Protein AF-A0A9D8VNX3-F1 (afdb_monomer_lite)

Sequence (441 aa):
MNTRILCFVCLVISIFLFNQSCKTAGDNGNKGSDLWLTTADQIALFEEIDGRVTQAKADSELPTIEVTSNKTYQTIDGFGYSLTGGSALHISNMSASARQELLQELFGRGEGDIGVSYLRVSIGSSDLDPHTFSYNDLQAGETDEDMSEFSLDPDREHLIPVLKEILAINSELKIMGSPWSAPIWMKSNNNTVGGRLLPRYYDAYALYFVKYIQGMAEEGITIDAITVQNEPLHDGNNPSMYMSANEQADFIKEASLGKQKKDLLINQRKSLQQQQEKHKKTLKIAERQKSQAEFEQLKAQLKTKTIELATKSKENDEKNRILQKLKNKLEQIGEHPESIKVRSAEILQIIDSHIEPEDNTFEIQIDELHQEFFDTLRDEFPDLTRYDLRLCAYIKIGFNSKEISNMLNIKPSSVYISRSRLRKKLNIDTDEDLHSYLNSI

Secondary structure (DSSP, 8-state):
------------------------S------PPPEEE--TTSSSSSEEE----PPPPS---SPP----TT-----------B--HHHHHHHHTS-HHHHHHHHHHHH--STT-----EEEEEES--TTSSS---TT---TT---TT-SS---HHHHTTHHHHHHHHHHH-TT-EEEEEES---GGGBTTSSSSS-BB-GGGHHHHHHHHHHHHHHHHHTT----EE-SSSSTT---SSS--B--HHHHHHHHHHHHH-HHHHHHHHHHHHHHHHHHHHHHHHHHHHHHHHHHHHHHHHHHHHHHHHHHHHHHHHHHHHHHHHHHHHHHHHHHHHH-GGGHHHHHHHHHHHHHHHHS--THHHHHHHHHHSHHHHHHHHHH-TT--HHHHHHHHHHHTT--HHHHHHHTTS-HHHHHHHHHHHHHHTT--TTS-HHHHHHH-

Structure (mmCIF, N/CA/C/O backbone):
data_AF-A0A9D8VNX3-F1
#
_entry.id   AF-A0A9D8VNX3-F1
#
loop_
_atom_site.group_PDB
_atom_site.id
_atom_site.type_symbol
_atom_site.label_atom_id
_atom_site.label_alt_id
_atom_site.label_comp_id
_atom_site.label_asym_id
_atom_site.label_entity_id
_atom_site.label_seq_id
_atom_site.pdbx_PDB_ins_code
_atom_site.Cartn_x
_atom_site.Cartn_y
_atom_site.Cartn_z
_atom_site.occupancy
_atom_site.B_iso_or_equiv
_atom_site.auth_seq_id
_atom_site.auth_comp_id
_atom_site.auth_asym_id
_atom_site.auth_atom_id
_atom_site.pdbx_PDB_model_num
ATOM 1 N N . MET A 1 1 ? 82.384 -22.201 -10.294 1.00 33.44 1 MET A N 1
ATOM 2 C CA . MET A 1 1 ? 81.942 -21.672 -11.603 1.00 33.44 1 MET A CA 1
ATOM 3 C C . MET A 1 1 ? 80.423 -21.557 -11.548 1.00 33.44 1 MET A C 1
ATOM 5 O O . MET A 1 1 ? 79.790 -22.520 -11.142 1.00 33.44 1 MET A O 1
ATOM 9 N N . ASN A 1 2 ? 79.909 -20.347 -11.781 1.00 30.06 2 ASN A N 1
ATOM 10 C CA . ASN A 1 2 ? 78.641 -19.764 -11.287 1.00 30.06 2 ASN A CA 1
ATOM 11 C C . ASN A 1 2 ? 77.355 -20.580 -11.592 1.00 30.06 2 ASN A C 1
ATOM 13 O O . ASN A 1 2 ? 77.259 -21.107 -12.690 1.00 30.06 2 ASN A O 1
ATOM 17 N N . THR A 1 3 ? 76.412 -20.893 -10.680 1.00 33.31 3 THR A N 1
ATOM 18 C CA . THR A 1 3 ? 75.421 -20.142 -9.839 1.00 33.31 3 THR A CA 1
ATOM 19 C C . THR A 1 3 ? 73.986 -20.072 -10.443 1.00 33.31 3 THR A C 1
ATOM 21 O O . THR A 1 3 ? 73.704 -19.181 -11.224 1.00 33.31 3 THR A O 1
ATOM 24 N N . ARG A 1 4 ? 73.097 -20.983 -9.977 1.00 38.06 4 ARG A N 1
ATOM 25 C CA . ARG A 1 4 ? 71.675 -20.835 -9.518 1.00 38.06 4 ARG A CA 1
ATOM 26 C C . ARG A 1 4 ? 70.474 -20.404 -10.429 1.00 38.06 4 ARG A C 1
ATOM 28 O O . ARG A 1 4 ? 70.458 -19.301 -10.944 1.00 38.06 4 ARG A O 1
ATOM 35 N N . ILE A 1 5 ? 69.388 -21.213 -10.308 1.00 38.44 5 ILE A N 1
ATOM 36 C CA . ILE A 1 5 ? 67.944 -20.891 -10.014 1.00 38.44 5 ILE A CA 1
ATOM 37 C C . ILE A 1 5 ? 66.902 -20.674 -11.164 1.00 38.44 5 ILE A C 1
ATOM 39 O O . ILE A 1 5 ? 66.921 -19.660 -11.839 1.00 38.44 5 ILE A O 1
ATOM 43 N N . LEU A 1 6 ? 65.941 -21.630 -11.242 1.00 30.33 6 LEU A N 1
ATOM 44 C CA . LEU A 1 6 ? 64.445 -21.551 -11.189 1.00 30.33 6 LEU A CA 1
ATOM 45 C C . LEU A 1 6 ? 63.568 -20.854 -12.280 1.00 30.33 6 LEU A C 1
ATOM 47 O O . LEU A 1 6 ? 63.804 -19.708 -12.633 1.00 30.33 6 LEU A O 1
ATOM 51 N N . CYS A 1 7 ? 62.460 -21.550 -12.636 1.00 27.08 7 CYS A N 1
ATOM 52 C CA . CYS A 1 7 ? 61.080 -21.094 -12.989 1.00 27.08 7 CYS A CA 1
ATOM 53 C C . CYS A 1 7 ? 60.451 -21.510 -14.354 1.00 27.08 7 CYS A C 1
ATOM 55 O O . CYS A 1 7 ? 60.658 -20.898 -15.391 1.00 27.08 7 CYS A O 1
ATOM 57 N N . PHE A 1 8 ? 59.639 -22.572 -14.262 1.00 27.06 8 PHE A N 1
ATOM 58 C CA . PHE A 1 8 ? 58.268 -22.864 -14.752 1.00 27.06 8 PHE A CA 1
ATOM 59 C C . PHE A 1 8 ? 57.414 -21.794 -15.517 1.00 27.06 8 PHE A C 1
ATOM 61 O O . PHE A 1 8 ? 57.367 -20.646 -15.089 1.00 27.06 8 PHE A O 1
ATOM 68 N N . VAL A 1 9 ? 56.607 -22.270 -16.504 1.00 30.19 9 VAL A N 1
ATOM 69 C CA . VAL A 1 9 ? 55.195 -21.908 -16.897 1.00 30.19 9 VAL A CA 1
ATOM 70 C C . VAL A 1 9 ? 54.903 -21.491 -18.374 1.00 30.19 9 VAL A C 1
ATOM 72 O O . VAL A 1 9 ? 55.439 -20.507 -18.867 1.00 30.19 9 VAL A O 1
ATOM 75 N N . CYS A 1 10 ? 53.900 -22.189 -18.966 1.00 27.31 10 CYS A N 1
ATOM 76 C CA . CYS A 1 10 ? 52.952 -21.836 -20.065 1.00 27.31 10 CYS A CA 1
ATOM 77 C C . CYS A 1 10 ? 53.433 -21.794 -21.534 1.00 27.31 10 CYS A C 1
ATOM 79 O O . CYS A 1 10 ? 54.527 -21.341 -21.815 1.00 27.31 10 CYS A O 1
ATOM 81 N N . LEU A 1 11 ? 52.663 -22.168 -22.568 1.00 26.84 11 LEU A N 1
ATOM 82 C CA . LEU A 1 11 ? 51.297 -22.698 -22.724 1.00 26.84 11 LEU A CA 1
ATOM 83 C C . LEU A 1 11 ? 51.212 -23.381 -24.114 1.00 26.84 11 LEU A C 1
ATOM 85 O O . LEU A 1 11 ? 51.900 -22.997 -25.057 1.00 26.84 11 LEU A O 1
ATOM 89 N N . VAL A 1 12 ? 50.350 -24.389 -24.204 1.00 29.19 12 VAL A N 1
ATOM 90 C CA . VAL A 1 12 ? 50.056 -25.302 -25.320 1.00 29.19 12 VAL A CA 1
ATOM 91 C C . VAL A 1 12 ? 49.567 -24.597 -26.600 1.00 29.19 12 VAL A C 1
ATOM 93 O O . VAL A 1 12 ? 48.605 -23.836 -26.568 1.00 29.19 12 VAL A O 1
ATOM 96 N N . ILE A 1 13 ? 50.166 -24.954 -27.743 1.00 30.61 13 ILE A N 1
ATOM 97 C CA . ILE A 1 13 ? 49.634 -24.758 -29.102 1.00 30.61 13 ILE A CA 1
ATOM 98 C C . ILE A 1 13 ? 49.231 -26.139 -29.635 1.00 30.61 13 ILE A C 1
ATOM 100 O O . ILE A 1 13 ? 50.107 -26.980 -29.828 1.00 30.61 13 ILE A O 1
ATOM 104 N N . SER A 1 14 ? 47.939 -26.378 -29.893 1.00 29.42 14 SER A N 1
ATOM 105 C CA . SER A 1 14 ? 47.447 -27.359 -30.883 1.00 29.42 14 SER A CA 1
ATOM 106 C C . SER A 1 14 ? 45.941 -27.192 -31.147 1.00 29.42 14 SER A C 1
ATOM 108 O O . SER A 1 14 ? 45.117 -27.506 -30.300 1.00 29.42 14 SER A O 1
ATOM 110 N N . ILE A 1 15 ? 45.638 -26.660 -32.338 1.00 32.81 15 ILE A N 1
ATOM 111 C CA . ILE A 1 15 ? 44.677 -27.149 -33.351 1.00 32.81 15 ILE A CA 1
ATOM 112 C C . ILE A 1 15 ? 43.352 -27.750 -32.843 1.00 32.81 15 ILE A C 1
ATOM 114 O O . ILE A 1 15 ? 43.368 -28.851 -32.322 1.00 32.81 15 ILE A O 1
ATOM 118 N N . PHE A 1 16 ? 42.219 -27.116 -33.178 1.00 28.69 16 PHE A N 1
ATOM 119 C CA . PHE A 1 16 ? 40.983 -27.758 -33.687 1.00 28.69 16 PHE A CA 1
ATOM 120 C C . PHE A 1 16 ? 40.079 -26.648 -34.268 1.00 28.69 16 PHE A C 1
ATOM 122 O O . PHE A 1 16 ? 39.518 -25.839 -33.541 1.00 28.69 16 PHE A O 1
ATOM 129 N N . LEU A 1 17 ? 40.190 -26.351 -35.566 1.00 31.11 17 LEU A N 1
ATOM 130 C CA . LEU A 1 17 ? 39.267 -26.786 -36.625 1.00 31.11 17 LEU A CA 1
ATOM 131 C C . LEU A 1 17 ? 37.775 -26.621 -36.291 1.00 31.11 17 LEU A C 1
ATOM 133 O O . LEU A 1 17 ? 37.199 -27.345 -35.484 1.00 31.11 17 LEU A O 1
ATOM 137 N N . PHE A 1 18 ? 37.184 -25.675 -37.024 1.00 34.62 18 PHE A N 1
ATOM 138 C CA . PHE A 1 18 ? 35.764 -25.495 -37.297 1.00 34.62 18 PHE A CA 1
ATOM 139 C C . PHE A 1 18 ? 34.988 -26.821 -37.324 1.00 34.62 18 PHE A C 1
ATOM 141 O O . PHE A 1 18 ? 35.140 -27.628 -38.237 1.00 34.62 18 PHE A O 1
ATOM 148 N N . ASN A 1 19 ? 34.072 -26.973 -36.374 1.00 28.23 19 ASN A N 1
ATOM 149 C CA . ASN A 1 19 ? 32.834 -27.709 -36.570 1.00 28.23 19 ASN A CA 1
ATOM 150 C C . ASN A 1 19 ? 31.696 -26.790 -36.126 1.00 28.23 19 ASN A C 1
ATOM 152 O O . ASN A 1 19 ? 31.274 -26.802 -34.971 1.00 28.23 19 ASN A O 1
ATOM 156 N N . GLN A 1 20 ? 31.195 -25.978 -37.062 1.00 35.53 20 GLN A N 1
ATOM 157 C CA . GLN A 1 20 ? 29.797 -25.571 -36.994 1.00 35.53 20 GLN A CA 1
ATOM 158 C C . GLN A 1 20 ? 28.964 -26.824 -37.256 1.00 35.53 20 GLN A C 1
ATOM 160 O O . GLN A 1 20 ? 28.628 -27.146 -38.393 1.00 35.53 20 GLN A O 1
ATOM 165 N N . SER A 1 21 ? 28.681 -27.560 -36.185 1.00 29.16 21 SER A N 1
ATOM 166 C CA . SER A 1 21 ? 27.608 -28.535 -36.211 1.00 29.16 21 SER A CA 1
ATOM 167 C C . SER A 1 21 ? 26.307 -27.762 -36.058 1.00 29.16 21 SER A C 1
ATOM 169 O O . SER A 1 21 ? 26.099 -27.041 -35.079 1.00 29.16 21 SER A O 1
ATOM 171 N N . CYS A 1 22 ? 25.472 -27.879 -37.080 1.00 32.88 22 CYS A N 1
ATOM 172 C CA . CYS A 1 22 ? 24.098 -27.427 -37.109 1.00 32.88 22 CYS A CA 1
ATOM 173 C C . CYS A 1 22 ? 23.383 -27.979 -35.862 1.00 32.88 22 CYS A C 1
ATOM 175 O O . CYS A 1 22 ? 23.032 -29.157 -35.816 1.00 32.88 22 CYS A O 1
ATOM 177 N N . LYS A 1 23 ? 23.202 -27.153 -34.822 1.00 29.62 23 LYS A N 1
ATOM 178 C CA . LYS A 1 23 ? 22.254 -27.468 -33.752 1.00 29.62 23 LYS A CA 1
ATOM 179 C C . LYS A 1 23 ? 20.865 -27.253 -34.329 1.00 29.62 23 LYS A C 1
ATOM 181 O O . LYS A 1 23 ? 20.350 -26.142 -34.394 1.00 29.62 23 LYS A O 1
ATOM 186 N N . THR A 1 24 ? 20.313 -28.358 -34.805 1.00 31.22 24 THR A N 1
ATOM 187 C CA . THR A 1 24 ? 18.888 -28.577 -34.998 1.00 31.22 24 THR A CA 1
ATOM 188 C C . THR A 1 24 ? 18.093 -27.943 -33.859 1.00 31.22 24 THR A C 1
ATOM 190 O O . THR A 1 24 ? 18.359 -28.212 -32.687 1.00 31.22 24 THR A O 1
ATOM 193 N N . ALA A 1 25 ? 17.112 -27.119 -34.224 1.00 37.97 25 ALA A N 1
ATOM 194 C CA . ALA A 1 25 ? 16.035 -26.688 -33.348 1.00 37.97 25 ALA A CA 1
ATOM 195 C C . ALA A 1 25 ? 15.342 -27.936 -32.777 1.00 37.97 25 ALA A C 1
ATOM 197 O O . ALA A 1 25 ? 14.659 -28.664 -33.494 1.00 37.97 25 ALA A O 1
ATOM 198 N N . GLY A 1 26 ? 15.618 -28.226 -31.511 1.00 35.12 26 GLY A N 1
ATOM 199 C CA . GLY A 1 26 ? 15.213 -29.467 -30.859 1.00 35.12 26 GLY A CA 1
ATOM 200 C C . GLY A 1 26 ? 15.911 -29.672 -29.520 1.00 35.12 26 GLY A C 1
ATOM 201 O O . GLY A 1 26 ? 16.284 -30.788 -29.193 1.00 35.12 26 GLY A O 1
ATOM 202 N N . ASP A 1 27 ? 16.131 -28.593 -28.777 1.00 34.47 27 ASP A N 1
ATOM 203 C CA . ASP A 1 27 ? 16.396 -28.643 -27.345 1.00 34.47 27 ASP A CA 1
ATOM 204 C C . ASP A 1 27 ? 15.775 -27.363 -26.791 1.00 34.47 27 ASP A C 1
ATOM 206 O O . ASP A 1 27 ? 16.386 -26.292 -26.809 1.00 34.47 27 ASP A O 1
ATOM 210 N N . ASN A 1 28 ? 14.496 -27.436 -26.409 1.00 36.50 28 ASN A N 1
ATOM 211 C CA . ASN A 1 28 ? 13.965 -26.489 -25.439 1.00 36.50 28 ASN A CA 1
ATOM 212 C C . ASN A 1 28 ? 14.745 -26.787 -24.166 1.00 36.50 28 ASN A C 1
ATOM 214 O O . ASN A 1 28 ? 14.303 -27.600 -23.357 1.00 36.50 28 ASN A O 1
ATOM 218 N N . GLY A 1 29 ? 15.944 -26.200 -24.077 1.00 40.41 29 GLY A N 1
ATOM 219 C CA . GLY A 1 29 ? 16.818 -26.307 -22.932 1.00 40.41 29 GLY A CA 1
ATOM 220 C C . GLY A 1 29 ? 15.949 -26.045 -21.726 1.00 40.41 29 GLY A C 1
ATOM 221 O O . GLY A 1 29 ? 15.364 -24.968 -21.604 1.00 40.41 29 GLY A O 1
ATOM 222 N N . ASN A 1 30 ? 15.773 -27.092 -20.931 1.00 43.84 30 ASN A N 1
ATOM 223 C CA . ASN A 1 30 ? 15.035 -27.066 -19.693 1.00 43.84 30 ASN A CA 1
ATOM 224 C C . ASN A 1 30 ? 15.770 -26.040 -18.825 1.00 43.84 30 ASN A C 1
ATOM 226 O O . ASN A 1 30 ? 16.762 -26.390 -18.184 1.00 43.84 30 ASN A O 1
ATOM 230 N N . LYS A 1 31 ? 15.395 -24.754 -18.919 1.00 50.25 31 LYS A N 1
ATOM 231 C CA . LYS A 1 31 ? 15.869 -23.738 -17.985 1.00 50.25 31 LYS A CA 1
ATOM 232 C C . LYS A 1 31 ? 15.501 -24.316 -16.625 1.00 50.25 31 LYS A C 1
ATOM 234 O O . LYS A 1 31 ? 14.332 -24.631 -16.399 1.00 50.25 31 LYS A O 1
ATOM 239 N N . GLY A 1 32 ? 16.517 -24.631 -15.823 1.00 60.69 32 GLY A N 1
ATOM 240 C CA . GLY A 1 32 ? 16.312 -25.160 -14.481 1.00 60.69 32 GLY A CA 1
ATOM 241 C C . GLY A 1 32 ? 15.418 -24.214 -13.682 1.00 60.69 32 GLY A C 1
ATOM 242 O O . GLY A 1 32 ? 15.159 -23.091 -14.100 1.00 60.69 32 GLY A O 1
ATOM 243 N N . SER A 1 33 ? 14.908 -24.672 -12.546 1.00 67.44 33 SER A N 1
ATOM 244 C CA . SER A 1 33 ? 14.284 -23.763 -11.590 1.00 67.44 33 SER A CA 1
ATOM 245 C C . SER A 1 33 ? 15.307 -22.732 -11.120 1.00 67.44 33 SER A C 1
ATOM 247 O O . SER A 1 33 ? 16.381 -23.129 -10.659 1.00 67.44 33 SER A O 1
ATOM 249 N N . ASP A 1 34 ? 14.946 -21.455 -11.171 1.00 78.69 34 ASP A N 1
ATOM 250 C CA . ASP A 1 34 ? 15.740 -20.380 -10.580 1.00 78.69 34 ASP A CA 1
ATOM 251 C C . ASP A 1 34 ? 15.784 -20.570 -9.051 1.00 78.69 34 ASP A C 1
ATOM 253 O O . ASP A 1 34 ? 14.773 -20.914 -8.423 1.00 78.69 34 ASP A O 1
ATOM 257 N N . LEU A 1 35 ? 16.959 -20.399 -8.443 1.00 86.19 35 LEU A N 1
ATOM 258 C CA . LEU A 1 35 ? 17.177 -20.575 -7.006 1.00 86.19 35 LEU A CA 1
ATOM 259 C C . LEU A 1 35 ? 17.754 -19.289 -6.419 1.00 86.19 35 LEU A C 1
ATOM 261 O O . LEU A 1 35 ? 18.765 -18.803 -6.904 1.00 86.19 35 LEU A O 1
ATOM 265 N N . TRP A 1 36 ? 17.161 -18.799 -5.333 1.00 87.81 36 TRP A N 1
ATOM 266 C CA . TRP A 1 36 ? 17.618 -17.604 -4.621 1.00 87.81 36 TRP A CA 1
ATOM 267 C C . TRP A 1 36 ? 18.050 -17.971 -3.200 1.00 87.81 36 TRP A C 1
ATOM 269 O O . TRP A 1 36 ? 17.315 -18.667 -2.492 1.00 87.81 36 TRP A O 1
ATOM 279 N N . LEU A 1 37 ? 19.236 -17.521 -2.776 1.00 90.75 37 LEU A N 1
ATOM 280 C CA . LEU A 1 37 ? 19.802 -17.821 -1.459 1.00 90.75 37 LEU A CA 1
ATOM 281 C C . LEU A 1 37 ? 20.070 -16.554 -0.645 1.00 90.75 37 LEU A C 1
ATOM 283 O O . LEU A 1 37 ? 20.734 -15.624 -1.096 1.00 90.75 37 LEU A O 1
ATOM 287 N N . THR A 1 38 ? 19.642 -16.593 0.615 1.00 93.94 38 THR A N 1
ATOM 288 C CA . THR A 1 38 ? 20.078 -15.664 1.659 1.00 93.94 38 THR A CA 1
ATOM 289 C C . THR A 1 38 ? 20.579 -16.470 2.850 1.00 93.94 38 THR A C 1
ATOM 291 O O . THR A 1 38 ? 19.872 -17.357 3.336 1.00 93.94 38 THR A O 1
ATOM 294 N N . THR A 1 39 ? 21.782 -16.175 3.340 1.00 95.50 39 THR A N 1
ATOM 295 C CA . THR A 1 39 ? 22.358 -16.827 4.523 1.00 95.50 39 THR A CA 1
ATOM 296 C C . THR A 1 39 ? 22.395 -15.877 5.717 1.00 95.50 39 THR A C 1
ATOM 298 O O . THR A 1 39 ? 22.559 -14.667 5.581 1.00 95.50 39 THR A O 1
ATOM 301 N N . ALA A 1 40 ? 22.240 -16.423 6.927 1.00 97.06 40 ALA A N 1
ATOM 302 C CA . ALA A 1 40 ? 22.206 -15.623 8.156 1.00 97.06 40 ALA A CA 1
ATOM 303 C C . ALA A 1 40 ? 23.542 -14.916 8.465 1.00 97.06 40 ALA A C 1
ATOM 305 O O . ALA A 1 40 ? 23.554 -13.893 9.146 1.00 97.06 40 ALA A O 1
ATOM 306 N N . ASP A 1 41 ? 24.656 -15.450 7.962 1.00 97.06 41 ASP A N 1
ATOM 307 C CA . ASP A 1 41 ? 25.989 -14.841 8.032 1.00 97.06 41 ASP A CA 1
ATOM 308 C C . ASP A 1 41 ? 26.240 -13.789 6.937 1.00 97.06 41 ASP A C 1
ATOM 310 O O . ASP A 1 41 ? 27.332 -13.229 6.878 1.00 97.06 41 ASP A O 1
ATOM 314 N N . GLN A 1 42 ? 25.229 -13.498 6.107 1.00 96.12 42 GLN A N 1
ATOM 315 C CA . GLN A 1 42 ? 25.250 -12.501 5.031 1.00 96.12 42 GLN A CA 1
ATOM 316 C C . GLN A 1 42 ? 26.276 -12.781 3.924 1.00 96.12 42 GLN A C 1
ATOM 318 O O . GLN A 1 42 ? 26.592 -11.886 3.144 1.00 96.12 42 GLN A O 1
ATOM 323 N N . ILE A 1 43 ? 26.799 -14.010 3.833 1.00 94.94 43 ILE A N 1
ATOM 324 C CA . ILE A 1 43 ? 27.689 -14.411 2.734 1.00 94.94 43 ILE A CA 1
ATOM 325 C C . ILE A 1 43 ? 26.930 -14.409 1.401 1.00 94.94 43 ILE A C 1
ATOM 327 O O . ILE A 1 43 ? 27.486 -13.965 0.403 1.00 94.94 43 ILE A O 1
ATOM 331 N N . ALA A 1 44 ? 25.672 -14.857 1.405 1.00 92.25 44 ALA A N 1
ATOM 332 C CA . ALA A 1 44 ? 24.744 -14.713 0.286 1.00 92.25 44 ALA A CA 1
ATOM 333 C C . ALA A 1 44 ? 23.569 -13.816 0.703 1.00 92.25 44 ALA A C 1
ATOM 335 O O . ALA A 1 44 ? 22.974 -14.020 1.768 1.00 92.25 44 ALA A O 1
ATOM 336 N N . LEU A 1 45 ? 23.229 -12.832 -0.132 1.00 92.06 45 LEU A N 1
ATOM 337 C CA . LEU A 1 45 ? 22.167 -11.851 0.109 1.00 92.06 45 LEU A CA 1
ATOM 338 C C . LEU A 1 45 ? 21.242 -11.788 -1.102 1.00 92.06 45 LEU A C 1
ATOM 340 O O . LEU A 1 45 ? 21.507 -11.035 -2.033 1.00 92.06 45 LEU A O 1
ATOM 344 N N . PHE A 1 46 ? 20.177 -12.595 -1.074 1.00 89.44 46 PHE A N 1
ATOM 345 C CA . PHE A 1 46 ? 19.252 -12.765 -2.195 1.00 89.44 46 PHE A CA 1
ATOM 346 C C . PHE A 1 46 ? 20.010 -12.975 -3.515 1.00 89.44 46 PHE A C 1
ATOM 348 O O . PHE A 1 46 ? 19.767 -12.313 -4.517 1.00 89.44 46 PHE A O 1
ATOM 355 N N . GLU A 1 47 ? 20.992 -13.873 -3.478 1.00 88.75 47 GLU A N 1
ATOM 356 C CA . GLU A 1 47 ? 21.840 -14.189 -4.621 1.00 88.75 47 GLU A CA 1
ATOM 357 C C . GLU A 1 47 ? 21.181 -15.289 -5.451 1.00 88.75 47 GLU A C 1
ATOM 359 O O . GLU A 1 47 ? 20.769 -16.321 -4.907 1.00 88.75 47 GLU A O 1
ATOM 364 N N . GLU A 1 48 ? 21.094 -15.082 -6.764 1.00 86.50 48 GLU A N 1
ATOM 365 C CA . GLU A 1 48 ? 20.680 -16.129 -7.689 1.00 86.50 48 GLU A CA 1
ATOM 366 C C . GLU A 1 48 ? 21.797 -17.173 -7.818 1.00 86.50 48 GLU A C 1
ATOM 368 O O . GLU A 1 48 ? 22.934 -16.877 -8.187 1.00 86.50 48 GLU A O 1
ATOM 373 N N . ILE A 1 49 ? 21.466 -18.424 -7.526 1.00 85.38 49 ILE A N 1
ATOM 374 C CA . ILE A 1 49 ? 22.357 -19.563 -7.695 1.00 85.38 49 ILE A CA 1
ATOM 375 C C . ILE A 1 49 ? 21.952 -20.286 -8.971 1.00 85.38 49 ILE A C 1
ATOM 377 O O . ILE A 1 49 ? 20.795 -20.680 -9.111 1.00 85.38 49 ILE A O 1
ATOM 381 N N . ASP A 1 50 ? 22.923 -20.538 -9.857 1.00 73.69 50 ASP A N 1
ATOM 382 C CA . ASP A 1 50 ? 22.735 -21.368 -11.055 1.00 73.69 50 ASP A CA 1
ATOM 383 C C . ASP A 1 50 ? 22.355 -22.804 -10.645 1.00 73.69 50 ASP A C 1
ATOM 385 O O . ASP A 1 50 ? 23.184 -23.693 -10.409 1.00 73.69 50 ASP A O 1
ATOM 389 N N . GLY A 1 51 ? 21.051 -23.002 -10.485 1.00 62.09 51 GLY A N 1
ATOM 390 C CA . GLY A 1 51 ? 20.414 -24.222 -10.041 1.00 62.09 51 GLY A CA 1
ATOM 391 C C . GLY A 1 51 ? 20.104 -25.100 -11.236 1.00 62.09 51 GLY A C 1
ATOM 392 O O . GLY A 1 51 ? 18.961 -25.196 -11.682 1.00 62.09 51 GLY A O 1
ATOM 393 N N . ARG A 1 52 ? 21.109 -25.813 -11.753 1.00 57.41 52 ARG A N 1
ATOM 394 C CA . ARG A 1 52 ? 20.829 -26.943 -12.646 1.00 57.41 52 ARG A CA 1
ATOM 395 C C . ARG A 1 52 ? 19.986 -27.944 -11.867 1.00 57.41 52 ARG A C 1
ATOM 397 O O . ARG A 1 52 ? 20.516 -28.701 -11.055 1.00 57.41 52 ARG A O 1
ATOM 404 N N . VAL A 1 53 ? 18.683 -27.973 -12.140 1.00 59.69 53 VAL A N 1
ATOM 405 C CA . VAL A 1 53 ? 17.819 -29.106 -11.804 1.00 59.69 53 VAL A CA 1
ATOM 406 C C . VAL A 1 53 ? 18.466 -30.327 -12.440 1.00 59.69 53 VAL A C 1
ATOM 408 O O . VAL A 1 53 ? 18.378 -30.556 -13.646 1.00 59.69 53 VAL A O 1
ATOM 411 N N . THR A 1 54 ? 19.205 -31.076 -11.634 1.00 61.88 54 THR A N 1
ATOM 412 C CA . THR A 1 54 ? 19.790 -32.344 -12.041 1.00 61.88 54 THR A CA 1
ATOM 413 C C . THR A 1 54 ? 18.857 -33.447 -11.580 1.00 61.88 54 THR A C 1
ATOM 415 O O . THR A 1 54 ? 18.180 -33.322 -10.559 1.00 61.88 54 THR A O 1
ATOM 418 N N . GLN A 1 55 ? 18.784 -34.536 -12.345 1.00 62.66 55 GLN A N 1
ATOM 419 C CA . GLN A 1 55 ? 18.141 -35.742 -11.838 1.00 62.66 55 GLN A CA 1
ATOM 420 C C . GLN A 1 55 ? 18.843 -36.144 -10.541 1.00 62.66 55 GLN A C 1
ATOM 422 O O . GLN A 1 55 ? 20.071 -36.274 -10.515 1.00 62.66 55 GLN A O 1
ATOM 427 N N . ALA A 1 56 ? 18.062 -36.311 -9.473 1.00 61.47 56 ALA A N 1
ATOM 428 C CA . ALA A 1 56 ? 18.569 -36.781 -8.196 1.00 61.47 56 ALA A CA 1
ATOM 429 C C . ALA A 1 56 ? 19.376 -38.070 -8.415 1.00 61.47 56 ALA A C 1
ATOM 431 O O . ALA A 1 56 ? 18.916 -38.999 -9.086 1.00 61.47 56 ALA A O 1
ATOM 432 N N . LYS A 1 57 ? 20.596 -38.132 -7.872 1.00 61.03 57 LYS A N 1
ATOM 433 C CA . LYS A 1 57 ? 21.336 -39.397 -7.827 1.00 61.03 57 LYS A CA 1
ATOM 434 C C . LYS A 1 57 ? 20.566 -40.354 -6.920 1.00 61.03 57 LYS A C 1
ATOM 436 O O . LYS A 1 57 ? 20.166 -39.964 -5.830 1.00 61.03 57 LYS A O 1
ATOM 441 N N . ALA A 1 58 ? 20.391 -41.594 -7.376 1.00 58.47 58 ALA A N 1
ATOM 442 C CA . ALA A 1 58 ? 19.583 -42.617 -6.706 1.00 58.47 58 ALA A CA 1
ATOM 443 C C . ALA A 1 58 ? 20.061 -42.997 -5.283 1.00 58.47 58 ALA A C 1
ATOM 445 O O . ALA A 1 58 ? 19.310 -43.644 -4.567 1.00 58.47 58 ALA A O 1
ATOM 446 N N . ASP A 1 59 ? 21.254 -42.552 -4.869 1.00 60.31 59 ASP A N 1
ATOM 447 C CA . ASP A 1 59 ? 21.848 -42.763 -3.542 1.00 60.31 59 ASP A CA 1
ATOM 448 C C . ASP A 1 59 ? 22.299 -41.425 -2.936 1.00 60.31 59 ASP A C 1
ATOM 450 O O . ASP A 1 59 ? 23.481 -41.074 -2.970 1.00 60.31 59 ASP A O 1
ATOM 454 N N . SER A 1 60 ? 21.366 -40.641 -2.394 1.00 65.19 60 SER A N 1
ATOM 455 C CA . SER A 1 60 ? 21.731 -39.557 -1.478 1.00 65.19 60 SER A CA 1
ATOM 456 C C . SER A 1 60 ? 21.359 -39.953 -0.054 1.00 65.19 60 SER A C 1
ATOM 458 O O . SER A 1 60 ? 20.210 -40.299 0.200 1.00 65.19 60 SER A O 1
ATOM 460 N N . GLU A 1 61 ? 22.305 -39.850 0.881 1.00 80.06 61 GLU A N 1
ATOM 461 C CA . GLU A 1 61 ? 22.031 -39.952 2.324 1.00 80.06 61 GLU A CA 1
ATOM 462 C C . GLU A 1 61 ? 21.252 -38.732 2.861 1.00 80.06 61 GLU A C 1
ATOM 464 O O . GLU A 1 61 ? 20.995 -38.629 4.060 1.00 80.06 61 GLU A O 1
ATOM 469 N N . LEU A 1 62 ? 20.889 -37.780 1.993 1.00 81.19 62 LEU A N 1
ATOM 470 C CA . LEU A 1 62 ? 20.175 -36.571 2.380 1.00 81.19 62 LEU A CA 1
ATOM 471 C C . LEU A 1 62 ? 18.658 -36.816 2.472 1.00 81.19 62 LEU A C 1
ATOM 473 O O . LEU A 1 62 ? 18.101 -37.597 1.693 1.00 81.19 62 LEU A O 1
ATOM 477 N N . PRO A 1 63 ? 17.957 -36.112 3.381 1.00 83.69 63 PRO A N 1
ATOM 478 C CA . PRO A 1 63 ? 16.501 -36.123 3.419 1.00 83.69 63 PRO A CA 1
ATOM 479 C C . PRO A 1 63 ? 15.895 -35.707 2.073 1.00 83.69 63 PRO A C 1
ATOM 481 O O . PRO A 1 63 ? 16.285 -34.698 1.489 1.00 83.69 63 PRO A O 1
ATOM 484 N N . THR A 1 64 ? 14.910 -36.470 1.600 1.00 84.62 64 THR A N 1
ATOM 485 C CA . THR A 1 64 ? 14.165 -36.162 0.372 1.00 84.62 64 THR A CA 1
ATOM 486 C C . THR A 1 64 ? 12.849 -35.466 0.713 1.00 84.62 64 THR A C 1
ATOM 488 O O . THR A 1 64 ? 12.094 -35.948 1.557 1.00 84.62 64 THR A O 1
ATOM 491 N N . ILE A 1 65 ? 12.565 -34.347 0.040 1.00 87.25 65 ILE A N 1
ATOM 492 C CA . ILE A 1 65 ? 11.280 -33.638 0.111 1.00 87.25 65 ILE A CA 1
ATOM 493 C C . ILE A 1 65 ? 10.501 -33.940 -1.171 1.00 87.25 65 ILE A C 1
ATOM 495 O O . ILE A 1 65 ? 10.948 -33.601 -2.265 1.00 87.25 65 ILE A O 1
ATOM 499 N N . GLU A 1 66 ? 9.336 -34.571 -1.039 1.00 87.50 66 GLU A N 1
ATOM 500 C CA . GLU A 1 66 ? 8.460 -34.897 -2.166 1.00 87.50 66 GLU A CA 1
ATOM 501 C C . GLU A 1 66 ? 7.352 -33.844 -2.320 1.00 87.50 66 GLU A C 1
ATOM 503 O O . GLU A 1 66 ? 6.640 -33.528 -1.364 1.00 87.50 66 GLU A O 1
ATOM 508 N N . VAL A 1 67 ? 7.191 -33.305 -3.533 1.00 87.56 67 VAL A N 1
ATOM 509 C CA . VAL A 1 67 ? 6.154 -32.316 -3.864 1.00 87.56 67 VAL A CA 1
ATOM 510 C C . VAL A 1 67 ? 5.103 -32.962 -4.764 1.00 87.56 67 VAL A C 1
ATOM 512 O O . VAL A 1 67 ? 5.385 -33.316 -5.907 1.00 87.56 67 VAL A O 1
ATOM 515 N N . THR A 1 68 ? 3.870 -33.091 -4.269 1.00 92.25 68 THR A N 1
ATOM 516 C CA . THR A 1 68 ? 2.760 -33.699 -5.019 1.00 92.25 68 THR A CA 1
ATOM 517 C C . THR A 1 68 ? 1.813 -32.632 -5.578 1.00 92.25 68 THR A C 1
ATOM 519 O O . THR A 1 68 ? 0.992 -32.073 -4.854 1.00 92.25 68 THR A O 1
ATOM 522 N N . SER A 1 69 ? 1.879 -32.368 -6.886 1.00 90.06 69 SER A N 1
ATOM 523 C CA . SER A 1 69 ? 1.138 -31.270 -7.537 1.00 90.06 69 SER A CA 1
ATOM 524 C C . SER A 1 69 ? -0.387 -31.447 -7.605 1.00 90.06 69 SER A C 1
ATOM 526 O O . SER A 1 69 ? -1.102 -30.480 -7.853 1.00 90.06 69 SER A O 1
ATOM 528 N N . ASN A 1 70 ? -0.914 -32.653 -7.368 1.00 94.31 70 ASN A N 1
ATOM 529 C CA . ASN A 1 70 ? -2.359 -32.921 -7.356 1.00 94.31 70 ASN A CA 1
ATOM 530 C C . ASN A 1 70 ? -3.026 -32.686 -5.984 1.00 94.31 70 ASN A C 1
ATOM 532 O O . ASN A 1 70 ? -4.248 -32.789 -5.882 1.00 94.31 70 ASN A O 1
ATOM 536 N N . LYS A 1 71 ? -2.249 -32.382 -4.935 1.00 95.88 71 LYS A N 1
ATOM 537 C CA . LYS A 1 71 ? -2.757 -32.086 -3.593 1.00 95.88 71 LYS A CA 1
ATOM 538 C C . LYS A 1 71 ? -2.692 -30.582 -3.342 1.00 95.88 71 LYS A C 1
ATOM 540 O O . LYS A 1 71 ? -1.629 -30.036 -3.065 1.00 95.88 71 LYS A O 1
ATOM 545 N N . THR A 1 72 ? -3.838 -29.916 -3.432 1.00 95.25 72 THR A N 1
ATOM 546 C CA . THR A 1 72 ? -3.952 -28.455 -3.312 1.00 95.25 72 THR A CA 1
ATOM 547 C C . THR A 1 72 ? -4.441 -28.017 -1.929 1.00 95.25 72 THR A C 1
ATOM 549 O O . THR A 1 72 ? -5.167 -28.757 -1.264 1.00 95.25 72 THR A O 1
ATOM 552 N N . TYR A 1 73 ? -4.096 -26.789 -1.531 1.00 95.38 73 TYR A N 1
ATOM 553 C CA . TYR A 1 73 ? -4.568 -26.134 -0.302 1.00 95.38 73 TYR A CA 1
ATOM 554 C C . TYR A 1 73 ? -5.143 -24.743 -0.629 1.00 95.38 73 TYR A C 1
ATOM 556 O O . TYR A 1 73 ? -5.850 -24.597 -1.624 1.00 95.38 73 TYR A O 1
ATOM 564 N N . GLN A 1 74 ? -4.874 -23.729 0.197 1.00 97.00 74 GLN A N 1
ATOM 565 C CA . GLN A 1 74 ? -5.276 -22.350 -0.059 1.00 97.00 74 GLN A CA 1
ATOM 566 C C . GLN A 1 74 ? -4.575 -21.754 -1.287 1.00 97.00 74 GLN A C 1
ATOM 568 O O . GLN A 1 74 ? -3.451 -22.124 -1.629 1.00 97.00 74 GLN A O 1
ATOM 573 N N . THR A 1 75 ? -5.226 -20.774 -1.907 1.00 96.25 75 THR A N 1
ATOM 574 C CA . THR A 1 75 ? -4.579 -19.848 -2.840 1.00 96.25 75 THR A CA 1
ATOM 575 C C . THR A 1 75 ? -3.803 -18.781 -2.069 1.00 96.25 75 THR A C 1
ATOM 577 O O . THR A 1 75 ? -4.124 -18.487 -0.917 1.00 96.25 75 THR A O 1
ATOM 580 N N . ILE A 1 76 ? -2.789 -18.193 -2.703 1.00 97.19 76 ILE A N 1
ATOM 581 C CA . ILE A 1 76 ? -1.971 -17.128 -2.117 1.00 97.19 76 ILE A CA 1
ATOM 582 C C . ILE A 1 76 ? -2.342 -15.804 -2.775 1.00 97.19 76 ILE A C 1
ATOM 584 O O . ILE A 1 76 ? -2.234 -15.673 -3.991 1.00 97.19 76 ILE A O 1
ATOM 588 N N . ASP A 1 77 ? -2.775 -14.835 -1.969 1.00 96.19 77 ASP A N 1
ATOM 589 C CA . ASP A 1 77 ? -3.127 -13.502 -2.462 1.00 96.19 77 ASP A CA 1
ATOM 590 C C . ASP A 1 77 ? -1.907 -12.616 -2.714 1.00 96.19 77 ASP A C 1
ATOM 592 O O . ASP A 1 77 ? -1.923 -11.828 -3.656 1.00 96.19 77 ASP A O 1
ATOM 596 N N . GLY A 1 78 ? -0.871 -12.741 -1.884 1.00 97.19 78 GLY A N 1
ATOM 597 C CA . GLY A 1 78 ? 0.378 -12.002 -2.022 1.00 97.19 78 GLY A CA 1
ATOM 598 C C . GLY A 1 78 ? 1.182 -11.958 -0.726 1.00 97.19 78 GLY A C 1
ATOM 599 O O . GLY A 1 78 ? 0.770 -12.496 0.303 1.00 97.19 78 GLY A O 1
ATOM 600 N N . PHE A 1 79 ? 2.330 -11.294 -0.797 1.00 98.12 79 PHE A N 1
ATOM 601 C CA . PHE A 1 79 ? 3.250 -11.080 0.317 1.00 98.12 79 PHE A CA 1
ATOM 602 C C . PHE A 1 79 ? 3.737 -9.631 0.330 1.00 98.12 79 PHE A C 1
ATOM 604 O O . PHE A 1 79 ? 3.842 -8.995 -0.724 1.00 98.12 79 PHE A O 1
ATOM 611 N N . GLY A 1 80 ? 4.074 -9.134 1.519 1.00 97.81 80 GLY A N 1
ATOM 612 C CA . GLY A 1 80 ? 4.682 -7.822 1.700 1.00 97.81 80 GLY A CA 1
ATOM 613 C C . GLY A 1 80 ? 4.661 -7.369 3.154 1.00 97.81 80 GLY A C 1
ATOM 614 O O . GLY A 1 80 ? 4.853 -8.173 4.066 1.00 97.81 80 GLY A O 1
ATOM 615 N N . TYR A 1 81 ? 4.467 -6.070 3.358 1.00 98.06 81 TYR A N 1
ATOM 616 C CA . TYR A 1 81 ? 4.665 -5.382 4.635 1.00 98.06 81 TYR A CA 1
ATOM 617 C C . TYR A 1 81 ? 3.747 -4.157 4.755 1.00 98.06 81 TYR A C 1
ATOM 619 O O . TYR A 1 81 ? 2.905 -3.900 3.891 1.00 98.06 81 TYR A O 1
ATOM 627 N N . SER A 1 82 ? 3.874 -3.410 5.855 1.00 98.31 82 SER A N 1
ATOM 628 C CA . SER A 1 82 ? 3.137 -2.157 6.026 1.00 98.31 82 SER A CA 1
ATOM 629 C C . SER A 1 8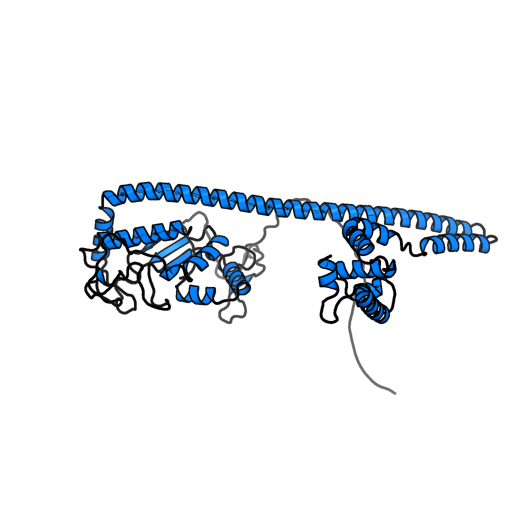2 ? 3.888 -0.991 5.384 1.00 98.31 82 SER A C 1
ATOM 631 O O . SER A 1 82 ? 5.072 -0.811 5.658 1.00 98.31 82 SER A O 1
ATOM 633 N N . LEU A 1 83 ? 3.197 -0.183 4.580 1.00 98.62 83 LEU A N 1
ATOM 634 C CA . LEU A 1 83 ? 3.657 1.151 4.196 1.00 98.62 83 LEU A CA 1
ATOM 635 C C . LEU A 1 83 ? 2.989 2.155 5.140 1.00 98.62 83 LEU A C 1
ATOM 637 O O . LEU A 1 83 ? 1.808 2.462 4.990 1.00 98.62 83 LEU A O 1
ATOM 641 N N . THR A 1 84 ? 3.726 2.611 6.150 1.00 98.44 84 THR A N 1
ATOM 642 C CA . THR A 1 84 ? 3.232 3.588 7.135 1.00 98.44 84 THR A CA 1
ATOM 643 C C . THR A 1 84 ? 3.447 5.016 6.637 1.00 98.44 84 THR A C 1
ATOM 645 O O . THR A 1 84 ? 4.251 5.234 5.725 1.00 98.44 84 THR A O 1
ATOM 648 N N . GLY A 1 85 ? 2.790 6.011 7.247 1.00 97.75 85 GLY A N 1
ATOM 649 C CA . GLY A 1 85 ? 3.050 7.412 6.902 1.00 97.75 85 GLY A CA 1
ATOM 650 C C . GLY A 1 85 ? 4.496 7.831 7.180 1.00 97.75 85 GLY A C 1
ATOM 651 O O . GLY A 1 85 ? 5.077 8.576 6.397 1.00 97.75 85 GLY A O 1
ATOM 652 N N . GLY A 1 86 ? 5.139 7.276 8.214 1.00 97.94 86 GLY A N 1
ATOM 653 C CA . GLY A 1 86 ? 6.572 7.456 8.461 1.00 97.94 86 GLY A CA 1
ATOM 654 C C . GLY A 1 86 ? 7.452 6.863 7.356 1.00 97.94 86 GLY A C 1
ATOM 655 O O . GLY A 1 86 ? 8.378 7.527 6.890 1.00 97.94 86 GLY A O 1
ATOM 656 N N . SER A 1 87 ? 7.153 5.649 6.873 1.00 98.19 87 SER A N 1
ATOM 657 C CA . SER A 1 87 ? 7.852 5.077 5.712 1.00 98.19 87 SER A CA 1
ATOM 658 C C . SER A 1 87 ? 7.657 5.937 4.465 1.00 98.19 87 SER A C 1
ATOM 660 O O . SER A 1 87 ? 8.631 6.230 3.774 1.00 98.19 87 SER A O 1
ATOM 662 N N . ALA A 1 88 ? 6.426 6.385 4.204 1.00 98.44 88 ALA A N 1
ATOM 663 C CA . ALA A 1 88 ? 6.126 7.258 3.077 1.00 98.44 88 ALA A CA 1
ATOM 664 C C . ALA A 1 88 ? 6.895 8.585 3.166 1.00 98.44 88 ALA A C 1
ATOM 666 O O . ALA A 1 88 ? 7.526 8.972 2.189 1.00 98.44 88 ALA A O 1
ATOM 667 N N . LEU A 1 89 ? 6.944 9.226 4.340 1.00 98.25 89 LEU A N 1
ATOM 668 C CA . LEU A 1 89 ? 7.739 10.435 4.585 1.00 98.25 89 LEU A CA 1
ATOM 669 C C . LEU A 1 89 ? 9.227 10.214 4.273 1.00 98.25 89 LEU A C 1
ATOM 671 O O . LEU A 1 89 ? 9.850 11.026 3.585 1.00 98.25 89 LEU A O 1
ATOM 675 N N . HIS A 1 90 ? 9.817 9.122 4.766 1.00 98.25 90 HIS A N 1
ATOM 676 C CA . HIS A 1 90 ? 11.223 8.815 4.496 1.00 98.25 90 HIS A CA 1
ATOM 677 C C . HIS A 1 90 ? 11.486 8.602 3.003 1.00 98.25 90 HIS A C 1
ATOM 679 O O . HIS A 1 90 ? 12.448 9.160 2.477 1.00 98.25 90 HIS A O 1
ATOM 685 N N . ILE A 1 91 ? 10.611 7.862 2.318 1.00 98.50 91 ILE A N 1
ATOM 686 C CA . ILE A 1 91 ? 10.696 7.620 0.873 1.00 98.50 91 ILE A CA 1
ATOM 687 C C . ILE A 1 91 ? 10.549 8.936 0.094 1.00 98.50 91 ILE A C 1
ATOM 689 O O . ILE A 1 91 ? 11.344 9.220 -0.804 1.00 98.50 91 ILE A O 1
ATOM 693 N N . SER A 1 92 ? 9.582 9.784 0.451 1.00 97.75 92 SER A N 1
ATOM 694 C CA . SER A 1 92 ? 9.362 11.086 -0.190 1.00 97.75 92 SER A CA 1
ATOM 695 C C . SER A 1 92 ? 10.565 12.026 -0.064 1.00 97.75 92 SER A C 1
ATOM 697 O O . SER A 1 92 ? 10.813 12.805 -0.982 1.00 97.75 92 SER A O 1
ATOM 699 N N . ASN A 1 93 ? 11.340 11.920 1.021 1.00 98.00 93 ASN A N 1
ATOM 700 C CA . ASN A 1 93 ? 12.536 12.735 1.264 1.00 98.00 93 ASN A CA 1
ATOM 701 C C . ASN A 1 93 ? 13.806 12.245 0.543 1.00 98.00 93 ASN A C 1
ATOM 703 O O . ASN A 1 93 ? 14.840 12.914 0.597 1.00 98.00 93 ASN A O 1
ATOM 707 N N . MET A 1 94 ? 13.762 11.096 -0.134 1.00 98.44 94 MET A N 1
ATOM 708 C CA . MET A 1 94 ? 14.860 10.646 -0.993 1.00 98.44 94 MET A CA 1
ATOM 709 C C . MET A 1 94 ? 14.954 11.503 -2.265 1.00 98.44 94 MET A C 1
ATOM 711 O O . MET A 1 94 ? 13.984 12.136 -2.694 1.00 98.44 94 MET A O 1
ATOM 715 N N . SER A 1 95 ? 16.116 11.481 -2.929 1.00 98.25 95 SER A N 1
ATOM 716 C CA . SER A 1 95 ? 16.204 12.005 -4.295 1.00 98.25 95 SER A CA 1
ATOM 717 C C . SER A 1 95 ? 15.272 11.219 -5.223 1.00 98.25 95 SER A C 1
ATOM 719 O O . SER A 1 95 ? 15.008 10.037 -4.998 1.00 98.25 95 SER A O 1
ATOM 721 N N . ALA A 1 96 ? 14.794 11.857 -6.294 1.00 97.31 96 ALA A N 1
ATOM 722 C CA . ALA A 1 96 ? 13.893 11.204 -7.245 1.00 97.31 96 ALA A CA 1
ATOM 723 C C . ALA A 1 96 ? 14.494 9.913 -7.837 1.00 97.31 96 ALA A C 1
ATOM 725 O O . ALA A 1 96 ? 13.782 8.923 -7.967 1.00 97.31 96 ALA A O 1
ATOM 726 N N . SER A 1 97 ? 15.803 9.902 -8.126 1.00 97.81 97 SER A N 1
ATOM 727 C CA . SER A 1 97 ? 16.493 8.717 -8.648 1.00 97.81 97 SER A CA 1
ATOM 728 C C . SER A 1 97 ? 16.551 7.583 -7.624 1.00 97.81 97 SER A C 1
ATOM 730 O O . SER A 1 97 ? 16.149 6.470 -7.934 1.00 97.81 97 SER A O 1
ATOM 732 N N . ALA A 1 98 ? 16.965 7.873 -6.386 1.00 98.50 98 ALA A N 1
ATOM 733 C CA . ALA A 1 98 ? 17.084 6.855 -5.345 1.00 98.50 98 ALA A CA 1
ATOM 734 C C . ALA A 1 98 ? 15.711 6.300 -4.936 1.00 98.50 98 ALA A C 1
ATOM 736 O O . ALA A 1 98 ? 15.581 5.110 -4.665 1.00 98.50 98 ALA A O 1
ATOM 737 N N . ARG A 1 99 ? 14.670 7.147 -4.917 1.00 98.56 99 ARG A N 1
ATOM 738 C CA . ARG A 1 99 ? 13.289 6.702 -4.700 1.00 98.56 99 ARG A CA 1
ATOM 739 C C . ARG A 1 99 ? 12.828 5.768 -5.815 1.00 98.56 99 ARG A C 1
ATOM 741 O O . ARG A 1 99 ? 12.272 4.718 -5.521 1.00 98.56 99 ARG A O 1
ATOM 748 N N . GLN A 1 100 ? 13.062 6.135 -7.074 1.00 98.06 100 GLN A N 1
ATOM 749 C CA . GLN A 1 100 ? 12.673 5.306 -8.212 1.00 98.06 100 GLN A CA 1
ATOM 750 C C . GLN A 1 100 ? 13.388 3.949 -8.197 1.00 98.06 100 GLN A C 1
ATOM 752 O O . GLN A 1 100 ? 12.734 2.935 -8.412 1.00 98.06 100 GLN A O 1
ATOM 757 N N . GLU A 1 101 ? 14.694 3.925 -7.918 1.00 98.12 101 GLU A N 1
ATOM 758 C CA . GLU A 1 101 ? 15.482 2.691 -7.787 1.00 98.12 101 GLU A CA 1
ATOM 759 C C . GLU A 1 101 ? 14.936 1.798 -6.667 1.00 98.12 101 GLU A C 1
ATOM 761 O O . GLU A 1 101 ? 14.629 0.636 -6.917 1.00 98.12 101 GLU A O 1
ATOM 766 N N . LEU A 1 102 ? 14.706 2.360 -5.474 1.00 98.50 102 LEU A N 1
ATOM 767 C CA . LEU A 1 102 ? 14.140 1.626 -4.340 1.00 98.50 102 LEU A CA 1
ATOM 768 C C . LEU A 1 102 ? 12.757 1.043 -4.662 1.00 98.50 102 LEU A C 1
ATOM 770 O O . LEU A 1 102 ? 12.485 -0.121 -4.382 1.00 98.50 102 LEU A O 1
ATOM 774 N N . LEU A 1 103 ? 11.852 1.849 -5.223 1.00 98.56 103 LEU A N 1
ATOM 775 C CA . LEU A 1 103 ? 10.501 1.381 -5.531 1.00 98.56 103 LEU A CA 1
ATOM 776 C C . LEU A 1 103 ? 10.507 0.341 -6.661 1.00 98.56 103 LEU A C 1
ATOM 778 O O . LEU A 1 103 ? 9.710 -0.596 -6.613 1.00 98.56 103 LEU A O 1
ATOM 782 N N . GLN A 1 104 ? 11.399 0.476 -7.647 1.00 98.38 104 GLN A N 1
ATOM 783 C CA . GLN A 1 104 ? 11.567 -0.519 -8.705 1.00 98.38 104 GLN A CA 1
ATOM 784 C C . GLN A 1 104 ? 12.066 -1.846 -8.130 1.00 98.38 104 GLN A C 1
ATOM 786 O O . GLN A 1 104 ? 11.432 -2.864 -8.380 1.00 98.38 104 GLN A O 1
ATOM 791 N N . GLU A 1 105 ? 13.112 -1.829 -7.303 1.00 97.19 105 GLU A N 1
ATOM 792 C CA . GLU A 1 105 ? 13.651 -3.035 -6.663 1.00 97.19 105 GLU A CA 1
ATOM 793 C C . GLU A 1 105 ? 12.578 -3.750 -5.827 1.00 97.19 105 GLU A C 1
ATOM 795 O O . GLU A 1 105 ? 12.398 -4.962 -5.917 1.00 97.19 105 GLU A O 1
ATOM 800 N N . LEU A 1 106 ? 11.810 -3.007 -5.025 1.00 97.94 106 LEU A N 1
ATOM 801 C CA . LEU A 1 106 ? 10.823 -3.596 -4.118 1.00 97.94 106 LEU A CA 1
ATOM 802 C C . LEU A 1 106 ? 9.579 -4.138 -4.843 1.00 97.94 106 LEU A C 1
ATOM 804 O O . LEU A 1 106 ? 9.068 -5.203 -4.485 1.00 97.94 106 LEU A O 1
ATOM 808 N N . PHE A 1 107 ? 9.051 -3.401 -5.824 1.00 98.38 107 PHE A N 1
ATOM 809 C CA . PHE A 1 107 ? 7.731 -3.673 -6.415 1.00 98.38 107 PHE A CA 1
ATOM 810 C C . PHE A 1 107 ? 7.779 -4.151 -7.864 1.00 98.38 107 PHE A C 1
ATOM 812 O O . PHE A 1 107 ? 6.776 -4.660 -8.371 1.00 98.38 107 PHE A O 1
ATOM 819 N N . GLY A 1 108 ? 8.918 -4.000 -8.533 1.00 97.44 108 GLY A N 1
ATOM 820 C CA . GLY A 1 108 ? 9.147 -4.497 -9.876 1.00 97.44 108 GLY A CA 1
ATOM 821 C C . GLY A 1 108 ? 9.136 -6.022 -9.945 1.00 97.44 108 GLY A C 1
ATOM 822 O O . GLY A 1 108 ? 9.115 -6.726 -8.939 1.00 97.44 108 GLY A O 1
ATOM 823 N N . ARG A 1 109 ? 9.102 -6.546 -11.169 1.00 92.94 109 ARG A N 1
ATOM 824 C CA . ARG A 1 109 ? 9.153 -7.991 -11.456 1.00 92.94 109 ARG A CA 1
ATOM 825 C C . ARG A 1 109 ? 10.234 -8.315 -12.497 1.00 92.94 109 ARG A C 1
ATOM 827 O O . ARG A 1 109 ? 10.122 -9.312 -13.209 1.00 92.94 109 ARG A O 1
ATOM 834 N N . GLY A 1 110 ? 11.198 -7.410 -12.665 1.00 89.69 110 GLY A N 1
ATOM 835 C CA . GLY A 1 110 ? 12.364 -7.587 -13.518 1.00 89.69 110 GLY A CA 1
ATOM 836 C C . GLY A 1 110 ? 13.454 -8.416 -12.844 1.00 89.69 110 GLY A C 1
ATOM 837 O O . GLY A 1 110 ? 13.286 -8.938 -11.744 1.00 89.69 110 GLY A O 1
ATOM 838 N N . GLU A 1 111 ? 14.583 -8.547 -13.532 1.00 85.12 111 GLU A N 1
ATOM 839 C CA . GLU A 1 111 ? 15.775 -9.208 -12.999 1.00 85.12 111 GLU A CA 1
ATOM 840 C C . GLU A 1 111 ? 16.315 -8.425 -11.792 1.00 85.12 111 GLU A C 1
ATOM 842 O O . GLU A 1 111 ? 16.595 -7.234 -11.907 1.00 85.12 111 GLU A O 1
ATOM 847 N N . GLY A 1 112 ? 16.432 -9.093 -10.642 1.00 83.25 112 GLY A N 1
ATOM 848 C CA . GLY A 1 112 ? 16.869 -8.485 -9.380 1.00 83.25 112 GLY A CA 1
ATOM 849 C C . GLY A 1 112 ? 15.768 -7.802 -8.557 1.00 83.25 112 GLY A C 1
ATOM 850 O O . GLY A 1 112 ? 16.030 -7.445 -7.412 1.00 83.25 112 GLY A O 1
ATOM 851 N N . ASP A 1 113 ? 14.545 -7.665 -9.082 1.00 93.06 113 ASP A N 1
ATOM 852 C CA . ASP A 1 113 ? 13.423 -7.099 -8.324 1.00 93.06 113 ASP A CA 1
ATOM 853 C C . ASP A 1 113 ? 12.759 -8.157 -7.412 1.00 93.06 113 ASP A C 1
ATOM 855 O O . ASP A 1 113 ? 12.709 -9.349 -7.722 1.00 93.06 113 ASP A O 1
ATOM 859 N N . ILE A 1 114 ? 12.179 -7.717 -6.294 1.00 94.12 114 ILE A N 1
ATOM 860 C CA . ILE A 1 114 ? 11.600 -8.576 -5.246 1.00 94.12 114 ILE A CA 1
ATOM 861 C C . ILE A 1 114 ? 10.145 -8.972 -5.546 1.00 94.12 114 ILE A C 1
ATOM 863 O O . ILE A 1 114 ? 9.692 -10.045 -5.138 1.00 94.12 114 ILE A O 1
ATOM 867 N N . GLY A 1 115 ? 9.379 -8.121 -6.236 1.00 96.00 115 GLY A N 1
ATOM 868 C CA . GLY A 1 115 ? 7.995 -8.425 -6.614 1.00 96.00 115 GLY A CA 1
ATOM 869 C C . GLY A 1 115 ? 6.991 -8.423 -5.460 1.00 96.00 115 GLY A C 1
ATOM 870 O O . GLY A 1 115 ? 6.087 -9.267 -5.431 1.00 96.00 115 GLY A O 1
ATOM 871 N N . VAL A 1 116 ? 7.101 -7.473 -4.522 1.00 98.25 116 VAL A N 1
ATOM 872 C CA . VAL A 1 116 ? 6.103 -7.289 -3.453 1.00 98.25 116 VAL A CA 1
ATOM 873 C C . VAL A 1 116 ? 4.699 -7.148 -4.054 1.00 98.25 116 VAL A C 1
ATOM 875 O O . VAL A 1 116 ? 4.465 -6.379 -4.988 1.00 98.25 116 VAL A O 1
ATOM 878 N N . SER A 1 117 ? 3.752 -7.927 -3.523 1.00 98.12 117 SER A N 1
ATOM 879 C CA . SER A 1 117 ? 2.423 -8.140 -4.119 1.00 98.12 117 SER A CA 1
ATOM 880 C C . SER A 1 117 ? 1.255 -7.763 -3.206 1.00 98.12 117 SER A C 1
ATOM 882 O O . SER A 1 117 ? 0.125 -7.671 -3.689 1.00 98.12 117 SER A O 1
ATOM 884 N N . TYR A 1 118 ? 1.509 -7.483 -1.925 1.00 98.69 118 TYR A N 1
ATOM 885 C CA . TYR A 1 118 ? 0.481 -7.040 -0.986 1.00 98.69 118 TYR A CA 1
ATOM 886 C C . TYR A 1 118 ? 1.048 -6.028 0.023 1.00 98.69 118 TYR A C 1
ATOM 888 O O . TYR A 1 118 ? 1.990 -6.344 0.745 1.00 98.69 118 TYR A O 1
ATOM 896 N N . LEU A 1 119 ? 0.459 -4.833 0.118 1.00 98.81 119 LEU A N 1
ATOM 897 C CA . LEU A 1 119 ? 0.748 -3.861 1.177 1.00 98.81 119 LEU A CA 1
ATOM 898 C C . LEU A 1 119 ? -0.376 -3.748 2.209 1.00 98.81 119 LEU A C 1
ATOM 900 O O . LEU A 1 119 ? -1.562 -3.833 1.887 1.00 98.81 119 LEU A O 1
ATOM 904 N N . ARG A 1 120 ? 0.007 -3.465 3.454 1.00 98.88 120 ARG A N 1
ATOM 905 C CA . ARG A 1 120 ? -0.898 -2.979 4.502 1.00 98.88 120 ARG A CA 1
ATOM 906 C C . ARG A 1 120 ? -0.698 -1.478 4.715 1.00 98.88 120 ARG A C 1
ATOM 908 O O . ARG A 1 120 ? 0.435 -1.014 4.782 1.00 98.88 120 ARG A O 1
ATOM 915 N N . VAL A 1 121 ? -1.789 -0.735 4.862 1.00 98.69 121 VAL A N 1
ATOM 916 C CA . VAL A 1 121 ? -1.789 0.705 5.159 1.00 98.69 121 VAL A CA 1
ATOM 917 C C . VAL A 1 121 ? -2.741 1.031 6.307 1.00 98.69 121 VAL A C 1
ATOM 919 O O . VAL A 1 121 ? -3.660 0.269 6.632 1.00 98.69 121 VAL A O 1
ATOM 922 N N . SER A 1 122 ? -2.511 2.181 6.926 1.00 98.44 122 SER A N 1
ATOM 923 C CA . SER A 1 122 ? -3.408 2.776 7.910 1.00 98.44 122 SER A CA 1
ATOM 924 C C . SER A 1 122 ? -4.653 3.374 7.280 1.00 98.44 122 SER A C 1
ATOM 926 O O . SER A 1 122 ? -4.614 3.879 6.162 1.00 98.44 122 SER A O 1
ATOM 928 N N . ILE A 1 123 ? -5.758 3.345 8.025 1.00 98.69 123 ILE A N 1
ATOM 929 C CA . ILE A 1 123 ? -6.903 4.228 7.788 1.00 98.69 123 ILE A CA 1
ATOM 930 C C . ILE A 1 123 ? -6.879 5.282 8.901 1.00 98.69 123 ILE A C 1
ATOM 932 O O . ILE A 1 123 ? -7.250 4.982 10.038 1.00 98.69 123 ILE A O 1
ATOM 936 N N . GLY A 1 124 ? -6.428 6.494 8.583 1.00 98.12 124 GLY A N 1
ATOM 937 C CA . GLY A 1 124 ? -5.970 7.482 9.568 1.00 98.12 124 GLY A CA 1
ATOM 938 C C . GLY A 1 124 ? -4.519 7.212 9.974 1.00 98.12 124 GLY A C 1
ATOM 939 O O . GLY A 1 124 ? -3.855 6.403 9.339 1.00 98.12 124 GLY A O 1
ATOM 940 N N . SER A 1 125 ? -4.013 7.833 11.037 1.00 98.06 125 SER A N 1
ATOM 941 C CA . SER A 1 125 ? -2.627 7.601 11.465 1.00 98.06 125 SER A CA 1
ATOM 942 C C . SER A 1 125 ? -2.433 6.251 12.168 1.00 98.06 125 SER A C 1
ATOM 944 O O . SER A 1 125 ? -3.327 5.758 12.861 1.00 98.06 125 SER A O 1
ATOM 946 N N . SER A 1 126 ? -1.219 5.720 12.087 1.00 98.31 126 SER A N 1
ATOM 947 C CA . SER A 1 126 ? -0.658 4.702 12.978 1.00 98.31 126 SER A CA 1
ATOM 948 C C . SER A 1 126 ? 0.236 5.322 14.056 1.00 98.31 126 SER A C 1
ATOM 950 O O . SER A 1 126 ? 0.414 6.535 14.123 1.00 98.31 126 SER A O 1
ATOM 952 N N . ASP A 1 127 ? 0.836 4.478 14.889 1.00 97.50 127 ASP A N 1
ATOM 953 C CA . ASP A 1 127 ? 1.931 4.843 15.792 1.00 97.50 127 ASP A CA 1
ATOM 954 C C . ASP A 1 127 ? 3.255 5.139 15.069 1.00 97.50 127 ASP A C 1
ATOM 956 O O . ASP A 1 127 ? 4.169 5.722 15.649 1.00 97.50 127 ASP A O 1
ATOM 960 N N . LEU A 1 128 ? 3.349 4.766 13.791 1.00 97.88 128 LEU A N 1
ATOM 961 C CA . LEU A 1 128 ? 4.492 5.009 12.912 1.00 97.88 128 LEU A CA 1
ATOM 962 C C . LEU A 1 128 ? 4.219 6.138 11.909 1.00 97.88 128 LEU A C 1
ATOM 964 O O . LEU A 1 128 ? 4.835 6.183 10.842 1.00 97.88 128 LEU A O 1
ATOM 968 N N . ASP A 1 129 ? 3.300 7.038 12.246 1.00 97.69 129 ASP A N 1
ATOM 969 C CA . ASP A 1 129 ? 3.056 8.292 11.542 1.00 97.69 129 ASP A CA 1
ATOM 970 C C . ASP A 1 129 ? 3.724 9.470 12.278 1.00 97.69 129 ASP A C 1
ATOM 972 O O . ASP A 1 129 ? 3.909 9.411 13.496 1.00 97.69 129 ASP A O 1
ATOM 976 N N . PRO A 1 130 ? 4.086 10.568 11.583 1.00 93.44 130 PRO A N 1
ATOM 977 C CA . PRO A 1 130 ? 4.762 11.710 12.211 1.00 93.44 130 PRO A CA 1
ATOM 978 C C . PRO A 1 130 ? 3.938 12.401 13.306 1.00 93.44 130 PRO A C 1
ATOM 980 O O . PRO A 1 130 ? 4.494 13.026 14.209 1.00 93.44 130 PRO A O 1
ATOM 983 N N . HIS A 1 131 ? 2.612 12.322 13.203 1.00 95.50 131 HIS A N 1
ATOM 984 C CA . HIS A 1 131 ? 1.664 12.811 14.193 1.00 95.50 131 HIS A CA 1
ATOM 985 C C . HIS A 1 131 ? 0.371 11.992 14.128 1.00 95.50 131 HIS A C 1
ATOM 987 O O . HIS A 1 131 ? 0.084 11.332 13.131 1.00 95.50 131 HIS A O 1
ATOM 993 N N . THR A 1 132 ? -0.415 12.041 15.202 1.00 97.44 132 THR A N 1
ATOM 994 C CA . THR A 1 132 ? -1.702 11.345 15.279 1.00 97.44 132 THR A CA 1
ATOM 995 C C . THR A 1 132 ? -2.803 12.162 14.611 1.00 97.44 132 THR A C 1
ATOM 997 O O . THR A 1 132 ? -2.945 13.344 14.922 1.00 97.44 132 THR A O 1
ATOM 1000 N N . PHE A 1 133 ? -3.602 11.526 13.754 1.00 98.06 133 PHE A N 1
ATOM 1001 C CA . PHE A 1 133 ? -4.766 12.125 13.103 1.00 98.06 133 PHE A CA 1
ATOM 1002 C C . PHE A 1 133 ? -5.820 11.070 12.731 1.00 98.06 133 PHE A C 1
ATOM 1004 O O . PHE A 1 133 ? -5.534 9.877 12.583 1.00 98.06 133 PHE A O 1
ATOM 1011 N N . SER A 1 134 ? -7.045 11.529 12.509 1.00 98.38 134 SER A N 1
ATOM 1012 C CA . SER A 1 134 ? -8.063 10.834 11.724 1.00 98.38 134 SER A CA 1
ATOM 1013 C C . SER A 1 134 ? -8.465 11.682 10.515 1.00 98.38 134 SER A C 1
ATOM 1015 O O . SER A 1 134 ? -8.171 12.872 10.447 1.00 98.38 134 SER A O 1
ATOM 1017 N N . TYR A 1 135 ? -9.176 11.098 9.553 1.00 98.62 135 TYR A N 1
ATOM 1018 C CA . TYR A 1 135 ? -9.691 11.850 8.402 1.00 98.62 135 TYR A CA 1
ATOM 1019 C C . TYR A 1 135 ? -10.902 12.729 8.742 1.00 98.62 135 TYR A C 1
ATOM 1021 O O . TYR A 1 135 ? -11.510 13.293 7.841 1.00 98.62 135 TYR A O 1
ATOM 1029 N N . ASN A 1 136 ? -11.315 12.798 10.010 1.00 98.31 136 ASN A N 1
ATOM 1030 C CA . ASN A 1 136 ? -12.463 13.587 10.450 1.00 98.31 136 ASN A CA 1
ATOM 1031 C C . ASN A 1 136 ? -12.260 14.092 11.889 1.00 98.31 136 ASN A C 1
ATOM 1033 O O . ASN A 1 136 ? -13.112 13.923 12.767 1.00 98.31 136 ASN A O 1
ATOM 1037 N N . ASP A 1 137 ? -11.082 14.663 12.141 1.00 97.25 137 ASP A N 1
ATOM 1038 C CA . ASP A 1 137 ? -10.792 15.353 13.394 1.00 97.25 137 ASP A CA 1
ATOM 1039 C C . ASP A 1 137 ? -11.500 16.713 13.424 1.00 97.25 137 ASP A C 1
ATOM 1041 O O . ASP A 1 137 ? -11.420 17.494 12.479 1.00 97.25 137 ASP A O 1
ATOM 1045 N N . LEU A 1 138 ? -12.195 16.989 14.529 1.00 95.75 138 LEU A N 1
ATOM 1046 C CA . LEU A 1 138 ? -13.015 18.186 14.736 1.00 95.75 138 LEU A CA 1
ATOM 1047 C C . LEU A 1 138 ? -12.584 18.926 16.004 1.00 95.75 138 LEU A C 1
ATOM 1049 O O . LEU A 1 138 ? -11.808 18.401 16.813 1.00 95.75 138 LEU A O 1
ATOM 1053 N N . GLN A 1 139 ? -13.121 20.128 16.227 1.00 92.94 139 GLN A N 1
ATOM 1054 C CA . GLN A 1 139 ? -12.897 20.815 17.495 1.00 92.94 139 GLN A CA 1
ATOM 1055 C C . GLN A 1 139 ? -13.582 20.066 18.645 1.00 92.94 139 GLN A C 1
ATOM 1057 O O . GLN A 1 139 ? -14.567 19.342 18.480 1.00 92.94 139 GLN A O 1
ATOM 1062 N N . ALA A 1 140 ? -13.051 20.237 19.856 1.00 90.56 140 ALA A N 1
ATOM 1063 C CA . ALA A 1 140 ? -13.582 19.561 21.030 1.00 90.56 140 ALA A CA 1
ATOM 1064 C C . ALA A 1 140 ? -15.061 19.926 21.265 1.00 90.56 140 ALA A C 1
ATOM 1066 O O . ALA A 1 140 ? -15.394 21.084 21.507 1.00 90.56 140 ALA A O 1
ATOM 1067 N N . GLY A 1 141 ? -15.932 18.914 21.249 1.00 90.06 141 GLY A N 1
ATOM 1068 C CA . GLY A 1 141 ? -17.377 19.061 21.444 1.00 90.06 141 GLY A CA 1
ATOM 1069 C C . GLY A 1 141 ? -18.203 19.043 20.155 1.00 90.06 141 GLY A C 1
ATOM 1070 O O . GLY A 1 141 ? -19.427 18.971 20.246 1.00 90.06 141 GLY A O 1
ATOM 1071 N N . GLU A 1 142 ? -17.564 19.060 18.986 1.00 96.12 142 GLU A N 1
ATOM 1072 C CA . GLU A 1 142 ? -18.230 18.925 17.689 1.00 96.12 142 GLU A CA 1
ATOM 1073 C C . GLU A 1 142 ? -18.420 17.454 17.287 1.00 96.12 142 GLU A C 1
ATOM 1075 O O . GLU A 1 142 ? -17.745 16.550 17.787 1.00 96.12 142 GLU A O 1
ATOM 1080 N N . THR A 1 143 ? -19.366 17.218 16.376 1.00 96.62 143 THR A N 1
ATOM 1081 C CA . THR A 1 143 ? -19.677 15.907 15.790 1.00 96.62 143 THR A CA 1
ATOM 1082 C C . THR A 1 143 ? -20.027 16.079 14.319 1.00 96.62 143 THR A C 1
ATOM 1084 O O . THR A 1 143 ? -20.695 17.052 13.974 1.00 96.62 143 THR A O 1
ATOM 1087 N N . ASP A 1 144 ? -19.673 15.105 13.488 1.00 96.94 144 ASP A N 1
ATOM 1088 C CA . ASP A 1 144 ? -19.972 15.099 12.053 1.00 96.94 144 ASP A CA 1
ATOM 1089 C C . ASP A 1 144 ? -20.475 13.712 11.633 1.00 96.94 144 ASP A C 1
ATOM 1091 O O . ASP A 1 144 ? -19.755 12.903 11.053 1.00 96.94 144 ASP A O 1
ATOM 1095 N N . GLU A 1 145 ? -21.716 13.381 11.995 1.00 94.12 145 GLU A N 1
ATOM 1096 C CA . GLU A 1 145 ? -22.286 12.054 11.713 1.00 94.12 145 GLU A CA 1
ATOM 1097 C C . GLU A 1 145 ? -22.479 11.787 10.207 1.00 94.12 145 GLU A C 1
ATOM 1099 O O . GLU A 1 145 ? -22.458 10.629 9.781 1.00 94.12 145 GLU A O 1
ATOM 1104 N N . ASP A 1 146 ? -22.590 12.848 9.401 1.00 91.25 146 ASP A N 1
ATOM 1105 C CA . ASP A 1 146 ? -22.784 12.791 7.948 1.00 91.25 146 ASP A CA 1
ATOM 1106 C C . ASP A 1 146 ? -21.460 12.748 7.152 1.00 91.25 146 ASP A C 1
ATOM 1108 O O . ASP A 1 146 ? -21.481 12.588 5.924 1.00 91.25 146 ASP A O 1
ATOM 1112 N N . MET A 1 147 ? -20.304 12.838 7.825 1.00 94.31 147 MET A N 1
ATOM 1113 C CA . MET A 1 147 ? -18.969 12.885 7.211 1.00 94.31 147 MET A CA 1
ATOM 1114 C C . MET A 1 147 ? -18.830 14.026 6.182 1.00 94.31 147 MET A C 1
ATOM 1116 O O . MET A 1 147 ? -18.335 13.802 5.064 1.00 94.31 147 MET A O 1
ATOM 1120 N N . SER A 1 148 ? -19.320 15.228 6.510 1.00 94.75 148 SER A N 1
ATOM 1121 C CA . SER A 1 148 ? -19.176 16.420 5.665 1.00 94.75 148 SER A CA 1
ATOM 1122 C C . SER A 1 148 ? -17.762 16.997 5.688 1.00 94.75 148 SER A C 1
ATOM 1124 O O . SER A 1 148 ? -17.298 17.468 4.654 1.00 94.75 148 SER A O 1
ATOM 1126 N N . GLU A 1 149 ? -17.063 16.889 6.817 1.00 96.75 149 GLU A N 1
ATOM 1127 C CA . GLU A 1 149 ? -15.691 17.373 7.028 1.00 96.75 149 GLU A CA 1
ATOM 1128 C C . GLU A 1 149 ? -14.646 16.258 6.828 1.00 96.75 149 GLU A C 1
ATOM 1130 O O . GLU A 1 149 ? -13.491 16.384 7.230 1.00 96.75 149 GLU A O 1
ATOM 1135 N N . PHE A 1 150 ? -15.038 15.113 6.257 1.00 98.25 150 PHE A N 1
ATOM 1136 C CA . PHE A 1 150 ? -14.100 14.028 5.968 1.00 98.25 150 PHE A CA 1
ATOM 1137 C C . PHE A 1 150 ? -13.079 14.462 4.908 1.00 98.25 150 PHE A C 1
ATOM 1139 O O . PHE A 1 150 ? -13.467 14.859 3.807 1.00 98.25 150 PHE A O 1
ATOM 1146 N N . SER A 1 151 ? -11.786 14.282 5.186 1.00 97.94 151 SER A N 1
ATOM 1147 C CA . SER A 1 151 ? -10.717 14.570 4.230 1.00 97.94 151 SER A CA 1
ATOM 1148 C C . SER A 1 151 ? -9.534 13.603 4.321 1.00 97.94 151 SER A C 1
ATOM 1150 O O . SER A 1 151 ? -9.029 13.309 5.400 1.00 97.94 151 SER A O 1
ATOM 1152 N N . LEU A 1 152 ? -9.043 13.164 3.155 1.00 98.31 152 LEU A N 1
ATOM 1153 C CA . LEU A 1 152 ? -7.792 12.403 3.017 1.00 98.31 152 LEU A CA 1
ATOM 1154 C C . LEU A 1 152 ? -6.538 13.291 3.018 1.00 98.31 152 LEU A C 1
ATOM 1156 O O . LEU A 1 152 ? -5.441 12.779 2.810 1.00 98.31 152 LEU A O 1
ATOM 1160 N N . ASP A 1 153 ? -6.680 14.606 3.207 1.00 97.38 153 ASP A N 1
ATOM 1161 C CA . ASP A 1 153 ? -5.574 15.563 3.094 1.00 97.38 153 ASP A CA 1
ATOM 1162 C C . ASP A 1 153 ? -4.309 15.193 3.883 1.00 97.38 153 ASP A C 1
ATOM 1164 O O . ASP A 1 153 ? -3.234 15.343 3.298 1.00 97.38 153 ASP A O 1
ATOM 1168 N N . PRO A 1 154 ? -4.379 14.639 5.115 1.00 96.69 154 PRO A N 1
ATOM 1169 C CA . PRO A 1 154 ? -3.174 14.217 5.832 1.00 96.69 154 PRO A CA 1
ATOM 1170 C C . PRO A 1 154 ? -2.282 13.241 5.045 1.00 96.69 154 PRO A C 1
ATOM 1172 O O . PRO A 1 154 ? -1.060 13.314 5.125 1.00 96.69 154 PRO A O 1
ATOM 1175 N N . ASP A 1 155 ? -2.875 12.369 4.224 1.00 97.88 155 ASP A N 1
ATOM 1176 C CA . ASP A 1 155 ? -2.138 11.377 3.431 1.00 97.88 155 ASP A CA 1
ATOM 1177 C C . ASP A 1 155 ? -1.806 11.841 2.010 1.00 97.88 155 ASP A C 1
ATOM 1179 O O . ASP A 1 155 ? -1.042 11.175 1.302 1.00 97.88 155 ASP A O 1
ATOM 1183 N N . ARG A 1 156 ? -2.335 12.992 1.572 1.00 97.12 156 ARG A N 1
ATOM 1184 C CA . ARG A 1 156 ? -2.017 13.569 0.255 1.00 97.12 156 ARG A CA 1
ATOM 1185 C C . ARG A 1 156 ? -0.591 14.098 0.172 1.00 97.12 156 ARG A C 1
ATOM 1187 O O . ARG A 1 156 ? -0.084 14.258 -0.936 1.00 97.12 156 ARG A O 1
ATOM 1194 N N . GLU A 1 157 ? 0.046 14.358 1.310 1.00 94.69 157 GLU A N 1
ATOM 1195 C CA . GLU A 1 157 ? 1.410 14.882 1.355 1.00 94.69 157 GLU A CA 1
ATOM 1196 C C . GLU A 1 157 ? 2.453 13.817 0.981 1.00 94.69 157 GLU A C 1
ATOM 1198 O O . GLU A 1 157 ? 3.357 14.086 0.187 1.00 94.69 157 GLU A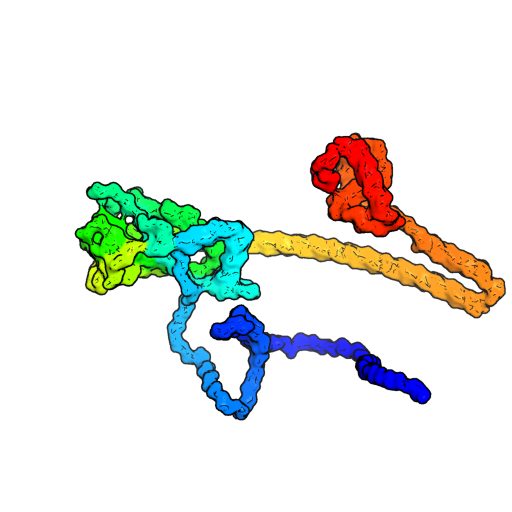 O 1
ATOM 1203 N N . HIS A 1 158 ? 2.310 12.591 1.503 1.00 97.06 158 HIS A N 1
ATOM 1204 C CA . HIS A 1 158 ? 3.329 11.542 1.358 1.00 97.06 158 HIS A CA 1
ATOM 1205 C C . HIS A 1 158 ? 2.765 10.183 0.937 1.00 97.06 158 HIS A C 1
ATOM 1207 O O . HIS A 1 158 ? 3.187 9.635 -0.084 1.00 97.06 158 HIS A O 1
ATOM 1213 N N . LEU A 1 159 ? 1.809 9.627 1.690 1.00 98.50 159 LEU A N 1
ATOM 1214 C CA . LEU A 1 159 ? 1.355 8.246 1.501 1.00 98.50 159 LEU A CA 1
ATOM 1215 C C . LEU A 1 159 ? 0.712 8.018 0.127 1.00 98.50 159 LEU A C 1
ATOM 1217 O O . LEU A 1 159 ? 1.111 7.106 -0.598 1.00 98.50 159 LEU A O 1
ATOM 1221 N N . ILE A 1 160 ? -0.258 8.852 -0.254 1.00 98.75 160 ILE A N 1
ATOM 1222 C CA . ILE A 1 160 ? -0.969 8.731 -1.534 1.00 98.75 160 ILE A CA 1
ATOM 1223 C C . ILE A 1 160 ? -0.012 8.906 -2.729 1.00 98.75 160 ILE A C 1
ATOM 1225 O O . ILE A 1 160 ? -0.051 8.061 -3.628 1.00 98.75 160 ILE A O 1
ATOM 1229 N N . PRO A 1 161 ? 0.871 9.928 -2.774 1.00 98.62 161 PRO A N 1
ATOM 1230 C CA . PRO A 1 161 ? 1.888 10.034 -3.820 1.00 98.62 161 PRO A CA 1
ATOM 1231 C C . PRO A 1 161 ? 2.777 8.790 -3.952 1.00 98.62 161 PRO A C 1
ATOM 1233 O O . PRO A 1 161 ? 2.946 8.286 -5.062 1.00 98.62 161 PRO A O 1
ATOM 1236 N N . VAL A 1 162 ? 3.286 8.249 -2.838 1.00 98.81 162 VAL A N 1
ATOM 1237 C CA . VAL A 1 162 ? 4.143 7.050 -2.857 1.00 98.81 162 VAL A CA 1
ATOM 1238 C C . VAL A 1 162 ? 3.371 5.826 -3.357 1.00 98.81 162 VAL A C 1
ATOM 1240 O O . VAL A 1 162 ? 3.871 5.095 -4.209 1.00 98.81 162 VAL A O 1
ATOM 1243 N N . LEU A 1 163 ? 2.126 5.622 -2.915 1.00 98.81 163 LEU A N 1
ATOM 1244 C CA . LEU A 1 163 ? 1.276 4.537 -3.419 1.00 98.81 163 LEU A CA 1
ATOM 1245 C C . LEU A 1 163 ? 1.026 4.642 -4.929 1.00 98.81 163 LEU A C 1
ATOM 1247 O O . LEU A 1 163 ? 1.005 3.622 -5.616 1.00 98.81 163 LEU A O 1
ATOM 1251 N N . LYS A 1 164 ? 0.868 5.855 -5.467 1.00 98.69 164 LYS A N 1
ATOM 1252 C CA . LYS A 1 164 ? 0.710 6.073 -6.914 1.00 98.69 164 LYS A CA 1
ATOM 1253 C C . LYS A 1 164 ? 1.978 5.718 -7.691 1.00 98.69 164 LYS A C 1
ATOM 1255 O O . LYS A 1 164 ? 1.866 5.096 -8.745 1.00 98.69 164 LYS A O 1
ATOM 1260 N N . GLU A 1 165 ? 3.161 6.068 -7.179 1.00 98.62 165 GLU A N 1
ATOM 1261 C CA . GLU A 1 165 ? 4.442 5.651 -7.774 1.00 98.62 165 GLU A CA 1
ATOM 1262 C C . GLU A 1 165 ? 4.579 4.117 -7.760 1.00 98.62 165 GLU A C 1
ATOM 1264 O O . GLU A 1 165 ? 4.909 3.514 -8.781 1.00 98.62 165 GLU A O 1
ATOM 1269 N N . ILE A 1 166 ? 4.221 3.470 -6.646 1.00 98.69 166 ILE A N 1
ATOM 1270 C CA . ILE A 1 166 ? 4.232 2.006 -6.515 1.00 98.69 166 ILE A CA 1
ATOM 1271 C C . ILE A 1 166 ? 3.274 1.340 -7.513 1.00 98.69 166 ILE A C 1
ATOM 1273 O O . ILE A 1 166 ? 3.655 0.394 -8.200 1.00 98.69 166 ILE A O 1
ATOM 1277 N N . LEU A 1 167 ? 2.037 1.829 -7.636 1.00 98.19 167 LEU A N 1
ATOM 1278 C CA . LEU A 1 167 ? 1.038 1.265 -8.553 1.00 9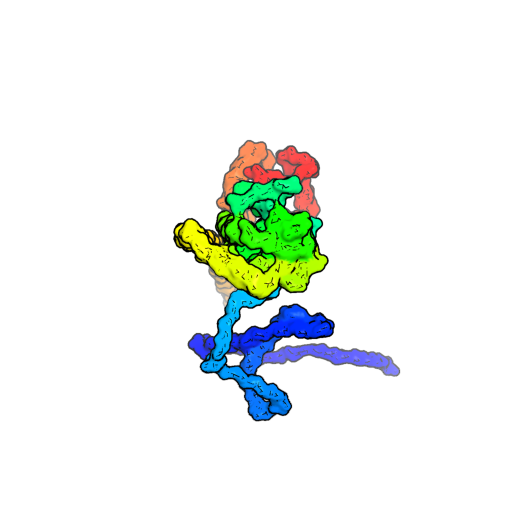8.19 167 LEU A CA 1
ATOM 1279 C C . LEU A 1 167 ? 1.391 1.479 -10.030 1.00 98.19 167 LEU A C 1
ATOM 1281 O O . LEU A 1 167 ? 0.954 0.703 -10.880 1.00 98.19 167 LEU A O 1
ATOM 1285 N N . ALA A 1 168 ? 2.193 2.499 -10.347 1.00 97.94 168 ALA A N 1
ATOM 1286 C CA . ALA A 1 168 ? 2.738 2.673 -11.689 1.00 97.94 168 ALA A CA 1
ATOM 1287 C C . ALA A 1 168 ? 3.761 1.577 -12.049 1.00 97.94 168 ALA A C 1
ATOM 1289 O O . ALA A 1 168 ? 3.876 1.225 -13.222 1.00 97.94 168 ALA A O 1
ATOM 1290 N N . ILE A 1 169 ? 4.464 1.024 -11.054 1.00 98.06 169 ILE A N 1
ATOM 1291 C CA . ILE A 1 169 ? 5.408 -0.095 -11.208 1.00 98.06 169 ILE A CA 1
ATOM 1292 C C . ILE A 1 169 ? 4.657 -1.434 -11.193 1.00 98.06 169 ILE A C 1
ATOM 1294 O O . ILE A 1 169 ? 4.852 -2.271 -12.073 1.00 98.06 169 ILE A O 1
ATOM 1298 N N . ASN A 1 170 ? 3.756 -1.623 -10.224 1.00 97.25 170 ASN A N 1
ATOM 1299 C CA . ASN A 1 170 ? 2.967 -2.840 -10.053 1.00 97.25 170 ASN A CA 1
ATOM 1300 C C . ASN A 1 170 ? 1.471 -2.528 -9.915 1.00 97.25 170 ASN A C 1
ATOM 1302 O O . ASN A 1 170 ? 0.930 -2.402 -8.816 1.00 97.25 170 ASN A O 1
ATOM 1306 N N . SER A 1 171 ? 0.781 -2.472 -11.055 1.00 95.94 171 SER A N 1
ATOM 1307 C CA . SER A 1 171 ? -0.665 -2.205 -11.110 1.00 95.94 171 SER A CA 1
ATOM 1308 C C . SER A 1 171 ? -1.553 -3.330 -10.549 1.00 95.94 171 SER A C 1
ATOM 1310 O O . SER A 1 171 ? -2.753 -3.125 -10.372 1.00 95.94 171 SER A O 1
ATOM 1312 N N . GLU A 1 172 ? -0.990 -4.512 -10.269 1.00 94.50 172 GLU A N 1
ATOM 1313 C CA . GLU A 1 172 ? -1.703 -5.656 -9.680 1.00 94.50 172 GLU A CA 1
ATOM 1314 C C . GLU A 1 172 ? -1.529 -5.755 -8.156 1.00 94.50 172 GLU A C 1
ATOM 1316 O O . GLU A 1 172 ? -2.045 -6.692 -7.544 1.00 94.50 172 GLU A O 1
ATOM 1321 N N . LEU A 1 173 ? -0.792 -4.825 -7.539 1.00 97.56 173 LEU A N 1
ATOM 1322 C CA . LEU A 1 173 ? -0.560 -4.809 -6.100 1.00 97.56 173 LEU A CA 1
ATOM 1323 C C . LEU A 1 173 ? -1.887 -4.753 -5.326 1.00 97.56 173 LEU A C 1
ATOM 1325 O O . LEU A 1 173 ? -2.721 -3.876 -5.557 1.00 97.56 173 LEU A O 1
ATOM 1329 N N . LYS A 1 174 ? -2.051 -5.652 -4.352 1.00 98.38 174 LYS A N 1
ATOM 1330 C CA . LYS A 1 174 ? -3.167 -5.599 -3.402 1.00 98.38 174 LYS A CA 1
ATOM 1331 C C . LYS A 1 174 ? -2.832 -4.689 -2.226 1.00 98.38 174 LYS A C 1
ATOM 1333 O O . LYS A 1 174 ? -1.699 -4.662 -1.749 1.00 98.38 174 LYS A O 1
ATOM 1338 N N . ILE A 1 175 ? -3.827 -3.953 -1.737 1.00 98.75 175 ILE A N 1
ATOM 1339 C CA . ILE A 1 175 ? -3.670 -3.025 -0.613 1.00 98.75 175 ILE A CA 1
ATOM 1340 C C . ILE A 1 175 ? -4.775 -3.292 0.403 1.00 98.75 175 ILE A C 1
ATOM 1342 O O . ILE A 1 175 ? -5.953 -3.267 0.048 1.00 98.75 175 ILE A O 1
ATOM 1346 N N . MET A 1 176 ? -4.407 -3.518 1.666 1.00 98.44 176 MET A N 1
ATOM 1347 C CA . MET A 1 176 ? -5.363 -3.648 2.765 1.00 98.44 176 MET A CA 1
ATOM 1348 C C . MET A 1 176 ? -5.265 -2.478 3.744 1.00 98.44 176 MET A C 1
ATOM 1350 O O . MET A 1 176 ? -4.168 -2.048 4.093 1.00 98.44 176 MET A O 1
ATOM 1354 N N . GLY A 1 177 ? -6.411 -1.993 4.217 1.00 98.44 177 GLY A N 1
ATOM 1355 C CA . GLY A 1 177 ? -6.503 -0.928 5.215 1.00 98.44 177 GLY A CA 1
ATOM 1356 C C . GLY A 1 177 ? -6.852 -1.451 6.611 1.00 98.44 177 GLY A C 1
ATOM 1357 O O . GLY A 1 177 ? -7.645 -2.379 6.759 1.00 98.44 177 GLY A O 1
ATOM 1358 N N . SER A 1 178 ? -6.302 -0.840 7.656 1.00 98.56 178 SER A N 1
ATOM 1359 C CA . SER A 1 178 ? -6.713 -1.085 9.045 1.00 98.56 178 SER A CA 1
ATOM 1360 C C . SER A 1 178 ? -6.653 0.224 9.833 1.00 98.56 178 SER A C 1
ATOM 1362 O O . SER A 1 178 ? -5.579 0.825 9.890 1.00 98.56 178 SER A O 1
ATOM 1364 N N . PRO A 1 179 ? -7.739 0.687 10.475 1.00 98.56 179 PRO A N 1
ATOM 1365 C CA . PRO A 1 179 ? -7.654 1.844 11.355 1.00 98.56 179 PRO A CA 1
ATOM 1366 C C . PRO A 1 179 ? -7.013 1.453 12.683 1.00 98.56 179 PRO A C 1
ATOM 1368 O O . PRO A 1 179 ? -7.259 0.365 13.203 1.00 98.56 179 PRO A O 1
ATOM 1371 N N . TRP A 1 180 ? -6.227 2.355 13.260 1.00 98.56 180 TRP A N 1
ATOM 1372 C CA . TRP A 1 180 ? -5.772 2.228 14.646 1.00 98.56 180 TRP A CA 1
ATOM 1373 C C . TRP A 1 180 ? -6.785 2.809 15.640 1.00 98.56 180 TRP A C 1
ATOM 1375 O O . TRP A 1 180 ? -6.837 2.370 16.784 1.00 98.56 180 TRP A O 1
ATOM 1385 N N . SER A 1 181 ? -7.626 3.759 15.228 1.00 98.44 181 SER A N 1
ATOM 1386 C CA . SER A 1 181 ? -8.698 4.312 16.062 1.00 98.44 181 SER A CA 1
ATOM 1387 C C . SER A 1 181 ? -9.785 4.961 15.202 1.00 98.44 181 SER A C 1
ATOM 1389 O O . SER A 1 181 ? -9.547 5.337 14.056 1.00 98.44 181 SER A O 1
ATOM 1391 N N . ALA A 1 182 ? -10.977 5.137 15.774 1.00 98.31 182 ALA A N 1
ATOM 1392 C CA . ALA A 1 182 ? -11.968 6.087 15.273 1.00 98.31 182 ALA A CA 1
ATOM 1393 C C . ALA A 1 182 ? -11.583 7.544 15.628 1.00 98.31 182 ALA A C 1
ATOM 1395 O O . ALA A 1 182 ? -10.773 7.734 16.549 1.00 98.31 182 ALA A O 1
ATOM 1396 N N . PRO A 1 183 ? -12.178 8.559 14.964 1.00 98.44 183 PRO A N 1
ATOM 1397 C CA . PRO A 1 183 ? -12.108 9.954 15.400 1.00 98.44 183 PRO A CA 1
ATOM 1398 C C . PRO A 1 183 ? -12.493 10.114 16.874 1.00 98.44 183 PRO A C 1
ATOM 1400 O O . PRO A 1 183 ? -13.389 9.424 17.372 1.00 98.44 183 PRO A O 1
ATOM 1403 N N . ILE A 1 184 ? -11.838 11.033 17.590 1.00 97.94 184 ILE A N 1
ATOM 1404 C CA . ILE A 1 184 ? -11.971 11.117 19.055 1.00 97.94 184 ILE A CA 1
ATOM 1405 C C . ILE A 1 184 ? -13.408 11.385 19.513 1.00 97.94 184 ILE A C 1
ATOM 1407 O O . ILE A 1 184 ? -13.836 10.822 20.517 1.00 97.94 184 ILE A O 1
ATOM 1411 N N . TRP A 1 185 ? -14.182 12.164 18.755 1.00 98.25 185 TRP A N 1
ATOM 1412 C CA . TRP A 1 185 ? -15.570 12.498 19.081 1.00 98.25 185 TRP A CA 1
ATOM 1413 C C . TRP A 1 185 ? -16.518 11.289 18.994 1.00 98.25 185 TRP A C 1
ATOM 1415 O O . TRP A 1 185 ? -17.620 11.327 19.550 1.00 98.25 185 TRP A O 1
ATOM 1425 N N . MET A 1 186 ? -16.080 10.194 18.355 1.00 98.44 186 MET A N 1
ATOM 1426 C CA . MET A 1 186 ? -16.810 8.926 18.305 1.00 98.44 186 MET A CA 1
ATOM 1427 C C . MET A 1 186 ? -16.538 8.006 19.507 1.00 98.44 186 MET A C 1
ATOM 1429 O O . MET A 1 186 ? -17.205 6.977 19.674 1.00 98.44 186 MET A O 1
ATOM 1433 N N . LYS A 1 187 ? -15.546 8.342 20.339 1.00 98.19 187 LYS A N 1
ATOM 1434 C CA . LYS A 1 187 ? -15.009 7.451 21.371 1.00 98.19 187 LYS A CA 1
ATOM 1435 C C . LYS A 1 187 ? -15.554 7.774 22.753 1.00 98.19 187 LYS A C 1
ATOM 1437 O O . LYS A 1 187 ? -15.805 8.919 23.105 1.00 98.19 187 LYS A O 1
ATOM 1442 N N . SER A 1 188 ? -15.648 6.752 23.597 1.00 98.19 188 SER A N 1
ATOM 1443 C CA . SER A 1 188 ? -16.133 6.872 24.978 1.00 98.19 188 SER A CA 1
ATOM 1444 C C . SER A 1 188 ? -15.281 7.770 25.885 1.00 98.19 188 SER A C 1
ATOM 1446 O O . SER A 1 188 ? -15.737 8.144 26.961 1.00 98.19 188 SER A O 1
ATOM 1448 N N . ASN A 1 189 ? -14.037 8.060 25.497 1.00 97.44 189 ASN A N 1
ATOM 1449 C CA . ASN A 1 189 ? -13.075 8.826 26.289 1.00 97.44 189 ASN A CA 1
ATOM 1450 C C . ASN A 1 189 ? -12.593 10.115 25.606 1.00 97.44 189 ASN A C 1
ATOM 1452 O O . ASN A 1 189 ? -11.768 10.810 26.195 1.00 97.44 189 ASN A O 1
ATOM 1456 N N . ASN A 1 190 ? -13.068 10.424 24.392 1.00 96.69 190 ASN A N 1
ATOM 1457 C CA . ASN A 1 190 ? -12.619 11.570 23.594 1.00 96.69 190 ASN A CA 1
ATOM 1458 C C . ASN A 1 190 ? -11.084 11.701 23.491 1.00 96.69 190 ASN A C 1
ATOM 1460 O O . ASN A 1 190 ? -10.549 12.807 23.532 1.00 96.69 190 ASN A O 1
ATOM 1464 N N . ASN A 1 191 ? -10.365 10.578 23.401 1.00 97.12 191 ASN A N 1
ATOM 1465 C CA . ASN A 1 191 ? -8.901 10.545 23.383 1.00 97.12 191 ASN A CA 1
ATOM 1466 C C . ASN A 1 191 ? -8.393 9.672 22.228 1.00 97.12 191 ASN A C 1
ATOM 1468 O O . ASN A 1 191 ? -9.074 8.737 21.808 1.00 97.12 191 ASN A O 1
ATOM 1472 N N . THR A 1 192 ? -7.197 9.952 21.714 1.00 97.06 192 THR A N 1
ATOM 1473 C CA . THR A 1 192 ? -6.560 9.157 20.655 1.00 97.06 192 THR A CA 1
ATOM 1474 C C . THR A 1 192 ? -6.080 7.791 21.150 1.00 97.06 192 THR A C 1
ATOM 1476 O O . THR A 1 192 ? -6.067 6.840 20.372 1.00 97.06 192 THR A O 1
ATOM 1479 N N . VAL A 1 193 ? -5.780 7.662 22.445 1.00 98.25 193 VAL A N 1
ATOM 1480 C CA . VAL A 1 193 ? -5.387 6.410 23.107 1.00 98.25 193 VAL A CA 1
ATOM 1481 C C . VAL A 1 193 ? -6.586 5.794 23.824 1.00 98.25 193 VAL A C 1
ATOM 1483 O O . VAL A 1 193 ? -7.332 6.481 24.529 1.00 98.25 193 VAL A O 1
ATOM 1486 N N . GLY A 1 194 ? -6.766 4.485 23.677 1.00 97.81 194 GLY A N 1
ATOM 1487 C CA . GLY A 1 194 ? -7.757 3.729 24.429 1.00 97.81 194 GLY A CA 1
ATOM 1488 C C . GLY A 1 194 ? -9.205 4.040 24.064 1.00 97.81 194 GLY A C 1
ATOM 1489 O O . GLY A 1 194 ? -9.515 4.539 22.984 1.00 97.81 194 GLY A O 1
ATOM 1490 N N . GLY A 1 195 ? -10.121 3.767 24.992 1.00 98.12 195 GLY A N 1
ATOM 1491 C CA . GLY A 1 195 ? -11.548 4.038 24.805 1.00 98.12 195 GLY A CA 1
ATOM 1492 C C . GLY A 1 195 ? -12.221 3.064 23.839 1.00 98.12 195 GLY A C 1
ATOM 1493 O O . GLY A 1 195 ? -11.612 2.114 23.355 1.00 98.12 195 GLY A O 1
ATOM 1494 N N . ARG A 1 196 ? -13.515 3.276 23.597 1.00 98.44 196 ARG A N 1
ATOM 1495 C CA . ARG A 1 196 ? -14.364 2.380 22.797 1.00 98.44 196 ARG A CA 1
ATOM 1496 C C . ARG A 1 196 ? -15.189 3.177 21.803 1.00 98.44 196 ARG A C 1
ATOM 1498 O O . ARG A 1 196 ? -15.596 4.294 22.126 1.00 98.44 196 ARG A O 1
ATOM 1505 N N . LEU A 1 197 ? -15.500 2.584 20.655 1.00 98.38 197 LEU A N 1
ATOM 1506 C CA . LEU A 1 197 ? -16.473 3.150 19.724 1.00 98.38 197 LEU A CA 1
ATOM 1507 C C . LEU A 1 197 ? -17.860 3.170 20.378 1.00 98.38 197 LEU A C 1
ATOM 1509 O O . LEU A 1 197 ? -18.367 2.128 20.798 1.00 98.38 197 LEU A O 1
ATOM 1513 N N . LEU A 1 198 ? -18.485 4.343 20.463 1.00 97.75 198 LEU A N 1
ATOM 1514 C CA . LEU A 1 198 ? -19.836 4.450 21.010 1.00 97.75 198 LEU A CA 1
ATOM 1515 C C . LEU A 1 198 ? -20.860 3.889 20.003 1.00 97.75 198 LEU A C 1
ATOM 1517 O O . LEU A 1 198 ? -20.858 4.331 18.853 1.00 97.75 198 LEU A O 1
ATOM 1521 N N . PRO A 1 199 ? -21.792 3.004 20.417 1.00 95.62 199 PRO A N 1
ATOM 1522 C CA . PRO A 1 199 ? -22.783 2.400 19.516 1.00 95.62 199 PRO A CA 1
ATOM 1523 C C . PRO A 1 199 ? -23.608 3.394 18.695 1.00 95.62 199 PRO A C 1
ATOM 1525 O O . PRO A 1 199 ? -23.938 3.123 17.545 1.00 95.62 199 PRO A O 1
ATOM 1528 N N . ARG A 1 200 ? -23.887 4.583 19.250 1.00 94.56 200 ARG A N 1
ATOM 1529 C CA . ARG A 1 200 ? -24.610 5.652 18.540 1.00 94.56 200 ARG A CA 1
ATOM 1530 C C . ARG A 1 200 ? -23.913 6.128 17.260 1.00 94.56 200 ARG A C 1
ATOM 1532 O O . ARG A 1 200 ? -24.578 6.679 16.401 1.00 94.56 200 ARG A O 1
ATOM 1539 N N . TYR A 1 201 ? -22.604 5.907 17.128 1.00 95.75 201 TYR A N 1
ATOM 1540 C CA . TYR A 1 201 ? -21.812 6.345 15.978 1.00 95.75 201 TYR A CA 1
ATOM 1541 C C . TYR A 1 201 ? -21.429 5.206 15.029 1.00 95.75 201 TYR A C 1
ATOM 1543 O O . TYR A 1 201 ? -20.577 5.397 14.166 1.00 95.75 201 TYR A O 1
ATOM 1551 N N . TYR A 1 202 ? -22.034 4.019 15.146 1.00 94.69 202 TYR A N 1
ATOM 1552 C CA . TYR A 1 202 ? -21.750 2.915 14.221 1.00 94.69 202 TYR A CA 1
ATOM 1553 C C . TYR A 1 202 ? -22.050 3.291 12.766 1.00 94.69 202 TYR A C 1
ATOM 1555 O O . TYR A 1 202 ? -21.254 2.987 11.877 1.00 94.69 202 TYR A O 1
ATOM 1563 N N . ASP A 1 203 ? -23.143 4.012 12.510 1.00 91.31 203 ASP A N 1
ATOM 1564 C CA . ASP A 1 203 ? -23.484 4.430 11.150 1.00 91.31 203 ASP A CA 1
ATOM 1565 C C . ASP A 1 203 ? -22.481 5.426 10.568 1.00 91.31 203 ASP A C 1
ATOM 1567 O O . ASP A 1 203 ? -22.025 5.222 9.432 1.00 91.31 203 ASP A O 1
ATOM 1571 N N . ALA A 1 204 ? -22.097 6.428 11.365 1.00 94.12 204 ALA A N 1
ATOM 1572 C CA . ALA A 1 204 ? -21.093 7.430 11.023 1.00 94.12 204 ALA A CA 1
ATOM 1573 C C . ALA A 1 204 ? -19.716 6.786 10.795 1.00 94.12 204 ALA A C 1
ATOM 1575 O O . ALA A 1 204 ? -19.081 7.021 9.770 1.00 94.12 204 ALA A O 1
ATOM 1576 N N . TYR A 1 205 ? -19.273 5.888 11.680 1.00 97.38 205 TYR A N 1
ATOM 1577 C CA . TYR A 1 205 ? -17.984 5.213 11.521 1.00 97.38 205 TYR A CA 1
ATOM 1578 C C . TYR A 1 205 ? -17.969 4.266 10.317 1.00 97.38 205 TYR A C 1
ATOM 1580 O O . TYR A 1 205 ? -16.995 4.199 9.576 1.00 97.38 205 TYR A O 1
ATOM 1588 N N . ALA A 1 206 ? -19.077 3.587 10.022 1.00 94.94 206 ALA A N 1
ATOM 1589 C CA . ALA A 1 206 ? -19.185 2.829 8.781 1.00 94.94 206 ALA A CA 1
ATOM 1590 C C . ALA A 1 206 ? -19.180 3.740 7.535 1.00 94.94 206 ALA A C 1
ATOM 1592 O O . ALA A 1 206 ? -18.657 3.339 6.495 1.00 94.94 206 ALA A O 1
ATOM 1593 N N . LEU A 1 207 ? -19.727 4.960 7.615 1.00 93.38 207 LEU A N 1
ATOM 1594 C CA . LEU A 1 207 ? -19.612 5.954 6.541 1.00 93.38 207 LEU A CA 1
ATOM 1595 C C . LEU A 1 207 ? -18.167 6.457 6.384 1.00 93.38 207 LEU A C 1
ATOM 1597 O O . LEU A 1 207 ? -17.724 6.630 5.253 1.00 93.38 207 LEU A O 1
ATOM 1601 N N . TYR A 1 208 ? -17.410 6.588 7.476 1.00 97.25 208 TYR A N 1
ATOM 1602 C CA . TYR A 1 208 ? -15.981 6.923 7.464 1.00 97.25 208 TYR A CA 1
ATOM 1603 C C . TYR A 1 208 ? -15.156 5.924 6.629 1.00 97.25 208 TYR A C 1
ATOM 1605 O O . TYR A 1 208 ? -14.389 6.335 5.759 1.00 97.25 208 TYR A O 1
ATOM 1613 N N . PHE A 1 209 ? -15.374 4.610 6.789 1.00 96.94 209 PHE A N 1
ATOM 1614 C CA . PHE A 1 209 ? -14.736 3.601 5.923 1.00 96.94 209 PHE A CA 1
ATOM 1615 C C . PHE A 1 209 ? -15.141 3.742 4.452 1.00 96.94 209 PHE A C 1
ATOM 1617 O O . PHE A 1 209 ? -14.301 3.607 3.564 1.00 96.94 209 PHE A O 1
ATOM 1624 N N . VAL A 1 210 ? -16.424 4.005 4.179 1.00 93.94 210 VAL A N 1
ATOM 1625 C CA . VAL A 1 210 ? -16.914 4.189 2.805 1.00 93.94 210 VAL A CA 1
ATOM 1626 C C . VAL A 1 210 ? -16.245 5.401 2.158 1.00 93.94 210 VAL A C 1
ATOM 1628 O O . VAL A 1 210 ? -15.733 5.277 1.048 1.00 93.94 210 VAL A O 1
ATOM 1631 N N . LYS A 1 211 ? -16.183 6.537 2.861 1.00 94.12 211 LYS A N 1
ATOM 1632 C CA . LYS A 1 211 ? -15.507 7.757 2.403 1.00 94.12 211 LYS A CA 1
ATOM 1633 C C . LYS A 1 211 ? -14.021 7.521 2.143 1.00 94.12 211 LYS A C 1
ATOM 1635 O O . LYS A 1 211 ? -13.529 7.942 1.102 1.00 94.12 211 LYS A O 1
ATOM 1640 N N . TYR A 1 212 ? -13.336 6.780 3.018 1.00 97.88 212 TYR A N 1
ATOM 1641 C CA . TYR A 1 212 ? -11.941 6.389 2.806 1.00 97.88 212 TYR A CA 1
ATOM 1642 C C . TYR A 1 212 ? -11.758 5.566 1.527 1.00 97.88 212 TYR A C 1
ATOM 1644 O O . TYR A 1 212 ? -10.974 5.943 0.660 1.00 97.88 212 TYR A O 1
ATOM 1652 N N . ILE A 1 213 ? -12.515 4.474 1.370 1.00 95.94 213 ILE A N 1
ATOM 1653 C CA . ILE A 1 213 ? -12.406 3.593 0.196 1.00 95.94 213 ILE A CA 1
ATOM 1654 C C . ILE A 1 213 ? -12.715 4.367 -1.092 1.00 95.94 213 ILE A C 1
ATOM 1656 O O . ILE A 1 213 ? -12.029 4.188 -2.097 1.00 95.94 213 ILE A O 1
ATOM 1660 N N . GLN A 1 214 ? -13.729 5.237 -1.070 1.00 89.19 214 GLN A N 1
ATOM 1661 C CA . GLN A 1 214 ? -14.080 6.079 -2.213 1.00 89.19 214 GLN A CA 1
ATOM 1662 C C . GLN A 1 214 ? -12.988 7.095 -2.539 1.00 89.19 214 GLN A C 1
ATOM 1664 O O . GLN A 1 214 ? -12.588 7.183 -3.694 1.00 89.19 214 GLN A O 1
ATOM 1669 N N . GLY A 1 215 ? -12.487 7.822 -1.541 1.00 95.31 215 GLY A N 1
ATOM 1670 C CA . GLY A 1 215 ? -11.438 8.814 -1.746 1.00 95.31 215 GLY A CA 1
ATOM 1671 C C . GLY A 1 215 ? -10.150 8.180 -2.276 1.00 95.31 215 GLY A C 1
ATOM 1672 O O . GLY A 1 215 ? -9.568 8.686 -3.230 1.00 95.31 215 GLY A O 1
ATOM 1673 N N . MET A 1 216 ? -9.751 7.016 -1.752 1.00 97.62 216 MET A N 1
ATOM 1674 C CA . MET A 1 216 ? -8.606 6.266 -2.282 1.00 97.62 216 MET A CA 1
ATOM 1675 C C . MET A 1 216 ? -8.848 5.823 -3.733 1.00 97.62 216 MET A C 1
ATOM 1677 O O . MET A 1 216 ? -7.965 5.965 -4.578 1.00 97.62 216 MET A O 1
ATOM 1681 N N . ALA A 1 217 ? -10.058 5.362 -4.067 1.00 95.81 217 ALA A N 1
ATOM 1682 C CA . ALA A 1 217 ? -10.408 4.991 -5.439 1.00 95.81 217 ALA A CA 1
ATOM 1683 C C . ALA A 1 217 ? -10.409 6.187 -6.407 1.00 95.81 217 ALA A C 1
ATOM 1685 O O . ALA A 1 217 ? -9.997 6.043 -7.560 1.00 95.81 217 ALA A O 1
ATOM 1686 N N . GLU A 1 218 ? -10.827 7.371 -5.955 1.00 95.06 218 GLU A N 1
ATOM 1687 C CA . GLU A 1 218 ? -10.730 8.623 -6.717 1.00 95.06 218 GLU A CA 1
ATOM 1688 C C . GLU A 1 218 ? -9.272 9.009 -7.000 1.00 95.06 218 GLU A C 1
ATOM 1690 O O . GLU A 1 218 ? -8.968 9.505 -8.086 1.00 95.06 218 GLU A O 1
ATOM 1695 N N . GLU A 1 219 ? -8.353 8.667 -6.094 1.00 96.12 219 GLU A N 1
ATOM 1696 C CA . GLU A 1 219 ? -6.906 8.760 -6.313 1.00 96.12 219 GLU A CA 1
ATOM 1697 C C . GLU A 1 219 ? -6.340 7.656 -7.221 1.00 96.12 219 GLU A C 1
ATOM 1699 O O . GLU A 1 219 ? -5.153 7.678 -7.546 1.00 96.12 219 GLU A O 1
ATOM 1704 N N . GLY A 1 220 ? -7.162 6.708 -7.674 1.00 95.06 220 GLY A N 1
ATOM 1705 C CA . GLY A 1 220 ? -6.734 5.562 -8.478 1.00 95.06 220 GLY A CA 1
ATOM 1706 C C . GLY A 1 220 ? -6.169 4.399 -7.658 1.00 95.06 220 GLY A C 1
ATOM 1707 O O . GLY A 1 220 ? -5.571 3.493 -8.233 1.00 95.06 220 GLY A O 1
ATOM 1708 N N . ILE A 1 221 ? -6.368 4.398 -6.338 1.00 97.62 221 ILE A N 1
ATOM 1709 C CA . ILE A 1 221 ? -5.879 3.373 -5.414 1.00 97.62 221 ILE A CA 1
ATOM 1710 C C . ILE A 1 221 ? -7.050 2.477 -4.997 1.00 97.62 221 ILE A C 1
ATOM 1712 O O . ILE A 1 221 ? -7.980 2.905 -4.317 1.00 97.62 221 ILE A O 1
ATOM 1716 N N . THR A 1 222 ? -7.021 1.207 -5.403 1.00 96.62 222 THR A N 1
ATOM 1717 C CA . THR A 1 222 ? -8.054 0.238 -5.006 1.00 96.62 222 THR A CA 1
ATOM 1718 C C . THR A 1 222 ? -7.680 -0.422 -3.681 1.00 96.62 222 THR A C 1
ATOM 1720 O O . THR A 1 222 ? -6.628 -1.047 -3.579 1.00 96.62 222 THR A O 1
ATOM 1723 N N . ILE A 1 223 ? -8.563 -0.327 -2.686 1.00 97.19 223 ILE A N 1
ATOM 1724 C CA . ILE A 1 223 ? -8.444 -1.070 -1.425 1.00 97.19 223 ILE A CA 1
ATOM 1725 C C . ILE A 1 223 ? -9.070 -2.458 -1.613 1.00 97.19 223 ILE A C 1
ATOM 1727 O O . ILE A 1 223 ? -10.265 -2.570 -1.883 1.00 97.19 223 ILE A O 1
ATOM 1731 N N . ASP A 1 224 ? -8.253 -3.505 -1.495 1.00 97.19 224 ASP A N 1
ATOM 1732 C CA . ASP A 1 224 ? -8.639 -4.913 -1.671 1.00 97.19 224 ASP A CA 1
ATOM 1733 C C . ASP A 1 224 ? -9.399 -5.447 -0.449 1.00 97.19 224 ASP A C 1
ATOM 1735 O O . ASP A 1 224 ? -10.433 -6.102 -0.581 1.00 97.19 224 ASP A O 1
ATOM 1739 N N . ALA A 1 225 ? -8.915 -5.114 0.749 1.00 96.19 225 ALA A N 1
ATOM 1740 C CA . ALA A 1 225 ? -9.490 -5.572 2.007 1.00 96.19 225 ALA A CA 1
ATOM 1741 C C . ALA A 1 225 ? -9.389 -4.511 3.107 1.00 96.19 225 ALA A C 1
ATOM 1743 O O . ALA A 1 225 ? -8.532 -3.628 3.075 1.00 96.19 225 ALA A O 1
ATOM 1744 N N . ILE A 1 226 ? -10.248 -4.627 4.119 1.00 97.69 226 ILE A N 1
ATOM 1745 C CA . ILE A 1 226 ? -10.136 -3.860 5.361 1.00 97.69 226 ILE A CA 1
ATOM 1746 C C . ILE A 1 226 ? -10.328 -4.763 6.577 1.00 97.69 226 ILE A C 1
ATOM 1748 O O . ILE A 1 226 ? -11.045 -5.764 6.515 1.00 97.69 226 ILE A O 1
ATOM 1752 N N . THR A 1 227 ? -9.740 -4.370 7.701 1.00 97.31 227 THR A N 1
ATOM 1753 C CA . THR A 1 227 ? -10.172 -4.813 9.032 1.00 97.31 227 THR A CA 1
ATOM 1754 C C . THR A 1 227 ? -10.930 -3.679 9.723 1.00 97.31 227 THR A C 1
ATOM 1756 O O . THR A 1 227 ? -10.785 -2.508 9.372 1.00 97.31 227 THR A O 1
ATOM 1759 N N . VAL A 1 228 ? -11.762 -4.016 10.710 1.00 96.19 228 VAL A N 1
ATOM 1760 C CA . VAL A 1 228 ? -12.564 -3.010 11.431 1.00 96.19 228 VAL A CA 1
ATOM 1761 C C . VAL A 1 228 ? -11.763 -2.232 12.476 1.00 96.19 228 VAL A C 1
ATOM 1763 O O . VAL A 1 228 ? -12.157 -1.130 12.834 1.00 96.19 228 VAL A O 1
ATOM 1766 N N . GLN A 1 229 ? -10.662 -2.802 12.971 1.00 98.00 229 GLN A N 1
ATOM 1767 C CA . GLN A 1 229 ? -9.813 -2.215 14.005 1.00 98.00 229 GLN A CA 1
ATOM 1768 C C . GLN A 1 229 ? -8.474 -2.965 14.061 1.00 98.00 229 GLN A C 1
ATOM 1770 O O . GLN A 1 229 ? -8.444 -4.198 14.058 1.00 98.00 229 GLN A O 1
ATOM 1775 N N . ASN A 1 230 ? -7.368 -2.229 14.140 1.00 98.38 230 ASN A N 1
ATOM 1776 C CA . ASN A 1 230 ? -6.051 -2.777 14.439 1.00 98.38 230 ASN A CA 1
ATOM 1777 C C . ASN A 1 230 ? -5.978 -3.206 15.908 1.00 98.38 230 ASN A C 1
ATOM 1779 O O . ASN A 1 230 ? -6.413 -2.451 16.774 1.00 98.38 230 ASN A O 1
ATOM 1783 N N . GLU A 1 231 ? -5.402 -4.383 16.172 1.00 97.81 231 GLU A N 1
ATOM 1784 C CA . GLU A 1 231 ? -5.140 -4.911 17.523 1.00 97.81 231 GLU A CA 1
ATOM 1785 C C . GLU A 1 231 ? -6.241 -4.575 18.550 1.00 97.81 231 GLU A C 1
ATOM 1787 O O . GLU A 1 231 ? -5.993 -3.923 19.560 1.00 97.81 231 GLU A O 1
ATOM 1792 N N . PRO A 1 232 ? -7.490 -5.007 18.324 1.00 97.12 232 PRO A N 1
ATOM 1793 C CA . PRO A 1 232 ? -8.662 -4.446 19.002 1.00 97.12 232 PRO A CA 1
ATOM 1794 C C . PRO A 1 232 ? -8.742 -4.710 20.518 1.00 97.12 232 PRO A C 1
ATOM 1796 O O . PRO A 1 232 ? -9.654 -4.225 21.183 1.00 97.12 232 PRO A O 1
ATOM 1799 N N . LEU A 1 233 ? -7.820 -5.500 21.073 1.00 97.00 233 LEU A N 1
ATOM 1800 C CA . LEU A 1 233 ? -7.690 -5.758 22.511 1.00 97.00 233 LEU A CA 1
ATOM 1801 C C . LEU A 1 233 ? -6.472 -5.053 23.136 1.00 97.00 233 LEU A C 1
ATOM 1803 O O . LEU A 1 233 ? -6.221 -5.236 24.325 1.00 97.00 233 LEU A O 1
ATOM 1807 N N . HIS A 1 234 ? -5.716 -4.284 22.350 1.00 93.62 234 HIS A N 1
ATOM 1808 C CA . HIS A 1 234 ? -4.510 -3.574 22.757 1.00 93.62 234 HIS A CA 1
ATOM 1809 C C . HIS A 1 234 ? -4.721 -2.060 22.616 1.00 93.62 234 HIS A C 1
ATOM 1811 O O . HIS A 1 234 ? -4.500 -1.454 21.571 1.00 93.62 234 HIS A O 1
ATOM 1817 N N . ASP A 1 235 ? -5.180 -1.437 23.695 1.00 91.19 235 ASP A N 1
ATOM 1818 C CA . ASP A 1 235 ? -5.689 -0.065 23.703 1.00 91.19 235 ASP A CA 1
ATOM 1819 C C . ASP A 1 235 ? -4.709 0.938 24.352 1.00 91.19 235 ASP A C 1
ATOM 1821 O O . ASP A 1 235 ? -5.094 2.023 24.785 1.00 91.19 235 ASP A O 1
ATOM 1825 N N . GLY A 1 236 ? -3.424 0.566 24.408 1.00 92.06 236 GLY A N 1
ATOM 1826 C CA . GLY A 1 236 ? -2.338 1.372 24.976 1.00 92.06 236 GLY A CA 1
ATOM 1827 C C . GLY A 1 236 ? -1.480 2.131 23.956 1.00 92.06 236 GLY A C 1
ATOM 1828 O O . GLY A 1 236 ? -0.688 2.979 24.362 1.00 92.06 236 GLY A O 1
ATOM 1829 N N . ASN A 1 237 ? -1.611 1.841 22.656 1.00 94.06 237 ASN A N 1
ATOM 1830 C CA . ASN A 1 237 ? -0.835 2.512 21.606 1.00 94.06 237 ASN A CA 1
ATOM 1831 C C . ASN A 1 237 ? -1.443 3.880 21.229 1.00 94.06 237 ASN A C 1
ATOM 1833 O O . ASN A 1 237 ? -2.581 4.174 21.603 1.00 94.06 237 ASN A O 1
ATOM 1837 N N . ASN A 1 238 ? -0.718 4.719 20.484 1.00 96.25 238 ASN A N 1
ATOM 1838 C CA . ASN A 1 238 ? -1.233 5.999 20.000 1.00 96.25 238 ASN A CA 1
ATOM 1839 C C . ASN A 1 238 ? -1.167 6.104 18.463 1.00 96.25 238 ASN A C 1
ATOM 1841 O O . ASN A 1 238 ? -0.072 6.290 17.941 1.00 96.25 238 ASN A O 1
ATOM 1845 N N . PRO A 1 239 ? -2.306 6.062 17.748 1.00 98.06 239 PRO A N 1
ATOM 1846 C CA . PRO A 1 239 ? -3.663 5.914 18.275 1.00 98.06 239 PRO A CA 1
ATOM 1847 C C . PRO A 1 239 ? -4.034 4.452 18.585 1.00 98.06 239 PRO A C 1
ATOM 1849 O O . PRO A 1 239 ? -3.396 3.511 18.117 1.00 98.06 239 PRO A O 1
ATOM 1852 N N . SER A 1 240 ? -5.082 4.252 19.383 1.00 98.38 240 SER A N 1
ATOM 1853 C CA . SER A 1 240 ? -5.651 2.926 19.662 1.00 98.38 240 SER A CA 1
ATOM 1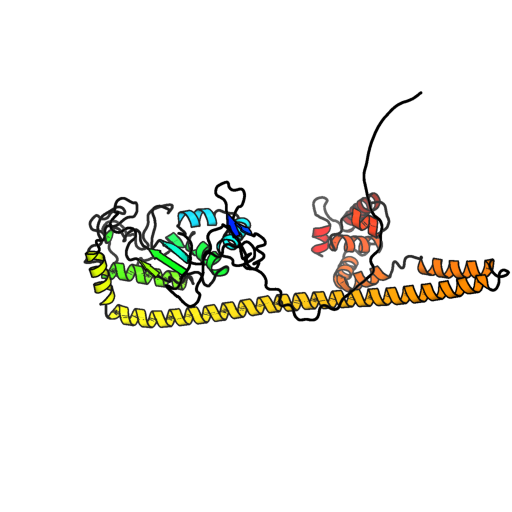854 C C . SER A 1 240 ? -7.120 3.011 20.075 1.00 98.38 240 SER A C 1
ATOM 1856 O O . SER A 1 240 ? -7.585 4.044 20.560 1.00 98.38 240 SER A O 1
ATOM 1858 N N . MET A 1 241 ? -7.867 1.922 19.900 1.00 98.38 241 MET A N 1
ATOM 1859 C CA . MET A 1 241 ? -9.252 1.809 20.352 1.00 98.38 241 MET A CA 1
ATOM 1860 C C . MET A 1 241 ? -9.583 0.356 20.688 1.00 98.38 241 MET A C 1
ATOM 1862 O O . MET A 1 241 ? -9.334 -0.552 19.896 1.00 98.38 241 MET A O 1
ATOM 1866 N N . TYR A 1 242 ? -10.198 0.141 21.849 1.00 98.44 242 TYR A N 1
ATOM 1867 C CA . TYR A 1 242 ? -10.690 -1.172 22.233 1.00 98.44 242 TYR A CA 1
ATOM 1868 C C . TYR A 1 242 ? -11.979 -1.507 21.470 1.00 98.44 242 TYR A C 1
ATOM 1870 O O . TYR A 1 242 ? -12.928 -0.716 21.453 1.00 98.44 242 TYR A O 1
ATOM 1878 N N . MET A 1 243 ? -12.054 -2.720 20.919 1.00 98.00 243 MET A N 1
ATOM 1879 C CA . MET A 1 243 ? -13.272 -3.276 20.330 1.00 98.00 243 MET A CA 1
ATOM 1880 C C . MET A 1 243 ? -13.337 -4.800 20.520 1.00 98.00 243 MET A C 1
ATOM 1882 O O . MET A 1 243 ? -12.722 -5.580 19.797 1.00 98.00 243 MET A O 1
ATOM 1886 N N . SER A 1 244 ? -14.115 -5.270 21.489 1.00 97.69 244 SER A N 1
ATOM 1887 C CA . SER A 1 244 ? -14.305 -6.711 21.709 1.00 97.69 244 SER A CA 1
ATOM 1888 C C . SER A 1 244 ? -14.860 -7.413 20.465 1.00 97.69 244 SER A C 1
ATOM 1890 O O . SER A 1 244 ? -15.472 -6.789 19.600 1.00 97.69 244 SER A O 1
ATOM 1892 N N . ALA A 1 245 ? -14.714 -8.738 20.395 1.00 96.56 245 ALA A N 1
ATOM 1893 C CA . ALA A 1 245 ? -15.294 -9.528 19.307 1.00 96.56 245 ALA A CA 1
ATOM 1894 C C . ALA A 1 245 ? -16.816 -9.315 19.159 1.00 96.56 245 ALA A C 1
ATOM 1896 O O . ALA A 1 245 ? -17.318 -9.281 18.039 1.00 96.56 245 ALA A O 1
ATOM 1897 N N . ASN A 1 246 ? -17.538 -9.116 20.270 1.00 96.56 246 ASN A N 1
ATOM 1898 C CA . ASN A 1 246 ? -18.974 -8.825 20.243 1.00 96.56 246 ASN A CA 1
ATOM 1899 C C . ASN A 1 246 ? -19.261 -7.439 19.655 1.00 96.56 246 ASN A C 1
ATOM 1901 O O . ASN A 1 246 ? -20.111 -7.322 18.785 1.00 96.56 246 ASN A O 1
ATOM 1905 N N . GLU A 1 247 ? -18.512 -6.409 20.056 1.00 96.62 247 GLU A N 1
ATOM 1906 C CA . GLU A 1 247 ? -18.670 -5.063 19.484 1.00 96.62 247 GLU A CA 1
ATOM 1907 C C . GLU A 1 247 ? -18.316 -5.024 17.997 1.00 96.62 247 GLU A C 1
ATOM 1909 O O . GLU A 1 247 ? -18.995 -4.349 17.233 1.00 96.62 247 GLU A O 1
ATOM 1914 N N . GLN A 1 248 ? -17.297 -5.776 17.566 1.00 96.94 248 GLN A N 1
ATOM 1915 C CA . GLN A 1 248 ? -16.984 -5.927 16.144 1.00 96.94 248 GLN A CA 1
ATOM 1916 C C . GLN A 1 248 ? -18.138 -6.602 15.394 1.00 96.94 248 GLN A C 1
ATOM 1918 O O . GLN A 1 248 ? -18.523 -6.141 14.321 1.00 96.94 248 GLN A O 1
ATOM 1923 N N . ALA A 1 249 ? -18.715 -7.673 15.951 1.00 94.19 249 ALA A N 1
ATOM 1924 C CA . ALA A 1 249 ? -19.848 -8.366 15.344 1.00 94.19 249 ALA A CA 1
ATOM 1925 C C . ALA A 1 249 ? -21.087 -7.462 15.240 1.00 94.19 249 ALA A C 1
ATOM 1927 O O . ALA A 1 249 ? -21.726 -7.422 14.185 1.00 94.19 249 ALA A O 1
ATOM 1928 N N . ASP A 1 250 ? -21.389 -6.709 16.298 1.00 93.69 250 ASP A N 1
ATOM 1929 C CA . ASP A 1 250 ? -22.495 -5.754 16.331 1.00 93.69 250 ASP A CA 1
ATOM 1930 C C . ASP A 1 250 ? -22.268 -4.620 15.322 1.00 93.69 250 ASP A C 1
ATOM 1932 O O . ASP A 1 250 ? -23.149 -4.346 14.507 1.00 93.69 250 ASP A O 1
ATOM 1936 N N . PHE A 1 251 ? -21.067 -4.032 15.285 1.00 94.94 251 PHE A N 1
ATOM 1937 C CA . PHE A 1 251 ? -20.706 -3.002 14.310 1.00 94.94 251 PHE A CA 1
ATOM 1938 C C . PHE A 1 251 ? -20.860 -3.495 12.867 1.00 94.94 251 PHE A C 1
ATOM 1940 O O . PHE A 1 251 ? -21.526 -2.843 12.067 1.00 94.94 251 PHE A O 1
ATOM 1947 N N . ILE A 1 252 ? -20.306 -4.666 12.529 1.00 90.94 252 ILE A N 1
ATOM 1948 C CA . ILE A 1 252 ? -20.389 -5.235 11.174 1.00 90.94 252 ILE A CA 1
ATOM 1949 C C . ILE A 1 252 ? -21.847 -5.493 10.783 1.00 90.94 252 ILE A C 1
ATOM 1951 O O . ILE A 1 252 ? -22.252 -5.203 9.652 1.00 90.94 252 ILE A O 1
ATOM 1955 N N . LYS A 1 253 ? -22.646 -6.037 11.705 1.00 85.88 253 LYS A N 1
ATOM 1956 C CA . LYS A 1 253 ? -24.057 -6.337 11.467 1.00 85.88 253 LYS A CA 1
ATOM 1957 C C . LYS A 1 253 ? -24.862 -5.062 11.222 1.00 85.88 253 LYS A C 1
ATOM 1959 O O . LYS A 1 253 ? -25.551 -4.989 10.208 1.00 85.88 253 LYS A O 1
ATOM 1964 N N . GLU A 1 254 ? -24.764 -4.073 12.106 1.00 78.69 254 GLU A N 1
ATOM 1965 C CA . GLU A 1 254 ? -25.513 -2.814 11.997 1.00 78.69 254 GLU A CA 1
ATOM 1966 C C . GLU A 1 254 ? -25.072 -2.005 10.768 1.00 78.69 254 GLU A C 1
ATOM 1968 O O . GLU A 1 254 ? -25.907 -1.605 9.954 1.00 78.69 254 GLU A O 1
ATOM 1973 N N . ALA A 1 255 ? -23.760 -1.894 10.528 1.00 71.75 255 ALA A N 1
ATOM 1974 C CA . ALA A 1 255 ? -23.212 -1.234 9.342 1.00 71.75 255 ALA A CA 1
ATOM 1975 C C . ALA A 1 255 ? -23.724 -1.844 8.021 1.00 71.75 255 ALA A C 1
ATOM 1977 O O . ALA A 1 255 ? -23.873 -1.132 7.023 1.00 71.75 255 ALA A O 1
ATOM 1978 N N . SER A 1 256 ? -24.022 -3.149 8.013 1.00 60.91 256 SER A N 1
ATOM 1979 C CA . SER A 1 256 ? -24.537 -3.886 6.850 1.00 60.91 256 SER A CA 1
ATOM 1980 C C . SER A 1 256 ? -26.050 -3.732 6.622 1.00 60.91 256 SER A C 1
ATOM 1982 O O . SER A 1 256 ? -26.543 -4.077 5.543 1.00 60.91 256 SER A O 1
ATOM 1984 N N . LEU A 1 257 ? -26.808 -3.241 7.611 1.00 54.91 257 LEU A N 1
ATOM 1985 C CA . LEU A 1 257 ? -28.277 -3.155 7.579 1.00 54.91 257 LEU A CA 1
ATOM 1986 C C . LEU A 1 257 ? -28.814 -1.800 7.082 1.00 54.91 257 LEU A C 1
ATOM 1988 O O . LEU A 1 257 ? -30.009 -1.685 6.790 1.00 54.91 257 LEU A O 1
ATOM 1992 N N . GLY A 1 258 ? -27.951 -0.798 6.888 1.00 58.06 258 GLY A N 1
ATOM 1993 C CA . GLY A 1 258 ? -28.318 0.493 6.300 1.00 58.06 258 GLY A CA 1
ATOM 1994 C C . GLY A 1 258 ? -28.838 0.352 4.861 1.00 58.06 258 GLY A C 1
ATOM 1995 O O . GLY A 1 258 ? -28.077 0.242 3.902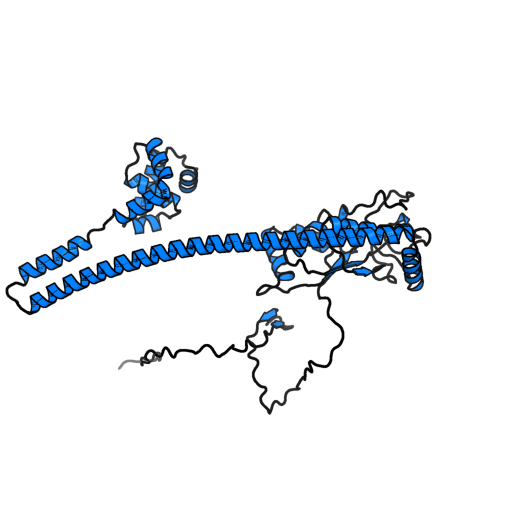 1.00 58.06 258 GLY A O 1
ATOM 1996 N N . LYS A 1 259 ? -30.161 0.382 4.671 1.00 49.66 259 LYS A N 1
ATOM 1997 C CA . LYS A 1 259 ? -30.825 0.172 3.367 1.00 49.66 259 LYS A CA 1
ATOM 1998 C C . LYS A 1 259 ? -30.405 1.192 2.292 1.00 49.66 259 LYS A C 1
ATOM 2000 O O . LYS A 1 259 ? -30.321 0.831 1.125 1.00 49.66 259 LYS A O 1
ATOM 2005 N N . GLN A 1 260 ? -30.062 2.421 2.689 1.00 54.88 260 GLN A N 1
ATOM 2006 C CA . GLN A 1 260 ? -29.521 3.462 1.800 1.00 54.88 260 GLN A CA 1
ATOM 2007 C C . GLN A 1 260 ? -28.057 3.200 1.388 1.00 54.88 260 GLN A C 1
ATOM 2009 O O . GLN A 1 260 ? -27.667 3.515 0.264 1.00 54.88 260 GLN A O 1
ATOM 2014 N N . LYS A 1 261 ? -27.263 2.537 2.244 1.00 56.25 261 LYS A N 1
ATOM 2015 C CA . LYS A 1 261 ? -25.885 2.114 1.939 1.00 56.25 261 LYS A CA 1
ATOM 2016 C C . LYS A 1 261 ? -25.850 1.040 0.858 1.00 56.25 261 LYS A C 1
ATOM 2018 O O . LYS A 1 261 ? -24.914 1.019 0.075 1.00 56.25 261 LYS A O 1
ATOM 2023 N N . LYS A 1 262 ? -26.862 0.175 0.756 1.00 56.72 262 LYS A N 1
ATOM 2024 C CA . LYS A 1 262 ? -26.878 -0.905 -0.245 1.00 56.72 262 LYS A CA 1
ATOM 2025 C C . LYS A 1 262 ? -26.985 -0.377 -1.678 1.00 56.72 262 LYS A C 1
ATOM 2027 O O . LYS A 1 262 ? -26.257 -0.843 -2.549 1.00 56.72 262 LYS A O 1
ATOM 2032 N N . ASP A 1 263 ? -27.831 0.623 -1.905 1.00 60.06 263 ASP A N 1
ATOM 2033 C CA . ASP A 1 263 ? -27.975 1.257 -3.220 1.00 60.06 263 ASP A CA 1
ATOM 2034 C C . ASP A 1 263 ? -26.759 2.127 -3.560 1.00 60.06 263 ASP A C 1
ATOM 2036 O O . ASP A 1 263 ? -26.289 2.118 -4.702 1.00 60.06 263 ASP A O 1
ATOM 2040 N N . LEU A 1 264 ? -26.180 2.798 -2.556 1.00 59.84 264 LEU A N 1
ATOM 2041 C CA . LEU A 1 264 ? -24.904 3.498 -2.695 1.00 59.84 264 LEU A CA 1
ATOM 2042 C C . LEU A 1 264 ? -23.774 2.522 -3.069 1.00 59.84 264 LEU A C 1
ATOM 2044 O O . LEU A 1 264 ? -23.091 2.750 -4.060 1.00 59.84 264 LEU A O 1
ATOM 2048 N N . LEU A 1 265 ? -23.641 1.395 -2.363 1.00 59.66 265 LEU A N 1
ATOM 2049 C CA . LEU A 1 265 ? -22.647 0.344 -2.616 1.00 59.66 265 LEU A CA 1
ATOM 2050 C C . LEU A 1 265 ? -22.832 -0.315 -3.991 1.00 59.66 265 LEU A C 1
ATOM 2052 O O . LEU A 1 265 ? -21.853 -0.624 -4.667 1.00 59.66 265 LEU A O 1
ATOM 2056 N N . ILE A 1 266 ? -24.071 -0.514 -4.451 1.00 65.62 266 ILE A N 1
ATOM 2057 C CA . ILE A 1 266 ? -24.356 -1.052 -5.792 1.00 65.62 266 ILE A CA 1
ATOM 2058 C C . ILE A 1 266 ? -23.936 -0.059 -6.881 1.00 65.62 266 ILE A C 1
ATOM 2060 O O . ILE A 1 266 ? -23.294 -0.453 -7.860 1.00 65.62 266 ILE A O 1
ATOM 2064 N N . ASN A 1 267 ? -24.272 1.221 -6.722 1.00 69.12 267 ASN A N 1
ATOM 2065 C CA . ASN A 1 267 ? -23.868 2.261 -7.668 1.00 69.12 267 ASN A CA 1
ATOM 2066 C C . ASN A 1 267 ? -22.347 2.491 -7.635 1.00 69.12 267 ASN A C 1
ATOM 2068 O O . ASN A 1 267 ? -21.731 2.655 -8.688 1.00 69.12 267 ASN A O 1
ATOM 2072 N N . GLN A 1 268 ? -21.722 2.386 -6.461 1.00 67.12 268 GLN A N 1
ATOM 2073 C CA . GLN A 1 268 ? -20.269 2.418 -6.277 1.00 67.12 268 GLN A CA 1
ATOM 2074 C C . GLN A 1 268 ? -19.583 1.249 -6.976 1.00 67.12 268 GLN A C 1
ATOM 2076 O O . GLN A 1 268 ? -18.622 1.469 -7.702 1.00 67.12 268 GLN A O 1
ATOM 2081 N N . ARG A 1 269 ? -20.095 0.019 -6.834 1.00 72.25 269 ARG A N 1
ATOM 2082 C CA . ARG A 1 269 ? -19.515 -1.160 -7.494 1.00 72.25 269 ARG A CA 1
ATOM 2083 C C . ARG A 1 269 ? -19.511 -1.002 -9.014 1.00 72.25 269 ARG A C 1
ATOM 2085 O O . ARG A 1 269 ? -18.539 -1.376 -9.661 1.00 72.25 269 ARG A O 1
ATOM 2092 N N . LYS A 1 270 ? -20.560 -0.389 -9.572 1.00 72.88 270 LYS A N 1
ATOM 2093 C CA . LYS A 1 270 ? -20.620 -0.044 -10.999 1.00 72.88 270 LYS A CA 1
ATOM 2094 C C . LYS A 1 270 ? -19.624 1.055 -11.378 1.00 72.88 270 LYS A C 1
ATOM 2096 O O . LYS A 1 270 ? -18.957 0.914 -12.397 1.00 72.88 270 LYS A O 1
ATOM 2101 N N . SER A 1 271 ? -19.507 2.116 -10.577 1.00 74.50 271 SER A N 1
ATOM 2102 C CA . SER A 1 271 ? -18.561 3.215 -10.830 1.00 74.50 271 SER A CA 1
ATOM 2103 C C . SER A 1 271 ? -17.104 2.741 -10.779 1.00 74.50 271 SER A C 1
ATOM 2105 O O . SER A 1 271 ? -16.344 2.973 -11.716 1.00 74.50 271 SER A O 1
ATOM 2107 N N . LEU A 1 272 ? -16.740 1.977 -9.743 1.00 74.06 272 LEU A N 1
ATOM 2108 C CA . LEU A 1 272 ? -15.422 1.356 -9.583 1.00 74.06 272 LEU A CA 1
ATOM 2109 C C . LEU A 1 272 ? -15.090 0.420 -10.745 1.00 74.06 272 LEU A C 1
ATOM 2111 O O . LEU A 1 272 ? -14.006 0.516 -11.310 1.00 74.06 272 LEU A O 1
ATOM 2115 N N . GLN A 1 273 ? -16.030 -0.435 -11.163 1.00 73.69 273 GLN A N 1
ATOM 2116 C CA . GLN A 1 273 ? -15.834 -1.285 -12.342 1.00 73.69 273 GLN A CA 1
ATOM 2117 C C . GLN A 1 273 ? -15.582 -0.456 -13.607 1.00 73.69 273 GLN A C 1
ATOM 2119 O O . GLN A 1 273 ? -14.686 -0.778 -14.384 1.00 73.69 273 GLN A O 1
ATOM 2124 N N . GLN A 1 274 ? -16.318 0.640 -13.804 1.00 75.62 274 GLN A N 1
ATOM 2125 C CA . GLN A 1 274 ? -16.100 1.535 -14.942 1.00 75.62 274 GLN A CA 1
ATOM 2126 C C . GLN A 1 274 ? -14.741 2.240 -14.877 1.00 75.62 274 GLN A C 1
ATOM 2128 O O . GLN A 1 274 ? -14.067 2.353 -15.903 1.00 75.62 274 GLN A O 1
ATOM 2133 N N . GLN A 1 275 ? -14.312 2.686 -13.696 1.00 72.81 275 GLN A N 1
ATOM 2134 C CA . GLN A 1 275 ? -12.993 3.284 -13.491 1.00 72.81 275 GLN A CA 1
ATOM 2135 C C . GLN A 1 275 ? -11.873 2.274 -13.745 1.00 72.81 275 GLN A C 1
ATOM 2137 O O . GLN A 1 275 ? -10.946 2.592 -14.486 1.00 72.81 275 GLN A O 1
ATOM 2142 N N . GLN A 1 276 ? -11.988 1.052 -13.221 1.00 69.00 276 GLN A N 1
ATOM 2143 C CA . GLN A 1 276 ? -11.031 -0.032 -13.453 1.00 69.00 276 GLN A CA 1
ATOM 2144 C C . GLN A 1 276 ? -10.945 -0.393 -14.936 1.00 69.00 276 GLN A C 1
ATOM 2146 O O . GLN A 1 276 ? -9.850 -0.502 -15.485 1.00 69.00 276 GLN A O 1
ATOM 2151 N N . GLU A 1 277 ? -12.079 -0.511 -15.630 1.00 76.94 277 GLU A N 1
ATOM 2152 C CA . GLU A 1 277 ? -12.080 -0.755 -17.072 1.00 76.94 277 GLU A CA 1
ATOM 2153 C C . GLU A 1 277 ? -11.453 0.397 -17.857 1.00 76.94 277 GLU A C 1
ATOM 2155 O O . GLU A 1 277 ? -10.702 0.162 -18.807 1.00 76.94 277 GLU A O 1
ATOM 2160 N N . LYS A 1 278 ? -11.748 1.646 -17.479 1.00 77.12 278 LYS A N 1
ATOM 2161 C CA . LYS A 1 278 ? -11.168 2.830 -18.116 1.00 77.12 278 LYS A CA 1
ATOM 2162 C C . LYS A 1 278 ? -9.661 2.878 -17.887 1.00 77.12 278 LYS A C 1
ATOM 2164 O O . LYS A 1 278 ? -8.922 3.048 -18.849 1.00 77.12 278 LYS A O 1
ATOM 2169 N N . HIS A 1 279 ? -9.208 2.671 -16.656 1.00 76.31 279 HIS A N 1
ATOM 2170 C CA . HIS A 1 279 ? -7.795 2.666 -16.303 1.00 76.31 279 HIS A CA 1
ATOM 2171 C C . HIS A 1 279 ? -7.045 1.536 -17.018 1.00 76.31 279 HIS A C 1
ATOM 2173 O O . HIS A 1 279 ? -6.037 1.793 -17.668 1.00 76.31 279 HIS A O 1
ATOM 2179 N N . LYS A 1 280 ? -7.600 0.316 -17.039 1.00 73.94 280 LYS A N 1
ATOM 2180 C CA . LYS A 1 280 ? -7.043 -0.822 -17.787 1.00 73.94 280 LYS A CA 1
ATOM 2181 C C . LYS A 1 280 ? -6.951 -0.545 -19.289 1.00 73.94 280 LYS A C 1
ATOM 2183 O O . LYS A 1 280 ? -5.979 -0.938 -19.932 1.00 73.94 280 LYS A O 1
ATOM 2188 N N . LYS A 1 281 ? -7.939 0.148 -19.870 1.00 78.62 281 LYS A N 1
ATOM 2189 C CA . LYS A 1 281 ? -7.878 0.603 -21.270 1.00 78.62 281 LYS A CA 1
ATOM 2190 C C . LYS A 1 281 ? -6.774 1.640 -21.474 1.00 78.62 281 LYS A C 1
ATOM 2192 O O . LYS A 1 281 ? -6.028 1.511 -22.438 1.00 78.62 281 LYS A O 1
ATOM 2197 N N . THR A 1 282 ? -6.651 2.624 -20.584 1.00 81.75 282 THR A N 1
ATOM 2198 C CA . THR A 1 282 ? -5.604 3.653 -20.653 1.00 81.75 282 THR A CA 1
ATOM 2199 C C . THR A 1 282 ? -4.209 3.043 -20.549 1.00 81.75 282 THR A C 1
ATOM 2201 O O . THR A 1 282 ? -3.377 3.328 -21.405 1.00 81.75 282 THR A O 1
ATOM 2204 N N . LEU A 1 283 ? -3.974 2.149 -19.583 1.00 76.81 283 LEU A N 1
ATOM 2205 C CA . LEU A 1 283 ? -2.709 1.420 -19.435 1.00 76.81 283 LEU A CA 1
ATOM 2206 C C . LEU A 1 283 ? -2.359 0.650 -20.710 1.00 76.81 283 LEU A C 1
ATOM 2208 O O . LEU A 1 283 ? -1.275 0.816 -21.257 1.00 76.81 283 LEU A O 1
ATOM 2212 N N . LYS A 1 284 ? -3.317 -0.096 -21.268 1.00 81.31 284 LYS A N 1
ATOM 2213 C CA . LYS A 1 284 ? -3.107 -0.857 -22.508 1.00 81.31 284 LYS A CA 1
ATOM 2214 C C . LYS A 1 284 ? -2.804 0.034 -23.722 1.00 81.31 284 LYS A C 1
ATOM 2216 O O . LYS A 1 284 ? -2.120 -0.396 -24.650 1.00 81.31 284 LYS A O 1
ATOM 2221 N N . ILE A 1 285 ? -3.342 1.256 -23.759 1.00 85.50 285 ILE A N 1
ATOM 2222 C CA . ILE A 1 285 ? -3.021 2.247 -24.797 1.00 85.50 285 ILE A CA 1
ATOM 2223 C C . ILE A 1 285 ? -1.605 2.790 -24.589 1.00 85.50 285 ILE A C 1
ATOM 2225 O O . ILE A 1 285 ? -0.850 2.844 -25.557 1.00 85.50 285 ILE A O 1
ATOM 2229 N N . ALA A 1 286 ? -1.236 3.138 -23.355 1.00 82.31 286 ALA A N 1
ATOM 2230 C CA . ALA A 1 286 ? 0.097 3.630 -23.017 1.00 82.31 286 ALA A CA 1
ATOM 2231 C C . ALA A 1 286 ? 1.185 2.584 -23.317 1.00 82.31 286 ALA A C 1
ATOM 2233 O O . ALA A 1 286 ? 2.179 2.907 -23.963 1.00 82.31 286 ALA A O 1
ATOM 2234 N N . GLU A 1 287 ? 0.960 1.315 -22.958 1.00 82.88 287 GLU A N 1
ATOM 2235 C CA . GLU A 1 287 ? 1.846 0.197 -23.310 1.00 82.88 287 GLU A CA 1
ATOM 2236 C C . GLU A 1 287 ? 2.017 0.067 -24.824 1.00 82.88 287 GLU A C 1
ATOM 2238 O O . GLU A 1 287 ? 3.140 -0.003 -25.317 1.00 82.88 287 GLU A O 1
ATOM 2243 N N . ARG A 1 288 ? 0.916 0.103 -25.591 1.00 82.62 288 ARG A N 1
ATOM 2244 C CA . ARG A 1 288 ? 0.982 0.056 -27.060 1.00 82.62 288 ARG A CA 1
ATOM 2245 C C . ARG A 1 288 ? 1.755 1.232 -27.642 1.00 82.62 288 ARG A C 1
ATOM 2247 O O . ARG A 1 288 ? 2.529 1.025 -28.568 1.00 82.62 288 ARG A O 1
ATOM 2254 N N . GLN A 1 289 ? 1.550 2.441 -27.125 1.00 84.06 289 GLN A N 1
ATOM 2255 C CA . GLN A 1 289 ? 2.283 3.621 -27.579 1.00 84.06 289 GLN A CA 1
ATOM 2256 C C . GLN A 1 289 ? 3.777 3.495 -27.282 1.00 84.06 289 GLN A C 1
ATOM 2258 O O . GLN A 1 289 ? 4.584 3.763 -28.169 1.00 84.06 289 GLN A O 1
ATOM 2263 N N . LYS A 1 290 ? 4.141 3.023 -26.084 1.00 84.50 290 LYS A N 1
ATOM 2264 C CA . LYS A 1 290 ? 5.534 2.773 -25.706 1.00 84.50 290 LYS A CA 1
ATOM 2265 C C . LYS A 1 290 ? 6.178 1.723 -26.615 1.00 84.50 290 LYS A C 1
ATOM 2267 O O . LYS A 1 290 ? 7.198 2.010 -27.232 1.00 84.50 290 LYS A O 1
ATOM 2272 N N . SER A 1 291 ? 5.542 0.564 -26.793 1.00 79.88 291 SER A N 1
ATOM 2273 C CA . SER A 1 291 ? 6.045 -0.483 -27.693 1.00 79.88 291 SER A CA 1
ATOM 2274 C C . SER A 1 291 ? 6.143 -0.014 -29.148 1.00 79.88 291 SER A C 1
ATOM 2276 O O . SER A 1 291 ? 7.049 -0.421 -29.869 1.00 79.88 291 SER A O 1
ATOM 2278 N N . GLN A 1 292 ? 5.228 0.844 -29.607 1.00 84.50 292 GLN A N 1
ATOM 2279 C CA . GLN A 1 292 ? 5.264 1.376 -30.968 1.00 84.50 292 GLN A CA 1
ATOM 2280 C C . GLN A 1 292 ? 6.375 2.418 -31.156 1.00 84.50 292 GLN A C 1
ATOM 2282 O O . GLN A 1 292 ? 7.030 2.414 -32.196 1.00 84.50 292 GLN A O 1
ATOM 2287 N N . ALA A 1 293 ? 6.635 3.258 -30.150 1.00 84.94 293 ALA A N 1
ATOM 2288 C CA . ALA A 1 293 ? 7.772 4.175 -30.147 1.00 84.94 293 ALA A CA 1
ATOM 2289 C C . ALA A 1 293 ? 9.110 3.415 -30.154 1.00 84.94 293 ALA A C 1
ATOM 2291 O O . ALA A 1 293 ? 9.980 3.714 -30.971 1.00 84.94 293 ALA A O 1
ATOM 2292 N N . GLU A 1 294 ? 9.241 2.381 -29.317 1.00 87.25 294 GLU A N 1
ATOM 2293 C CA . GLU A 1 294 ? 10.412 1.494 -29.298 1.00 87.25 294 GLU A CA 1
ATOM 2294 C C . GLU A 1 294 ? 10.605 0.781 -30.645 1.00 87.25 294 GLU A C 1
ATOM 2296 O O . GLU A 1 294 ? 11.719 0.723 -31.168 1.00 87.25 294 GLU A O 1
ATOM 2301 N N . PHE A 1 295 ? 9.524 0.287 -31.260 1.00 85.81 295 PHE A N 1
ATOM 2302 C CA . PHE A 1 295 ? 9.583 -0.354 -32.574 1.00 85.81 295 PHE A CA 1
ATOM 2303 C C . PHE A 1 295 ? 10.058 0.601 -33.677 1.00 85.81 295 PHE A C 1
ATOM 2305 O O . PHE A 1 295 ? 10.921 0.231 -34.475 1.00 85.81 295 PHE A O 1
ATOM 2312 N N . GLU A 1 296 ? 9.532 1.829 -33.734 1.00 83.94 296 GLU A N 1
ATOM 2313 C CA . GLU A 1 296 ? 9.971 2.825 -34.721 1.00 83.94 296 GLU A CA 1
ATOM 2314 C C . GLU A 1 296 ? 11.434 3.238 -34.498 1.00 83.94 296 GLU A C 1
ATOM 2316 O O . GLU A 1 296 ? 12.193 3.356 -35.464 1.00 83.94 296 GLU A O 1
ATOM 2321 N N . GLN A 1 297 ? 11.876 3.359 -33.242 1.00 85.88 297 GLN A N 1
ATOM 2322 C CA . GLN A 1 297 ? 13.280 3.617 -32.919 1.00 85.88 297 GLN A CA 1
ATOM 2323 C C . GLN A 1 297 ? 14.189 2.474 -33.395 1.00 85.88 297 GLN A C 1
ATOM 2325 O O . GLN A 1 297 ? 15.204 2.717 -34.054 1.00 85.88 297 GLN A O 1
ATOM 2330 N N . LEU A 1 298 ? 13.813 1.223 -33.123 1.00 82.19 298 LEU A N 1
ATOM 2331 C CA . LEU A 1 298 ? 14.584 0.051 -33.539 1.00 82.19 298 LEU A CA 1
ATOM 2332 C C . LEU A 1 298 ? 14.629 -0.079 -35.068 1.00 82.19 298 LEU A C 1
ATOM 2334 O O . LEU A 1 298 ? 15.664 -0.405 -35.650 1.00 82.19 298 LEU A O 1
ATOM 2338 N N . LYS A 1 299 ? 13.525 0.242 -35.747 1.00 80.25 299 LYS A N 1
ATOM 2339 C CA . LYS A 1 299 ? 13.437 0.278 -37.210 1.00 80.25 299 LYS A CA 1
ATOM 2340 C C . LYS A 1 299 ? 14.331 1.363 -37.814 1.00 80.25 299 LYS A C 1
ATOM 2342 O O . LYS A 1 299 ? 14.993 1.104 -38.822 1.00 80.25 299 LYS A O 1
ATOM 2347 N N . ALA A 1 300 ? 14.397 2.546 -37.201 1.00 77.56 300 ALA A N 1
ATOM 2348 C CA . ALA A 1 300 ? 15.323 3.601 -37.608 1.00 77.56 300 ALA A CA 1
ATOM 2349 C C . ALA A 1 300 ? 16.785 3.146 -37.458 1.00 77.56 300 ALA A C 1
ATOM 2351 O O . ALA A 1 300 ? 17.567 3.275 -38.400 1.00 77.56 300 ALA A O 1
ATOM 2352 N N . GLN A 1 301 ? 17.133 2.515 -36.331 1.00 80.69 301 GLN A N 1
ATOM 2353 C CA . GLN A 1 301 ? 18.470 1.950 -36.111 1.00 80.69 301 GLN A CA 1
ATOM 2354 C C . GLN A 1 301 ? 18.819 0.855 -37.129 1.00 80.69 301 GLN A C 1
ATOM 2356 O O . GLN A 1 301 ? 19.920 0.862 -37.684 1.00 80.69 301 GLN A O 1
ATOM 2361 N N . LEU A 1 302 ? 17.884 -0.054 -37.426 1.00 69.12 302 LEU A N 1
ATOM 2362 C CA . LEU A 1 302 ? 18.062 -1.098 -38.439 1.00 69.12 302 LEU A CA 1
ATOM 2363 C C . LEU A 1 302 ? 18.298 -0.509 -39.830 1.00 69.12 302 LEU A C 1
ATOM 2365 O O . LEU A 1 302 ? 19.173 -0.989 -40.554 1.00 69.12 302 LEU A O 1
ATOM 2369 N N . LYS A 1 303 ? 17.565 0.545 -40.204 1.00 70.56 303 LYS A N 1
ATOM 2370 C CA . LYS A 1 303 ? 17.770 1.245 -41.478 1.00 70.56 303 LYS A CA 1
ATOM 2371 C C . LYS A 1 303 ? 19.180 1.834 -41.552 1.00 70.56 303 LYS A C 1
ATOM 2373 O O . LYS A 1 303 ? 19.884 1.575 -42.527 1.00 70.56 303 LYS A O 1
ATOM 2378 N N . THR A 1 304 ? 19.619 2.544 -40.513 1.00 73.25 304 THR A N 1
ATOM 2379 C CA . THR A 1 304 ? 20.973 3.117 -40.440 1.00 73.25 304 THR A CA 1
ATOM 2380 C C . THR A 1 304 ? 22.046 2.034 -40.526 1.00 73.25 304 THR A C 1
ATOM 2382 O O . THR A 1 304 ? 22.967 2.145 -41.332 1.00 73.25 304 THR A O 1
ATOM 2385 N N . LYS A 1 305 ? 21.899 0.936 -39.775 1.00 71.31 305 LYS A N 1
ATOM 2386 C CA . LYS A 1 305 ? 22.841 -0.193 -39.817 1.00 71.31 305 LYS A CA 1
ATOM 2387 C C . LYS A 1 305 ? 22.871 -0.895 -41.172 1.00 71.31 305 LYS A C 1
ATOM 2389 O O . LYS A 1 305 ? 23.939 -1.302 -41.616 1.00 71.31 305 LYS A O 1
ATOM 2394 N N . THR A 1 306 ? 21.731 -1.005 -41.849 1.00 54.91 306 THR A N 1
ATOM 2395 C CA . THR A 1 306 ? 21.650 -1.592 -43.195 1.00 54.91 306 THR A CA 1
ATOM 2396 C C . THR A 1 306 ? 22.387 -0.732 -44.221 1.00 54.91 306 THR A C 1
ATOM 2398 O O . THR A 1 306 ? 23.134 -1.269 -45.037 1.00 54.91 306 THR A O 1
ATOM 2401 N N . ILE A 1 307 ? 22.231 0.595 -44.154 1.00 69.50 307 ILE A N 1
ATOM 2402 C CA . ILE A 1 307 ? 22.967 1.534 -45.013 1.00 69.50 307 ILE A CA 1
ATOM 2403 C C . ILE A 1 307 ? 24.470 1.439 -44.726 1.00 69.50 307 ILE A C 1
ATOM 2405 O O . ILE A 1 307 ? 25.254 1.274 -45.655 1.00 69.50 307 ILE A O 1
ATOM 2409 N N . GLU A 1 308 ? 24.872 1.449 -43.451 1.00 71.06 308 GLU A N 1
ATOM 2410 C CA . GLU A 1 308 ? 26.279 1.322 -43.046 1.00 71.06 308 GLU A CA 1
ATOM 2411 C C . GLU A 1 308 ? 26.917 0.027 -43.586 1.00 71.06 308 GLU A C 1
ATOM 2413 O O . GLU A 1 308 ? 28.030 0.043 -44.115 1.00 71.06 308 GLU A O 1
ATOM 2418 N N . LEU A 1 309 ? 26.199 -1.099 -43.498 1.00 58.94 309 LEU A N 1
ATOM 2419 C CA . LEU A 1 309 ? 26.649 -2.387 -44.027 1.00 58.94 309 LEU A CA 1
ATOM 2420 C C . LEU A 1 309 ? 26.746 -2.391 -45.556 1.00 58.94 309 LEU A C 1
ATOM 2422 O O . LEU A 1 309 ? 27.716 -2.921 -46.095 1.00 58.94 309 LEU A O 1
ATOM 2426 N N . ALA A 1 310 ? 25.778 -1.796 -46.257 1.00 59.41 310 ALA A N 1
ATOM 2427 C CA . ALA A 1 310 ? 25.802 -1.700 -47.714 1.00 59.41 310 ALA A CA 1
ATOM 2428 C C . ALA A 1 310 ? 26.993 -0.861 -48.205 1.00 59.41 310 ALA A C 1
ATOM 2430 O O . ALA A 1 310 ? 27.694 -1.273 -49.132 1.00 59.41 310 ALA A O 1
ATOM 2431 N N . THR A 1 311 ? 27.273 0.267 -47.545 1.00 66.31 311 THR A N 1
ATOM 2432 C CA . THR A 1 311 ? 28.438 1.113 -47.841 1.00 66.31 311 THR A CA 1
ATOM 2433 C C . THR A 1 311 ? 29.738 0.350 -47.608 1.00 66.31 311 THR A C 1
ATOM 2435 O O . THR A 1 311 ? 30.561 0.260 -48.517 1.00 66.31 311 THR A O 1
ATOM 2438 N N . LYS A 1 312 ? 29.880 -0.315 -46.453 1.00 68.75 312 LYS A N 1
ATOM 2439 C CA . LYS A 1 312 ? 31.047 -1.163 -46.159 1.00 68.75 312 LYS A CA 1
ATOM 2440 C C . LYS A 1 312 ? 31.219 -2.300 -47.165 1.00 68.75 312 LYS A C 1
ATOM 2442 O O . LYS A 1 312 ? 32.344 -2.612 -47.545 1.00 68.75 312 LYS A O 1
ATOM 2447 N N . SER A 1 313 ? 30.128 -2.919 -47.617 1.00 58.22 313 SER A N 1
ATOM 2448 C CA . SER A 1 313 ? 30.178 -3.963 -48.645 1.00 58.22 313 SER A CA 1
ATOM 2449 C C . SER A 1 313 ? 30.690 -3.411 -49.973 1.00 58.22 313 SER A C 1
ATOM 2451 O O . SER A 1 313 ? 31.560 -4.022 -50.586 1.00 58.22 313 SER A O 1
ATOM 2453 N N . LYS A 1 314 ? 30.201 -2.238 -50.396 1.00 67.38 314 LYS A N 1
ATOM 2454 C CA . LYS A 1 314 ? 30.639 -1.574 -51.630 1.00 67.38 314 LYS A CA 1
ATOM 2455 C C . LYS A 1 314 ? 32.122 -1.196 -51.573 1.00 67.38 314 LYS A C 1
ATOM 2457 O O . LYS A 1 314 ? 32.853 -1.478 -52.518 1.00 67.38 314 LYS A O 1
ATOM 2462 N N . GLU A 1 315 ? 32.572 -0.626 -50.456 1.00 74.50 315 GLU A N 1
ATOM 2463 C CA . GLU A 1 315 ? 33.990 -0.330 -50.217 1.00 74.50 315 GLU A CA 1
ATOM 2464 C C . GLU A 1 315 ? 34.851 -1.598 -50.263 1.00 74.50 315 GLU A C 1
ATOM 2466 O O . GLU A 1 315 ? 35.955 -1.594 -50.805 1.00 74.50 315 GLU A O 1
ATOM 2471 N N . ASN A 1 316 ? 34.359 -2.703 -49.699 1.00 70.06 316 ASN A N 1
ATOM 2472 C CA . ASN A 1 316 ? 35.079 -3.971 -49.707 1.00 70.06 316 ASN A CA 1
ATOM 2473 C C . ASN A 1 316 ? 35.157 -4.574 -51.119 1.00 70.06 316 ASN A C 1
ATOM 2475 O O . ASN A 1 316 ? 36.208 -5.073 -51.519 1.00 70.06 316 ASN A O 1
ATOM 2479 N N . ASP A 1 317 ? 34.082 -4.488 -51.902 1.00 72.06 317 ASP A N 1
ATOM 2480 C CA . ASP A 1 317 ? 34.071 -4.909 -53.307 1.00 72.06 317 ASP A CA 1
ATOM 2481 C C . ASP A 1 317 ? 35.050 -4.088 -54.149 1.00 72.06 317 ASP A C 1
ATOM 2483 O O . ASP A 1 317 ? 35.763 -4.630 -54.998 1.00 72.06 317 ASP A O 1
ATOM 2487 N N . GLU A 1 318 ? 35.121 -2.784 -53.899 1.00 77.00 318 GLU A N 1
ATOM 2488 C CA . GLU A 1 318 ? 36.070 -1.886 -54.545 1.00 77.00 318 GLU A CA 1
ATOM 2489 C C . GLU A 1 318 ? 37.517 -2.229 -54.174 1.00 77.00 318 GLU A C 1
ATOM 2491 O O . GLU A 1 318 ? 38.336 -2.467 -55.068 1.00 77.00 318 GLU A O 1
ATOM 2496 N N . LYS A 1 319 ? 37.810 -2.402 -52.878 1.00 78.31 319 LYS A N 1
ATOM 2497 C CA . LYS A 1 319 ? 39.114 -2.886 -52.395 1.00 78.31 319 LYS A CA 1
ATOM 2498 C C . LYS A 1 319 ? 39.487 -4.224 -53.028 1.00 78.31 319 LYS A C 1
ATOM 2500 O O . LYS A 1 319 ? 40.605 -4.377 -53.514 1.00 78.31 319 LYS A O 1
ATOM 2505 N N . ASN A 1 320 ? 38.555 -5.171 -53.111 1.00 74.31 320 ASN A N 1
ATOM 2506 C CA . ASN A 1 320 ? 38.788 -6.467 -53.747 1.00 74.31 320 ASN A CA 1
ATOM 2507 C C . ASN A 1 320 ? 39.080 -6.336 -55.247 1.00 74.31 320 ASN A C 1
ATOM 2509 O O . ASN A 1 320 ? 39.990 -6.995 -55.750 1.00 74.31 320 ASN A O 1
ATOM 2513 N N . ARG A 1 321 ? 38.375 -5.463 -55.977 1.00 79.12 321 ARG A N 1
ATOM 2514 C CA . ARG A 1 321 ? 38.673 -5.184 -57.395 1.00 79.12 321 ARG A CA 1
ATOM 2515 C C . ARG A 1 321 ? 40.075 -4.611 -57.576 1.00 79.12 321 ARG A C 1
ATOM 2517 O O . ARG A 1 321 ? 40.772 -5.001 -58.513 1.00 79.12 321 ARG A O 1
ATOM 2524 N N . ILE A 1 322 ? 40.493 -3.709 -56.693 1.00 81.50 322 ILE A N 1
ATOM 2525 C CA . ILE A 1 322 ? 41.832 -3.113 -56.722 1.00 81.50 322 ILE A CA 1
ATOM 2526 C C . ILE A 1 322 ? 42.890 -4.173 -56.412 1.00 81.50 322 ILE A C 1
ATOM 2528 O O . ILE A 1 322 ? 43.852 -4.307 -57.166 1.00 81.50 322 ILE A O 1
ATOM 2532 N N . LEU A 1 323 ? 42.683 -4.989 -55.376 1.00 75.88 323 LEU A N 1
ATOM 2533 C CA . LEU A 1 323 ? 43.575 -6.099 -55.034 1.00 75.88 323 LEU A CA 1
ATOM 2534 C C . LEU A 1 323 ? 43.726 -7.086 -56.197 1.00 75.88 323 LEU A C 1
ATOM 2536 O O . LEU A 1 323 ? 44.840 -7.516 -56.482 1.00 75.88 323 LEU A O 1
ATOM 2540 N N . GLN A 1 324 ? 42.647 -7.393 -56.924 1.00 78.75 324 GLN A N 1
ATOM 2541 C CA . GLN A 1 324 ? 42.717 -8.232 -58.126 1.00 78.75 324 GLN A CA 1
ATOM 2542 C C . GLN A 1 324 ? 43.511 -7.564 -59.258 1.00 78.75 324 GLN A C 1
ATOM 2544 O O . GLN A 1 324 ? 44.340 -8.214 -59.894 1.00 78.75 324 GLN A O 1
ATOM 2549 N N . LYS A 1 325 ? 43.324 -6.257 -59.495 1.00 82.06 325 LYS A N 1
ATOM 2550 C CA . LYS A 1 325 ? 44.129 -5.506 -60.478 1.00 82.06 325 LYS A CA 1
ATOM 2551 C C . LYS A 1 325 ? 45.618 -5.512 -60.119 1.00 82.06 325 LYS A C 1
ATOM 2553 O O . LYS A 1 325 ? 46.450 -5.722 -61.001 1.00 82.06 325 LYS A O 1
ATOM 2558 N N . LEU A 1 326 ? 45.946 -5.307 -58.842 1.00 80.69 326 LEU A N 1
ATOM 2559 C CA . LEU A 1 326 ? 47.318 -5.344 -58.332 1.00 80.69 326 LEU A CA 1
ATOM 2560 C C . LEU A 1 326 ? 47.923 -6.744 -58.467 1.00 80.69 326 LEU A C 1
ATOM 2562 O O . LEU A 1 326 ? 49.034 -6.876 -58.976 1.00 80.69 326 LEU A O 1
ATOM 2566 N N . LYS A 1 327 ? 47.174 -7.786 -58.090 1.00 79.06 327 LYS A N 1
ATOM 2567 C CA . LYS A 1 327 ? 47.585 -9.187 -58.228 1.00 79.06 327 LYS A CA 1
ATOM 2568 C C . LYS A 1 327 ? 47.920 -9.535 -59.680 1.00 79.06 327 LYS A C 1
ATOM 2570 O O . LYS A 1 327 ? 49.020 -10.008 -59.942 1.00 79.06 327 LYS A O 1
ATOM 2575 N N . ASN A 1 328 ? 47.028 -9.221 -60.621 1.00 81.06 328 ASN A N 1
ATOM 2576 C CA . ASN A 1 328 ? 47.247 -9.498 -62.044 1.00 81.06 328 ASN A CA 1
ATOM 2577 C C . ASN A 1 328 ? 48.496 -8.781 -62.584 1.00 81.06 328 ASN A C 1
ATOM 2579 O O . ASN A 1 328 ? 49.253 -9.349 -63.368 1.00 81.06 328 ASN A O 1
ATOM 2583 N N . LYS A 1 329 ? 48.745 -7.535 -62.157 1.00 79.31 329 LYS A N 1
ATOM 2584 C CA . LYS A 1 329 ? 49.951 -6.792 -62.558 1.00 79.31 329 LYS A CA 1
ATOM 2585 C C . LYS A 1 329 ? 51.231 -7.364 -61.940 1.00 79.31 329 LYS A C 1
ATOM 2587 O O . LYS A 1 329 ? 52.257 -7.378 -62.614 1.00 79.31 329 LYS A O 1
ATOM 2592 N N . LEU A 1 330 ? 51.180 -7.856 -60.701 1.00 75.19 330 LEU A N 1
ATOM 2593 C CA . LEU A 1 330 ? 52.308 -8.536 -60.055 1.00 75.19 330 LEU A CA 1
ATOM 2594 C C . LEU A 1 330 ? 52.640 -9.873 -60.733 1.00 75.19 330 LEU A C 1
ATOM 2596 O O . LEU A 1 330 ? 53.812 -10.148 -60.974 1.00 75.19 330 LEU A O 1
ATOM 2600 N N . GLU A 1 331 ? 51.633 -10.670 -61.101 1.00 76.62 331 GLU A N 1
ATOM 2601 C CA . GLU A 1 331 ? 51.828 -11.931 -61.836 1.00 76.62 331 GLU A CA 1
ATOM 2602 C C . GLU A 1 331 ? 52.498 -11.690 -63.198 1.00 76.62 331 GLU A C 1
ATOM 2604 O O . GLU A 1 331 ? 53.465 -12.367 -63.546 1.00 76.62 331 GLU A O 1
ATOM 2609 N N . GLN A 1 332 ? 52.090 -10.636 -63.913 1.00 71.38 332 GLN A N 1
ATOM 2610 C CA . GLN A 1 332 ? 52.709 -10.241 -65.182 1.00 71.38 332 GLN A CA 1
ATOM 2611 C C . GLN A 1 332 ? 54.197 -9.868 -65.042 1.00 71.38 332 GLN A C 1
ATOM 2613 O O . GLN A 1 332 ? 54.968 -10.053 -65.984 1.00 71.38 332 GLN A O 1
ATOM 2618 N N . ILE A 1 333 ? 54.645 -9.345 -63.895 1.00 71.25 333 ILE A N 1
ATOM 2619 C CA . ILE A 1 333 ? 56.071 -9.049 -63.660 1.00 71.25 333 ILE A CA 1
ATOM 2620 C C . ILE A 1 333 ? 56.902 -10.339 -63.580 1.00 71.25 333 ILE A C 1
ATOM 2622 O O . ILE A 1 333 ? 58.034 -10.355 -64.064 1.00 71.25 333 ILE A O 1
ATOM 2626 N N . GLY A 1 334 ? 56.333 -11.420 -63.035 1.00 63.59 334 GLY A N 1
ATOM 2627 C CA . GLY A 1 334 ? 56.982 -12.732 -62.966 1.00 63.59 334 GLY A CA 1
ATOM 2628 C C . GLY A 1 334 ? 57.235 -13.374 -64.336 1.00 63.59 334 GLY A C 1
ATOM 2629 O O . GLY A 1 334 ? 58.216 -14.095 -64.492 1.00 63.59 334 GLY A O 1
ATOM 2630 N N . GLU A 1 335 ? 56.400 -13.076 -65.338 1.00 64.94 335 GLU A N 1
ATOM 2631 C CA . GLU A 1 335 ? 56.504 -13.641 -66.695 1.00 64.94 335 GLU A CA 1
ATOM 2632 C C . GLU A 1 335 ? 57.491 -12.890 -67.611 1.00 64.94 335 GLU A C 1
ATOM 2634 O O . GLU A 1 335 ? 58.041 -13.477 -68.544 1.00 64.94 335 GLU A O 1
ATOM 2639 N N . HIS A 1 336 ? 57.757 -11.601 -67.352 1.00 65.88 336 HIS A N 1
ATOM 2640 C CA . HIS A 1 336 ? 58.610 -10.759 -68.207 1.00 65.88 336 HIS A CA 1
ATOM 2641 C C . HIS A 1 336 ? 59.581 -9.867 -67.401 1.00 65.88 336 HIS A C 1
ATOM 2643 O O . HIS A 1 336 ? 59.326 -8.664 -67.234 1.00 65.88 336 HIS A O 1
ATOM 2649 N N . PRO A 1 337 ? 60.735 -10.415 -66.963 1.00 64.12 337 PRO A N 1
ATOM 2650 C CA . PRO A 1 337 ? 61.697 -9.738 -66.080 1.00 64.12 337 PRO A CA 1
ATOM 2651 C C . PRO A 1 337 ? 62.312 -8.449 -66.649 1.00 64.12 337 PRO A C 1
ATOM 2653 O O . PRO A 1 337 ? 62.758 -7.585 -65.899 1.00 64.12 337 PRO A O 1
ATOM 2656 N N . GLU A 1 338 ? 62.314 -8.266 -67.969 1.00 67.06 338 GLU A N 1
ATOM 2657 C CA . GLU A 1 338 ? 62.910 -7.081 -68.608 1.00 67.06 338 GLU A CA 1
ATOM 2658 C C . GLU A 1 338 ? 62.030 -5.819 -68.505 1.00 67.06 338 GLU A C 1
ATOM 2660 O O . GLU A 1 338 ? 62.488 -4.707 -68.754 1.00 67.06 338 GLU A O 1
ATOM 2665 N N . SER A 1 339 ? 60.773 -5.970 -68.066 1.00 64.31 339 SER A N 1
ATOM 2666 C CA . SER A 1 339 ? 59.790 -4.880 -67.937 1.00 64.31 339 SER A CA 1
ATOM 2667 C C . SER A 1 339 ? 59.558 -4.399 -66.495 1.00 64.31 339 SER A C 1
ATOM 2669 O O . SER A 1 339 ? 58.687 -3.557 -66.255 1.00 64.31 339 SER A O 1
ATOM 2671 N N . ILE A 1 340 ? 60.359 -4.895 -65.539 1.00 69.38 340 ILE A N 1
ATOM 2672 C CA . ILE A 1 340 ? 60.196 -4.669 -64.091 1.00 69.38 340 ILE A CA 1
ATOM 2673 C C . ILE A 1 340 ? 60.031 -3.186 -63.745 1.00 69.38 340 ILE A C 1
ATOM 2675 O O . ILE A 1 340 ? 59.090 -2.849 -63.039 1.00 69.38 340 ILE A O 1
ATOM 2679 N N . LYS A 1 341 ? 60.885 -2.292 -64.270 1.00 67.44 341 LYS A N 1
ATOM 2680 C CA . LYS A 1 341 ? 60.854 -0.856 -63.920 1.00 67.44 341 LYS A CA 1
ATOM 2681 C C . LYS A 1 341 ? 59.573 -0.142 -64.357 1.00 67.44 341 LYS A C 1
ATOM 2683 O O . LYS A 1 341 ? 59.064 0.700 -63.623 1.00 67.44 341 LYS A O 1
ATOM 2688 N N . VAL A 1 342 ? 59.064 -0.457 -65.549 1.00 72.56 342 VAL A N 1
ATOM 2689 C CA . VAL A 1 342 ? 57.852 0.178 -66.094 1.00 72.56 342 VAL A CA 1
ATOM 2690 C C . VAL A 1 342 ? 56.627 -0.327 -65.338 1.00 72.56 342 VAL A C 1
ATOM 2692 O O . VAL A 1 342 ? 55.810 0.458 -64.870 1.00 72.56 342 VAL A O 1
ATOM 2695 N N . ARG A 1 343 ? 56.547 -1.641 -65.116 1.00 70.69 343 ARG A N 1
ATOM 2696 C CA . ARG A 1 343 ? 55.414 -2.261 -64.420 1.00 70.69 343 ARG A CA 1
ATOM 2697 C C . ARG A 1 343 ? 55.399 -1.961 -62.920 1.00 70.69 343 ARG A C 1
ATOM 2699 O O . ARG A 1 343 ? 54.321 -1.800 -62.355 1.00 70.69 343 ARG A O 1
ATOM 2706 N N . SER A 1 344 ? 56.561 -1.807 -62.278 1.00 70.00 344 SER A N 1
ATOM 2707 C CA . SER A 1 344 ? 56.636 -1.330 -60.891 1.00 70.00 344 SER A CA 1
ATOM 2708 C C . SER A 1 344 ? 56.143 0.109 -60.753 1.00 70.00 344 SER A C 1
ATOM 2710 O O . SER A 1 344 ? 55.482 0.420 -59.768 1.00 70.00 344 SER A O 1
ATOM 2712 N N . ALA A 1 345 ? 56.413 0.971 -61.740 1.00 73.38 345 ALA A N 1
ATOM 2713 C CA . ALA A 1 345 ? 55.909 2.344 -61.743 1.00 73.38 345 ALA A CA 1
ATOM 2714 C C . ALA A 1 345 ? 54.379 2.389 -61.897 1.00 73.38 345 ALA A C 1
ATOM 2716 O O . ALA A 1 345 ? 53.721 3.155 -61.204 1.00 73.38 345 ALA A O 1
ATOM 2717 N N . GLU A 1 346 ? 53.795 1.520 -62.728 1.00 74.00 346 GLU A N 1
ATOM 2718 C CA . GLU A 1 346 ? 52.334 1.402 -62.856 1.00 74.00 346 GLU A CA 1
ATOM 2719 C C . GLU A 1 346 ? 51.657 0.881 -61.578 1.00 74.00 346 GLU A C 1
ATOM 2721 O O . GLU A 1 346 ? 50.565 1.327 -61.229 1.00 74.00 346 GLU A O 1
ATOM 2726 N N . ILE A 1 347 ? 52.285 -0.070 -60.874 1.00 77.56 347 ILE A N 1
ATOM 2727 C CA . ILE A 1 347 ? 51.792 -0.560 -59.578 1.00 77.56 347 ILE A CA 1
ATOM 2728 C C . ILE A 1 347 ? 51.854 0.555 -58.532 1.00 77.56 347 ILE A C 1
ATOM 2730 O O . ILE A 1 347 ? 50.867 0.770 -57.833 1.00 77.56 347 ILE A O 1
ATOM 2734 N N . LEU A 1 348 ? 52.975 1.283 -58.460 1.00 72.88 348 LEU A N 1
ATOM 2735 C CA . LEU A 1 348 ? 53.119 2.442 -57.577 1.00 72.88 348 LEU A CA 1
ATOM 2736 C C . LEU A 1 348 ? 52.073 3.512 -57.893 1.00 72.88 348 LEU A C 1
ATOM 2738 O O . LEU A 1 348 ? 51.438 4.000 -56.978 1.00 72.88 348 LEU A O 1
ATOM 2742 N N . GLN A 1 349 ? 51.778 3.778 -59.166 1.00 74.88 349 GLN A N 1
ATOM 2743 C CA . GLN A 1 349 ? 50.737 4.731 -59.552 1.00 74.88 349 GLN A CA 1
ATOM 2744 C C . GLN A 1 349 ? 49.325 4.297 -59.113 1.00 74.88 349 GLN A C 1
ATOM 2746 O O . GLN A 1 349 ? 48.524 5.132 -58.693 1.00 74.88 349 GLN A O 1
ATOM 2751 N N . ILE A 1 350 ? 48.993 3.001 -59.179 1.00 74.56 350 ILE A N 1
ATOM 2752 C CA . ILE A 1 350 ? 47.706 2.486 -58.669 1.00 74.56 350 ILE A CA 1
ATOM 2753 C C . ILE A 1 350 ? 47.636 2.614 -57.145 1.00 74.56 350 ILE A C 1
ATOM 2755 O O . ILE A 1 350 ? 46.587 2.967 -56.616 1.00 74.56 350 ILE A O 1
ATOM 2759 N N . ILE A 1 351 ? 48.742 2.334 -56.457 1.00 73.62 351 ILE A N 1
ATOM 2760 C CA . ILE A 1 351 ? 48.843 2.458 -55.004 1.00 73.62 351 ILE A CA 1
ATOM 2761 C C . ILE A 1 351 ? 48.738 3.930 -54.591 1.00 73.62 351 ILE A C 1
ATOM 2763 O O . ILE A 1 351 ? 47.877 4.255 -53.786 1.00 73.62 351 ILE A O 1
ATOM 2767 N N . ASP A 1 352 ? 49.526 4.821 -55.190 1.00 69.69 352 ASP A N 1
ATOM 2768 C CA . ASP A 1 352 ? 49.547 6.254 -54.882 1.00 69.69 352 ASP A CA 1
ATOM 2769 C C . ASP A 1 352 ? 48.186 6.903 -55.165 1.00 69.69 352 ASP A C 1
ATOM 2771 O O . ASP A 1 352 ? 47.668 7.626 -54.321 1.00 69.69 352 ASP A O 1
ATOM 2775 N N . SER A 1 353 ? 47.535 6.556 -56.283 1.00 66.12 353 SER A N 1
ATOM 2776 C CA . SER A 1 353 ? 46.184 7.055 -56.607 1.00 66.12 353 SER A CA 1
ATOM 2777 C C . SER A 1 353 ? 45.075 6.595 -55.652 1.00 66.12 353 SER A C 1
ATOM 2779 O O . SER A 1 353 ? 44.023 7.220 -55.636 1.00 66.12 353 SER A O 1
ATOM 2781 N N . HIS A 1 354 ? 45.283 5.526 -54.873 1.00 67.38 354 HIS A N 1
ATOM 2782 C CA . HIS A 1 354 ? 44.324 5.038 -53.865 1.00 67.38 354 HIS A CA 1
ATOM 2783 C C . HIS A 1 354 ? 44.806 5.251 -52.417 1.00 67.38 354 HIS A C 1
ATOM 2785 O O . HIS A 1 354 ? 44.069 4.950 -51.478 1.00 67.38 354 HIS A O 1
ATOM 2791 N N . ILE A 1 355 ? 46.042 5.726 -52.225 1.00 61.09 355 ILE A N 1
ATOM 2792 C CA . ILE A 1 355 ? 46.600 6.166 -50.938 1.00 61.09 355 ILE A CA 1
ATOM 2793 C C . ILE A 1 355 ? 46.373 7.667 -50.729 1.00 61.09 355 ILE A C 1
ATOM 2795 O O . ILE A 1 355 ? 46.420 8.120 -49.582 1.00 61.09 355 ILE A O 1
ATOM 2799 N N . GLU A 1 356 ? 46.096 8.443 -51.784 1.00 51.00 356 GLU A N 1
ATOM 2800 C CA . GLU A 1 356 ? 45.667 9.827 -51.591 1.00 51.00 356 GLU A CA 1
ATOM 2801 C C . GLU A 1 356 ? 44.400 9.867 -50.720 1.00 51.00 356 GLU A C 1
ATOM 2803 O O . GLU A 1 356 ? 43.422 9.171 -51.007 1.00 51.00 356 GLU A O 1
ATOM 2808 N N . PRO A 1 357 ? 44.410 10.637 -49.617 1.00 49.56 357 PRO A N 1
ATOM 2809 C CA . PRO A 1 357 ? 43.249 10.752 -48.761 1.00 49.56 357 PRO A CA 1
ATOM 2810 C C . PRO A 1 357 ? 42.156 11.466 -49.557 1.00 49.56 357 PRO A C 1
ATOM 2812 O O . PRO A 1 357 ? 42.229 12.675 -49.766 1.00 49.56 357 PRO A O 1
ATOM 2815 N N . GLU A 1 358 ? 41.133 10.733 -49.998 1.00 48.22 358 GLU A N 1
ATOM 2816 C CA . GLU A 1 358 ? 39.865 11.330 -50.416 1.00 48.22 358 GLU A CA 1
ATOM 2817 C C . GLU A 1 358 ? 39.217 12.004 -49.192 1.00 48.22 358 GLU A C 1
ATOM 2819 O O . GLU A 1 358 ? 38.319 11.472 -48.538 1.00 48.22 358 GLU A O 1
ATOM 2824 N N . ASP A 1 359 ? 39.682 13.215 -48.878 1.00 49.88 359 ASP A N 1
ATOM 2825 C CA . ASP A 1 359 ? 39.153 14.105 -47.835 1.00 49.88 359 ASP A CA 1
ATOM 2826 C C . ASP A 1 359 ? 37.733 14.618 -48.196 1.00 49.88 359 ASP A C 1
ATOM 2828 O O . ASP A 1 359 ? 37.097 15.314 -47.411 1.00 49.88 359 ASP A O 1
ATOM 2832 N N . ASN A 1 360 ? 37.186 14.219 -49.355 1.00 48.31 360 ASN A N 1
ATOM 2833 C CA . ASN A 1 360 ? 35.870 14.643 -49.848 1.00 48.31 360 ASN A CA 1
ATOM 2834 C C . ASN A 1 360 ? 34.715 13.702 -49.462 1.00 48.31 360 ASN A C 1
ATOM 2836 O O . ASN A 1 360 ? 33.559 14.118 -49.492 1.00 48.31 360 ASN A O 1
ATOM 2840 N N . THR A 1 361 ? 34.980 12.450 -49.076 1.00 48.16 361 THR A N 1
ATOM 2841 C CA . THR A 1 361 ? 33.904 11.501 -48.711 1.00 48.16 361 THR A CA 1
ATOM 2842 C C . THR A 1 361 ? 33.227 11.871 -47.390 1.00 48.16 361 THR A C 1
ATOM 2844 O O . THR A 1 361 ? 32.051 11.580 -47.182 1.00 48.16 361 THR A O 1
ATOM 2847 N N . PHE A 1 362 ? 33.967 12.543 -46.505 1.00 45.75 362 PHE A N 1
ATOM 2848 C CA . PHE A 1 362 ? 33.483 12.980 -45.199 1.00 45.75 362 PHE A CA 1
ATOM 2849 C C . PHE A 1 362 ? 32.780 14.349 -45.263 1.00 45.75 362 PHE A C 1
ATOM 2851 O O . PHE A 1 362 ? 31.802 14.548 -44.547 1.00 45.75 362 PHE A O 1
ATOM 2858 N N . GLU A 1 363 ? 33.212 15.260 -46.153 1.00 46.75 363 GLU A N 1
ATOM 2859 C CA . GLU A 1 363 ? 32.509 16.535 -46.414 1.00 46.75 363 GLU A CA 1
ATOM 2860 C C . GLU A 1 363 ? 31.094 16.284 -46.965 1.00 46.75 363 GLU A C 1
ATOM 2862 O O . GLU A 1 363 ? 30.141 16.886 -46.482 1.00 46.75 363 GLU A O 1
ATOM 2867 N N . ILE A 1 364 ? 30.922 15.309 -47.868 1.00 49.56 364 ILE A N 1
ATOM 2868 C CA . ILE A 1 364 ? 29.607 14.962 -48.441 1.00 49.56 364 ILE A CA 1
ATOM 2869 C C . ILE A 1 364 ? 28.639 14.395 -47.382 1.00 49.56 364 ILE A C 1
ATOM 2871 O O . ILE A 1 364 ? 27.444 14.671 -47.431 1.00 49.56 364 ILE A O 1
ATOM 2875 N N . GLN A 1 365 ? 29.134 13.631 -46.399 1.00 48.47 365 GLN A N 1
ATOM 2876 C CA . GLN A 1 365 ? 28.289 13.039 -45.347 1.00 48.47 365 GLN A CA 1
ATOM 2877 C C . GLN A 1 365 ? 27.919 14.027 -44.229 1.00 48.47 365 GLN A C 1
ATOM 2879 O O . GLN A 1 365 ? 26.867 13.878 -43.608 1.00 48.47 365 GLN A O 1
ATOM 2884 N N . ILE A 1 366 ? 28.761 15.031 -43.966 1.00 52.53 366 ILE A N 1
ATOM 2885 C CA . ILE A 1 366 ? 28.469 16.098 -42.998 1.00 52.53 366 ILE A CA 1
ATOM 2886 C C . ILE A 1 366 ? 27.536 17.165 -43.596 1.00 52.53 366 ILE A C 1
ATOM 2888 O O . ILE A 1 366 ? 26.671 17.666 -42.875 1.00 52.53 366 ILE A O 1
ATOM 2892 N N . ASP A 1 367 ? 27.645 17.452 -44.898 1.00 52.09 367 ASP A N 1
ATOM 2893 C CA . ASP A 1 367 ? 26.755 18.384 -45.606 1.00 52.09 367 ASP A CA 1
ATOM 2894 C C . ASP A 1 367 ? 25.298 17.876 -45.676 1.00 52.09 367 ASP A C 1
ATOM 2896 O O . ASP A 1 367 ? 24.372 18.679 -45.586 1.00 52.09 367 ASP A O 1
ATOM 2900 N N . GLU A 1 368 ? 25.054 16.560 -45.774 1.00 53.19 368 GLU A N 1
ATOM 2901 C CA . GLU A 1 368 ? 23.685 16.004 -45.812 1.00 53.19 368 GLU A CA 1
ATOM 2902 C C . GLU A 1 368 ? 22.974 15.980 -44.444 1.00 53.19 368 GLU A C 1
ATOM 2904 O O . GLU A 1 368 ? 21.745 16.040 -44.397 1.00 53.19 368 GLU A O 1
ATOM 2909 N N . LEU A 1 369 ? 23.707 15.895 -43.324 1.00 54.22 369 LEU A N 1
ATOM 2910 C CA . LEU A 1 369 ? 23.114 15.785 -41.979 1.00 54.22 369 LEU A CA 1
ATOM 2911 C C . LEU A 1 369 ? 22.918 17.149 -41.286 1.00 54.22 369 LEU A C 1
ATOM 2913 O O . LEU A 1 369 ? 22.147 17.253 -40.332 1.00 54.22 369 LEU A O 1
ATOM 2917 N N . HIS A 1 370 ? 23.611 18.191 -41.757 1.00 66.88 370 HIS A N 1
ATOM 2918 C CA . HIS A 1 370 ? 23.687 19.503 -41.104 1.00 66.88 370 HIS A CA 1
ATOM 2919 C C . HIS A 1 370 ? 23.577 20.685 -42.083 1.00 66.88 370 HIS A C 1
ATOM 2921 O O . HIS A 1 370 ? 24.140 21.748 -41.831 1.00 66.88 370 HIS A O 1
ATOM 2927 N N . GLN A 1 371 ? 22.844 20.520 -43.187 1.00 69.44 371 GLN A N 1
ATOM 2928 C CA . GLN A 1 371 ? 22.712 21.539 -44.236 1.00 69.44 371 GLN A CA 1
ATOM 2929 C C . GLN A 1 371 ? 22.244 22.902 -43.687 1.00 69.44 371 GLN A C 1
ATOM 2931 O O . GLN A 1 371 ? 22.928 23.904 -43.886 1.00 69.44 371 GLN A O 1
ATOM 2936 N N . GLU A 1 372 ? 21.175 22.919 -42.881 1.00 74.06 372 GLU A N 1
ATOM 2937 C CA . GLU A 1 372 ? 20.663 24.146 -42.243 1.00 74.06 372 GLU A CA 1
ATOM 2938 C C . GLU A 1 372 ? 21.697 24.803 -41.314 1.00 74.06 372 GLU A C 1
ATOM 2940 O O . GLU A 1 372 ? 21.824 26.021 -41.288 1.00 74.06 372 GLU A O 1
ATOM 2945 N N . PHE A 1 373 ? 22.502 24.015 -40.596 1.00 82.19 373 PHE A N 1
ATOM 2946 C CA . PHE A 1 373 ? 23.532 24.542 -39.696 1.00 82.19 373 PHE A CA 1
ATOM 2947 C C . PHE A 1 373 ? 24.673 25.235 -40.455 1.00 82.19 373 PHE A C 1
ATOM 2949 O O . PHE A 1 373 ? 25.166 26.274 -40.016 1.00 82.19 373 PHE A O 1
ATOM 2956 N N . PHE A 1 374 ? 25.100 24.687 -41.596 1.00 79.56 374 PHE A N 1
ATOM 2957 C CA . PHE A 1 374 ? 26.126 25.326 -42.422 1.00 79.56 374 PHE A CA 1
ATOM 2958 C C . PHE A 1 374 ? 25.609 26.535 -43.188 1.00 79.56 374 PHE A C 1
ATOM 2960 O O . PHE A 1 374 ? 26.387 27.455 -43.441 1.00 79.56 374 PHE A O 1
ATOM 2967 N N . ASP A 1 375 ? 24.334 26.542 -43.567 1.00 81.75 375 ASP A N 1
ATOM 2968 C CA . ASP A 1 375 ? 23.702 27.706 -44.181 1.00 81.75 375 ASP A CA 1
ATOM 2969 C C . ASP A 1 375 ? 23.644 28.859 -43.173 1.00 81.75 375 ASP A C 1
ATOM 2971 O O . ASP A 1 375 ? 24.202 29.920 -43.446 1.00 81.75 375 ASP A O 1
ATOM 2975 N N . THR A 1 376 ? 23.159 28.608 -41.950 1.00 83.88 376 THR A N 1
ATOM 2976 C CA . THR A 1 376 ? 23.163 29.605 -40.867 1.00 83.88 376 THR A CA 1
ATOM 2977 C C . THR A 1 376 ? 24.575 30.100 -40.539 1.00 83.88 376 THR A C 1
ATOM 2979 O O . THR A 1 376 ? 24.802 31.304 -40.445 1.00 83.88 376 THR A O 1
ATOM 2982 N N . LEU A 1 377 ? 25.568 29.205 -40.428 1.00 84.88 377 LEU A N 1
ATOM 2983 C CA . LEU A 1 377 ? 26.951 29.614 -40.151 1.00 84.88 377 LEU A CA 1
ATOM 2984 C C . LEU A 1 377 ? 27.573 30.450 -41.275 1.00 84.88 377 LEU A C 1
ATOM 2986 O O . LEU A 1 377 ? 28.386 31.328 -40.990 1.00 84.88 377 LEU A O 1
ATOM 2990 N N . ARG A 1 378 ? 27.242 30.172 -42.541 1.00 84.19 378 ARG A N 1
ATOM 2991 C CA . ARG A 1 378 ? 27.751 30.944 -43.685 1.00 84.19 378 ARG A CA 1
ATOM 2992 C C . ARG A 1 378 ? 27.071 32.303 -43.807 1.00 84.19 378 ARG A C 1
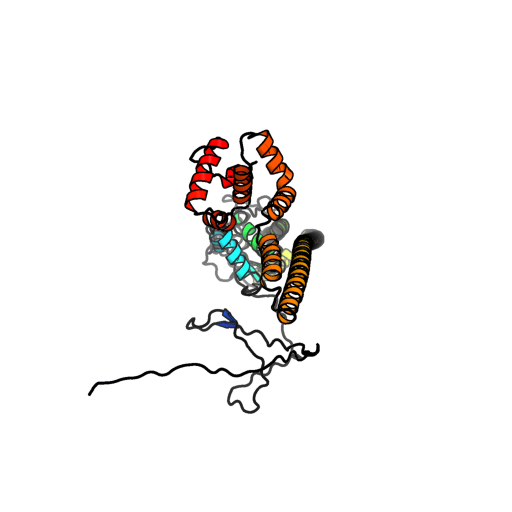ATOM 2994 O O . ARG A 1 378 ? 27.744 33.256 -44.198 1.00 84.19 378 ARG A O 1
ATOM 3001 N N . ASP A 1 379 ? 25.795 32.385 -43.448 1.00 85.19 379 ASP A N 1
ATOM 3002 C CA . ASP A 1 379 ? 25.030 33.630 -43.454 1.00 85.19 379 ASP A CA 1
ATOM 3003 C C . ASP A 1 379 ? 25.448 34.560 -42.303 1.00 85.19 379 ASP A C 1
ATOM 3005 O O . ASP A 1 379 ? 25.653 35.755 -42.521 1.00 85.19 379 ASP A O 1
ATOM 3009 N N . GLU A 1 380 ? 25.635 34.025 -41.092 1.00 87.50 380 GLU A N 1
ATOM 3010 C CA . GLU A 1 380 ? 26.023 34.818 -39.916 1.00 87.50 380 GLU A CA 1
ATOM 3011 C C . GLU A 1 380 ? 27.530 35.113 -39.848 1.00 87.50 380 GLU A C 1
ATOM 3013 O O . GLU A 1 380 ? 27.935 36.186 -39.393 1.00 87.50 380 GLU A O 1
ATOM 3018 N N . PHE A 1 381 ? 28.376 34.193 -40.327 1.00 89.81 381 PHE A N 1
ATOM 3019 C CA . PHE A 1 381 ? 29.835 34.301 -40.243 1.00 89.81 381 PHE A CA 1
ATOM 3020 C C . PHE A 1 381 ? 30.511 34.018 -41.599 1.00 89.81 381 PHE A C 1
ATOM 3022 O O . PHE A 1 381 ? 31.212 33.010 -41.762 1.00 89.81 381 PHE A O 1
ATOM 3029 N N . PRO A 1 382 ? 30.386 34.934 -42.579 1.00 85.62 382 PRO A N 1
ATOM 3030 C CA . PRO A 1 382 ? 30.903 34.731 -43.938 1.00 85.62 382 PRO A CA 1
ATOM 3031 C C . PRO A 1 382 ? 32.437 34.599 -44.018 1.00 85.62 382 PRO A C 1
ATOM 3033 O O . PRO A 1 382 ? 32.963 34.072 -44.997 1.00 85.62 382 PRO A O 1
ATOM 3036 N N . ASP A 1 383 ? 33.166 35.028 -42.982 1.00 85.69 383 ASP A N 1
ATOM 3037 C CA . ASP A 1 383 ? 34.635 34.977 -42.909 1.00 85.69 383 ASP A CA 1
ATOM 3038 C C . ASP A 1 383 ? 35.194 33.637 -42.368 1.00 85.69 383 ASP A C 1
ATOM 3040 O O . ASP A 1 383 ? 36.412 33.480 -42.164 1.00 85.69 383 ASP A O 1
ATOM 3044 N N . LEU A 1 384 ? 34.330 32.651 -42.093 1.00 86.00 384 LEU A N 1
ATOM 3045 C CA . LEU A 1 384 ? 34.766 31.312 -41.695 1.00 86.00 384 LEU A CA 1
ATOM 3046 C C . LEU A 1 384 ? 35.388 30.569 -42.878 1.00 86.00 384 LEU A C 1
ATOM 3048 O O . LEU A 1 384 ? 34.820 30.443 -43.960 1.00 86.00 384 LEU A O 1
ATOM 3052 N N . THR A 1 385 ? 36.586 30.027 -42.661 1.00 83.00 385 THR A N 1
ATOM 3053 C CA . THR A 1 385 ? 37.236 29.178 -43.663 1.00 83.00 385 THR A CA 1
ATOM 3054 C C . THR A 1 385 ? 36.610 27.785 -43.664 1.00 83.00 385 THR A C 1
ATOM 3056 O O . THR A 1 385 ? 36.011 27.365 -42.675 1.00 83.00 385 THR A O 1
ATOM 3059 N N . ARG A 1 386 ? 36.826 26.999 -44.726 1.00 75.69 386 ARG A N 1
ATOM 3060 C CA . ARG A 1 386 ? 36.399 25.584 -44.760 1.00 75.69 386 ARG A CA 1
ATOM 3061 C C . ARG A 1 386 ? 36.886 24.783 -43.550 1.00 75.69 386 ARG A C 1
ATOM 3063 O O . ARG A 1 386 ? 36.153 23.973 -42.997 1.00 75.69 386 ARG A O 1
ATOM 3070 N N . TYR A 1 387 ? 38.112 25.053 -43.107 1.00 80.94 387 TYR A N 1
ATOM 3071 C CA . TYR A 1 387 ? 38.673 24.422 -41.917 1.00 80.94 387 TYR A CA 1
ATOM 3072 C C . TYR A 1 387 ? 37.922 24.822 -40.633 1.00 80.94 387 TYR A C 1
ATOM 3074 O O . TYR A 1 387 ? 37.722 23.985 -39.756 1.00 80.94 387 TYR A O 1
ATOM 3082 N N . ASP A 1 388 ? 37.477 26.077 -40.530 1.00 86.19 388 ASP A N 1
ATOM 3083 C CA . ASP A 1 388 ? 36.688 26.560 -39.392 1.00 86.19 388 ASP A CA 1
ATOM 3084 C C . ASP A 1 388 ? 35.297 25.909 -39.361 1.00 86.19 388 ASP A C 1
ATOM 3086 O O . ASP A 1 388 ? 34.872 25.444 -38.307 1.00 86.19 388 ASP A O 1
ATOM 3090 N N . LEU A 1 389 ? 34.634 25.790 -40.517 1.00 82.50 389 LEU A N 1
ATOM 3091 C CA . LEU A 1 389 ? 33.341 25.107 -40.651 1.00 82.50 389 LEU A CA 1
ATOM 3092 C C . LEU A 1 389 ? 33.442 23.625 -40.259 1.00 82.50 389 LEU A C 1
ATOM 3094 O O . LEU A 1 389 ? 32.635 23.125 -39.473 1.00 82.50 389 LEU A O 1
ATOM 3098 N N . ARG A 1 390 ? 34.492 22.936 -40.725 1.00 79.69 390 ARG A N 1
ATOM 3099 C CA . ARG A 1 390 ? 34.785 21.542 -40.351 1.00 79.69 390 ARG A CA 1
ATOM 3100 C C . ARG A 1 390 ? 35.017 21.401 -38.845 1.00 79.69 390 ARG A C 1
ATOM 3102 O O . ARG A 1 390 ? 34.528 20.461 -38.221 1.00 79.69 390 ARG A O 1
ATOM 3109 N N . LEU A 1 391 ? 35.727 22.354 -38.241 1.00 84.19 391 LEU A N 1
ATOM 3110 C CA . LEU A 1 391 ? 35.940 22.386 -36.799 1.00 84.19 391 LEU A CA 1
ATOM 3111 C C . LEU A 1 391 ? 34.629 22.631 -36.031 1.00 84.19 391 LEU A C 1
ATOM 3113 O O . LEU A 1 391 ? 34.402 21.940 -35.042 1.00 84.19 391 LEU A O 1
ATOM 3117 N N . CYS A 1 392 ? 33.748 23.532 -36.483 1.00 86.38 392 CYS A N 1
ATOM 3118 C CA . CYS A 1 392 ? 32.420 23.736 -35.887 1.00 86.38 392 CYS A CA 1
ATOM 3119 C C . CYS A 1 392 ? 31.595 22.445 -35.869 1.00 86.38 392 CYS A C 1
ATOM 3121 O O . CYS A 1 392 ? 31.030 22.097 -34.834 1.00 86.38 392 CYS A O 1
ATOM 3123 N N . ALA A 1 393 ? 31.576 21.703 -36.977 1.00 81.62 393 ALA A N 1
ATOM 3124 C CA . ALA A 1 393 ? 30.816 20.462 -37.085 1.00 81.62 393 ALA A CA 1
ATOM 3125 C C . ALA A 1 393 ? 31.307 19.388 -36.104 1.00 81.62 393 ALA A C 1
ATOM 3127 O O . ALA A 1 393 ? 30.511 18.809 -35.365 1.00 81.62 393 ALA A O 1
ATOM 3128 N N . TYR A 1 394 ? 32.625 19.175 -36.012 1.00 82.00 394 TYR A N 1
ATOM 3129 C CA . TYR A 1 394 ? 33.182 18.229 -35.041 1.00 82.00 394 TYR A CA 1
ATOM 3130 C C . TYR A 1 394 ? 32.866 18.605 -33.597 1.00 82.00 394 TYR A C 1
ATOM 3132 O O . TYR A 1 394 ? 32.643 17.731 -32.758 1.00 82.00 394 TYR A O 1
ATOM 3140 N N . ILE A 1 395 ? 32.845 19.904 -33.305 1.00 85.56 395 ILE A N 1
ATOM 3141 C CA . ILE A 1 395 ? 32.518 20.391 -31.973 1.00 85.56 395 ILE A CA 1
ATOM 3142 C C . ILE A 1 395 ? 31.033 20.199 -31.698 1.00 85.56 395 ILE A C 1
ATOM 3144 O O . ILE A 1 395 ? 30.727 19.694 -30.629 1.00 85.56 395 ILE A O 1
ATOM 3148 N N . LYS A 1 396 ? 30.130 20.513 -32.633 1.00 82.75 396 LYS A N 1
ATOM 3149 C CA . LYS A 1 396 ? 28.677 20.315 -32.483 1.00 82.75 396 LYS A CA 1
ATOM 3150 C C . LYS A 1 396 ? 28.309 18.848 -32.230 1.00 82.75 396 LYS A C 1
ATOM 3152 O O . LYS A 1 396 ? 27.487 18.562 -31.371 1.00 82.75 396 LYS A O 1
ATOM 3157 N N . ILE A 1 397 ? 28.997 17.914 -32.891 1.00 80.06 397 ILE A N 1
ATOM 3158 C CA . ILE A 1 397 ? 28.827 16.461 -32.686 1.00 80.06 397 ILE A CA 1
ATOM 3159 C C . ILE A 1 397 ? 29.311 16.001 -31.291 1.00 80.06 397 ILE A C 1
ATOM 3161 O O . ILE A 1 397 ? 28.931 14.930 -30.825 1.00 80.06 397 ILE A O 1
ATOM 3165 N N . GLY A 1 398 ? 30.113 16.814 -30.595 1.00 80.06 398 GLY A N 1
ATOM 3166 C CA . GLY A 1 398 ? 30.575 16.544 -29.230 1.00 80.06 398 GLY A CA 1
ATOM 3167 C C . GLY A 1 398 ? 31.976 15.939 -29.136 1.00 80.06 398 GLY A C 1
ATOM 3168 O O . GLY A 1 398 ? 32.364 15.475 -28.064 1.00 80.06 398 GLY A O 1
ATOM 3169 N N . PHE A 1 399 ? 32.768 15.953 -30.215 1.00 82.00 399 PHE A N 1
ATOM 3170 C CA . PHE A 1 399 ? 34.139 15.443 -30.157 1.00 82.00 399 PHE A CA 1
ATOM 3171 C C . PHE A 1 399 ? 35.055 16.347 -29.327 1.00 82.00 399 PHE A C 1
ATOM 3173 O O . PHE A 1 399 ? 35.060 17.578 -29.450 1.00 82.00 399 PHE A O 1
ATOM 3180 N N . ASN A 1 400 ? 35.904 15.725 -28.509 1.00 84.25 400 ASN A N 1
ATOM 3181 C CA . ASN A 1 400 ? 36.924 16.435 -27.744 1.00 84.25 400 ASN A CA 1
ATOM 3182 C C . ASN A 1 400 ? 38.176 16.726 -28.596 1.00 84.25 400 ASN A C 1
ATOM 3184 O O . ASN A 1 400 ? 38.414 16.133 -29.648 1.00 84.25 400 ASN A O 1
ATOM 3188 N N . SER A 1 401 ? 39.038 17.638 -28.130 1.00 83.81 401 SER A N 1
ATOM 3189 C CA . SER A 1 401 ? 40.224 18.073 -28.887 1.00 83.81 401 SER A CA 1
ATOM 3190 C C . SER A 1 401 ? 41.184 16.936 -29.267 1.00 83.81 401 SER A C 1
ATOM 3192 O O . SER A 1 401 ? 41.911 17.069 -30.250 1.00 83.81 401 SER A O 1
ATOM 3194 N N . LYS A 1 402 ? 41.212 15.832 -28.506 1.00 78.00 402 LYS A N 1
ATOM 3195 C CA . LYS A 1 402 ? 42.066 14.671 -28.791 1.00 78.00 402 LYS A CA 1
ATOM 3196 C C . LYS A 1 402 ? 41.488 13.844 -29.940 1.00 78.00 402 LYS A C 1
ATOM 3198 O O . LYS A 1 402 ? 42.225 13.500 -30.862 1.00 78.00 402 LYS A O 1
ATOM 3203 N N . GLU A 1 403 ? 40.184 13.597 -29.931 1.00 72.44 403 GLU A N 1
ATOM 3204 C CA . GLU A 1 403 ? 39.466 12.921 -31.021 1.00 72.44 403 GLU A CA 1
ATOM 3205 C C . GLU A 1 403 ? 39.563 13.708 -32.327 1.00 72.44 403 GLU A C 1
ATOM 3207 O O . GLU A 1 403 ? 39.973 13.152 -33.343 1.00 72.44 403 GLU A O 1
ATOM 3212 N N . ILE A 1 404 ? 39.324 15.022 -32.270 1.00 79.00 404 ILE A N 1
ATOM 3213 C CA . ILE A 1 404 ? 39.460 15.920 -33.426 1.00 79.00 404 ILE A CA 1
ATOM 3214 C C . ILE A 1 404 ? 40.888 15.880 -33.979 1.00 79.00 404 ILE A C 1
ATOM 3216 O O . ILE A 1 404 ? 41.087 15.823 -35.190 1.00 79.00 404 ILE A O 1
ATOM 3220 N N . SER A 1 405 ? 41.900 15.879 -33.105 1.00 78.06 405 SER A N 1
ATOM 3221 C CA . SER A 1 405 ? 43.300 15.843 -33.539 1.00 78.06 405 SER A CA 1
ATOM 3222 C C . SER A 1 405 ? 43.669 14.543 -34.254 1.00 78.06 405 SER A C 1
ATOM 3224 O O . SER A 1 405 ? 44.410 14.581 -35.234 1.00 78.06 405 SER A O 1
ATOM 3226 N N . ASN A 1 406 ? 43.094 13.417 -33.821 1.00 63.94 406 ASN A N 1
ATOM 3227 C CA . ASN A 1 406 ? 43.274 12.126 -34.477 1.00 63.94 406 ASN A CA 1
ATOM 3228 C C . ASN A 1 406 ? 42.560 12.085 -35.835 1.00 63.94 406 ASN A C 1
ATOM 3230 O O . ASN A 1 406 ? 43.136 11.597 -36.800 1.00 63.94 406 ASN A O 1
ATOM 3234 N N . MET A 1 407 ? 41.340 12.627 -35.923 1.00 68.19 407 MET A N 1
ATOM 3235 C CA . MET A 1 407 ? 40.565 12.679 -37.173 1.00 68.19 407 MET A CA 1
ATOM 3236 C C . MET A 1 407 ? 41.213 13.577 -38.227 1.00 68.19 407 MET A C 1
ATOM 3238 O O . MET A 1 407 ? 41.215 13.244 -39.406 1.00 68.19 407 MET A O 1
ATOM 3242 N N . LEU A 1 408 ? 41.784 14.704 -37.800 1.00 71.62 408 LEU A N 1
ATOM 3243 C CA . LEU A 1 408 ? 42.476 15.653 -38.674 1.00 71.62 408 LEU A CA 1
ATOM 3244 C C . LEU A 1 408 ? 43.953 15.301 -38.904 1.00 71.62 408 LEU A C 1
ATOM 3246 O O . LEU A 1 408 ? 44.633 16.005 -39.645 1.00 71.62 408 LEU A O 1
ATOM 3250 N N . ASN A 1 409 ? 44.465 14.251 -38.254 1.00 73.62 409 ASN A N 1
ATOM 3251 C CA . ASN A 1 409 ? 45.873 13.854 -38.283 1.00 73.62 409 ASN A CA 1
ATOM 3252 C C . ASN A 1 409 ? 46.847 15.014 -37.961 1.00 73.62 409 ASN A C 1
ATOM 3254 O O . ASN A 1 409 ? 47.864 15.224 -38.625 1.00 73.62 409 ASN A O 1
ATOM 3258 N N . ILE A 1 410 ? 46.529 15.794 -36.924 1.00 81.81 410 ILE A N 1
ATOM 3259 C CA . ILE A 1 410 ? 47.340 16.923 -36.439 1.00 81.81 410 ILE A CA 1
ATOM 3260 C C . ILE A 1 410 ? 47.629 16.792 -34.943 1.00 81.81 410 ILE A C 1
ATOM 3262 O O . ILE A 1 410 ? 47.029 15.995 -34.229 1.00 81.81 410 ILE A O 1
ATOM 3266 N N . LYS A 1 411 ? 48.549 17.610 -34.420 1.00 81.94 411 LYS A N 1
ATOM 3267 C CA . LYS A 1 411 ? 48.821 17.637 -32.975 1.00 81.94 411 LYS A CA 1
ATOM 3268 C C . LYS A 1 411 ? 47.614 18.200 -32.202 1.00 81.94 411 LYS A C 1
ATOM 3270 O O . LYS A 1 411 ? 47.058 19.212 -32.636 1.00 81.94 411 LYS A O 1
ATOM 3275 N N . PRO A 1 412 ? 47.279 17.666 -31.009 1.00 80.12 412 PRO A N 1
ATOM 3276 C CA . PRO A 1 412 ? 46.222 18.220 -30.156 1.00 80.12 412 PRO A CA 1
ATOM 3277 C C . PRO A 1 412 ? 46.382 19.721 -29.881 1.00 80.12 412 PRO A C 1
ATOM 3279 O O . PRO A 1 412 ? 45.403 20.463 -29.883 1.00 80.12 412 PRO A O 1
ATOM 3282 N N . SER A 1 413 ? 47.625 20.195 -29.725 1.00 84.38 413 SER A N 1
ATOM 3283 C CA . SER A 1 413 ? 47.953 21.620 -29.560 1.00 84.38 413 SER A CA 1
ATOM 3284 C C . SER A 1 413 ? 47.429 22.496 -30.703 1.00 84.38 413 SER A C 1
ATOM 3286 O O . SER A 1 413 ? 46.941 23.598 -30.456 1.00 84.38 413 SER A O 1
ATOM 3288 N N . SER A 1 414 ? 47.453 22.000 -31.941 1.00 85.88 414 SER A N 1
ATOM 3289 C CA . SER A 1 414 ? 46.929 22.706 -33.113 1.00 85.88 414 SER A CA 1
ATOM 3290 C C . SER A 1 414 ? 45.406 22.863 -33.063 1.00 85.88 414 SER A C 1
ATOM 3292 O O . SER A 1 414 ? 44.882 23.892 -33.499 1.00 85.88 414 SER A O 1
ATOM 3294 N N . VAL A 1 415 ? 44.687 21.895 -32.481 1.00 85.69 415 VAL A N 1
ATOM 3295 C CA . VAL A 1 415 ? 43.228 21.963 -32.294 1.00 85.69 415 VAL A CA 1
ATOM 3296 C C . VAL A 1 415 ? 42.865 23.009 -31.241 1.00 85.69 415 VAL A C 1
ATOM 3298 O O . VAL A 1 415 ? 41.985 23.828 -31.489 1.00 85.69 415 VAL A O 1
ATOM 3301 N N . TYR A 1 416 ? 43.583 23.072 -30.114 1.00 87.19 416 TYR A N 1
ATOM 3302 C CA . TYR A 1 416 ? 43.350 24.099 -29.086 1.00 87.19 416 TYR A CA 1
ATOM 3303 C C . TYR A 1 416 ? 43.523 25.524 -29.629 1.00 87.19 416 TYR A C 1
ATOM 3305 O O . TYR A 1 416 ? 42.678 26.390 -29.397 1.00 87.19 416 TYR A O 1
ATOM 3313 N N . ILE A 1 417 ? 44.577 25.759 -30.419 1.00 88.00 417 ILE A N 1
ATOM 3314 C CA . ILE A 1 417 ? 44.822 27.059 -31.063 1.00 88.00 417 ILE A CA 1
ATOM 3315 C C . ILE A 1 417 ? 43.718 27.378 -32.081 1.00 88.00 417 ILE A C 1
ATOM 3317 O O . ILE A 1 417 ? 43.297 28.526 -32.219 1.00 88.00 417 ILE A O 1
ATOM 3321 N N . SER A 1 418 ? 43.233 26.370 -32.805 1.00 89.88 418 SER A N 1
ATOM 3322 C CA . SER A 1 418 ? 42.148 26.541 -33.775 1.00 89.88 418 SER A CA 1
ATOM 3323 C C . SER A 1 418 ? 40.813 26.854 -33.096 1.00 89.88 418 SER A C 1
ATOM 3325 O O . SER A 1 418 ? 40.146 27.789 -33.517 1.00 89.88 418 SER A O 1
ATOM 3327 N N . ARG A 1 419 ? 40.480 26.195 -31.977 1.00 90.44 419 ARG A N 1
ATOM 3328 C CA . ARG A 1 419 ? 39.296 26.510 -31.153 1.00 90.44 419 ARG A CA 1
ATOM 3329 C C . ARG A 1 419 ? 39.339 27.931 -30.590 1.00 90.44 419 ARG A C 1
ATOM 3331 O O . ARG A 1 419 ? 38.329 28.622 -30.591 1.00 90.44 419 ARG A O 1
ATOM 3338 N N . SER A 1 420 ? 40.508 28.388 -30.136 1.00 88.00 420 SER A N 1
ATOM 3339 C CA . SER A 1 420 ? 40.681 29.763 -29.646 1.00 88.00 420 SER A CA 1
ATOM 3340 C C . SER A 1 420 ? 40.484 30.802 -30.756 1.00 88.00 420 SER A C 1
ATOM 3342 O O . SER A 1 420 ? 39.827 31.818 -30.542 1.00 88.00 420 SER A O 1
ATOM 3344 N N . ARG A 1 421 ? 41.009 30.540 -31.960 1.00 89.38 421 ARG A N 1
ATOM 3345 C CA . ARG A 1 421 ? 40.781 31.397 -33.134 1.00 89.38 421 ARG A CA 1
ATOM 3346 C C . ARG A 1 421 ? 39.317 31.389 -33.565 1.00 89.38 421 ARG A C 1
ATOM 3348 O O . ARG A 1 421 ? 38.780 32.454 -33.842 1.00 89.38 421 ARG A O 1
ATOM 3355 N N . LEU A 1 422 ? 38.681 30.221 -33.554 1.00 91.25 422 LEU A N 1
ATOM 3356 C CA . LEU A 1 422 ? 37.273 30.056 -33.894 1.00 91.25 422 LEU A CA 1
ATOM 3357 C C . LEU A 1 422 ? 36.364 30.852 -32.947 1.00 91.25 422 LEU A C 1
ATOM 3359 O O . LEU A 1 422 ? 35.525 31.603 -33.421 1.00 91.25 422 LEU A O 1
ATOM 3363 N N . ARG A 1 423 ? 36.607 30.801 -31.629 1.00 90.75 423 ARG A N 1
ATOM 3364 C CA . ARG A 1 423 ? 35.885 31.627 -30.639 1.00 90.75 423 ARG A CA 1
ATOM 3365 C C . ARG A 1 423 ? 35.927 33.119 -30.957 1.00 90.75 423 ARG A C 1
ATOM 3367 O O . ARG A 1 423 ? 34.909 33.789 -30.865 1.00 90.75 423 ARG A O 1
ATOM 3374 N N . LYS A 1 424 ? 37.093 33.633 -31.367 1.00 88.31 424 LYS A N 1
ATOM 3375 C CA . LYS A 1 424 ? 37.240 35.046 -31.755 1.00 88.31 424 LYS A CA 1
ATOM 3376 C C . LYS A 1 424 ? 36.467 35.382 -33.029 1.00 88.31 424 LYS A C 1
ATOM 3378 O O . LYS A 1 424 ? 35.945 36.482 -33.129 1.00 88.31 424 LYS A O 1
ATOM 3383 N N . LYS A 1 425 ? 36.405 34.453 -33.989 1.00 89.25 425 LYS A N 1
ATOM 3384 C CA . LYS A 1 425 ? 35.647 34.628 -35.237 1.00 89.25 425 LYS A CA 1
ATOM 3385 C C . LYS A 1 425 ? 34.133 34.572 -35.020 1.00 89.25 425 LYS A C 1
ATOM 3387 O O . LYS A 1 425 ? 33.419 35.300 -35.690 1.00 89.25 425 LYS A O 1
ATOM 3392 N N . LEU A 1 426 ? 33.677 33.753 -34.073 1.00 88.94 426 LEU A N 1
ATOM 3393 C CA . LEU A 1 426 ? 32.267 33.629 -33.684 1.00 88.94 426 LEU A CA 1
ATOM 3394 C C . LEU A 1 426 ? 31.830 34.670 -32.634 1.00 88.94 426 LEU A C 1
ATOM 3396 O O . LEU A 1 426 ? 30.678 34.679 -32.226 1.00 88.94 426 LEU A O 1
ATOM 3400 N N . ASN A 1 427 ? 32.744 35.537 -32.179 1.00 87.44 427 ASN A N 1
ATOM 3401 C CA . ASN A 1 427 ? 32.498 36.557 -31.152 1.00 87.44 427 ASN A CA 1
ATOM 3402 C C . ASN A 1 427 ? 31.914 36.005 -29.829 1.00 87.44 427 ASN A C 1
ATOM 3404 O O . ASN A 1 427 ? 31.050 36.627 -29.217 1.00 87.44 427 ASN A O 1
ATOM 3408 N N . ILE A 1 428 ? 32.402 34.840 -29.390 1.00 86.06 428 ILE A N 1
ATOM 3409 C CA . ILE A 1 428 ? 31.943 34.149 -28.172 1.00 86.06 428 ILE A CA 1
ATOM 3410 C C . ILE A 1 428 ? 32.785 34.597 -26.972 1.00 86.06 428 ILE A C 1
ATOM 3412 O O . ILE A 1 428 ? 34.022 34.592 -27.051 1.00 86.06 428 ILE A O 1
ATOM 3416 N N . ASP A 1 429 ? 32.130 34.926 -25.855 1.00 81.88 429 ASP A N 1
ATOM 3417 C CA . ASP A 1 429 ? 32.795 35.309 -24.603 1.00 81.88 429 ASP A CA 1
ATOM 3418 C C . ASP A 1 429 ? 33.639 34.146 -24.036 1.00 81.88 429 ASP A C 1
ATOM 3420 O O . ASP A 1 429 ? 33.414 32.963 -24.314 1.00 81.88 429 ASP A O 1
ATOM 3424 N N . THR A 1 430 ? 34.660 34.463 -23.244 1.00 75.06 430 THR A N 1
ATOM 3425 C CA . THR A 1 430 ? 35.563 33.482 -22.632 1.00 75.06 430 THR A CA 1
ATOM 3426 C C . THR A 1 430 ? 34.863 32.512 -21.683 1.00 75.06 430 THR A C 1
ATOM 3428 O O . THR A 1 430 ? 35.346 31.387 -21.541 1.00 75.06 430 THR A O 1
ATOM 3431 N N . ASP A 1 431 ? 33.726 32.910 -21.111 1.00 76.31 431 ASP A N 1
ATOM 3432 C CA . ASP A 1 431 ? 32.974 32.120 -20.129 1.00 76.31 431 ASP A CA 1
ATOM 3433 C C . ASP A 1 431 ? 31.880 31.236 -20.758 1.00 76.31 431 ASP A C 1
ATOM 3435 O O . ASP A 1 431 ? 31.361 30.329 -20.108 1.00 76.31 431 ASP A O 1
ATOM 3439 N N . GLU A 1 432 ? 31.547 31.448 -22.033 1.00 81.00 432 GLU A N 1
ATOM 3440 C CA . GLU A 1 432 ? 30.518 30.680 -22.738 1.00 81.00 432 GLU A CA 1
ATOM 3441 C C . GLU A 1 432 ? 31.109 29.412 -23.370 1.00 81.00 432 GLU A C 1
ATOM 3443 O O . GLU A 1 432 ? 32.173 29.451 -23.996 1.00 81.00 432 GLU A O 1
ATOM 3448 N N . ASP A 1 433 ? 30.455 28.258 -23.222 1.00 85.50 433 ASP A N 1
ATOM 3449 C CA . ASP A 1 433 ? 30.943 26.998 -23.787 1.00 85.50 433 ASP A CA 1
ATOM 3450 C C . ASP A 1 433 ? 30.694 26.905 -25.303 1.00 85.50 433 ASP A C 1
ATOM 3452 O O . ASP A 1 433 ? 29.572 27.001 -25.791 1.00 85.50 433 ASP A O 1
ATOM 3456 N N . LEU A 1 434 ? 31.768 26.646 -26.055 1.00 84.31 434 LEU A N 1
ATOM 3457 C CA . LEU A 1 434 ? 31.756 26.609 -27.519 1.00 84.31 434 LEU A CA 1
ATOM 3458 C C . LEU A 1 434 ? 30.886 25.470 -28.080 1.00 84.31 434 LEU A C 1
ATOM 3460 O O . LEU A 1 434 ? 30.370 25.603 -29.182 1.00 84.31 434 LEU A O 1
ATOM 3464 N N . HIS A 1 435 ? 30.743 24.349 -27.364 1.00 85.75 435 HIS A N 1
ATOM 3465 C CA . HIS A 1 435 ? 29.870 23.253 -27.798 1.00 85.75 435 HIS A CA 1
ATOM 3466 C C . HIS A 1 435 ? 28.395 23.614 -27.602 1.00 85.75 435 HIS A C 1
ATOM 3468 O O . HIS A 1 435 ? 27.592 23.445 -28.516 1.00 85.75 435 HIS A O 1
ATOM 3474 N N . SER A 1 436 ? 28.066 24.182 -26.445 1.00 84.00 436 SER A N 1
ATOM 3475 C CA . SER A 1 436 ? 26.719 24.646 -26.108 1.00 84.00 436 SER A CA 1
ATOM 3476 C C . SER A 1 436 ? 26.238 25.739 -27.068 1.00 84.00 436 SER A C 1
ATOM 3478 O O . SER A 1 436 ? 25.139 25.630 -27.602 1.00 84.00 436 SER A O 1
ATOM 3480 N N . TYR A 1 437 ? 27.095 26.717 -27.378 1.00 87.50 437 TYR A N 1
ATOM 3481 C CA . TYR A 1 437 ? 26.805 27.775 -28.352 1.00 87.50 437 TYR A CA 1
ATOM 3482 C C . TYR A 1 437 ? 26.555 27.227 -29.768 1.00 87.50 437 TYR A C 1
ATOM 3484 O O . TYR A 1 437 ? 25.582 27.576 -30.429 1.00 87.50 437 TYR A O 1
ATOM 3492 N N . LEU A 1 438 ? 27.397 26.305 -30.248 1.00 86.62 438 LEU A N 1
ATOM 3493 C CA . LEU A 1 438 ? 27.212 25.714 -31.580 1.00 86.62 438 LEU A CA 1
ATOM 3494 C C . LEU A 1 438 ? 25.976 24.805 -31.676 1.00 86.62 438 LEU A C 1
ATOM 3496 O O . LEU A 1 438 ? 25.512 24.552 -32.786 1.00 86.62 438 LEU A O 1
ATOM 3500 N N . ASN A 1 439 ? 25.448 24.309 -30.554 1.00 83.31 439 ASN A N 1
ATOM 3501 C CA . ASN A 1 439 ? 24.183 23.571 -30.500 1.00 83.31 439 ASN A CA 1
ATOM 3502 C C . ASN A 1 439 ? 22.950 24.485 -30.453 1.00 83.31 439 ASN A C 1
ATOM 3504 O O . ASN A 1 439 ? 21.857 24.003 -30.739 1.00 83.31 439 ASN A O 1
ATOM 3508 N N . SER A 1 440 ? 23.107 25.760 -30.079 1.00 80.88 440 SER A N 1
ATOM 3509 C CA . SER A 1 440 ? 22.011 26.738 -30.078 1.00 80.88 440 SER A CA 1
ATOM 3510 C C . SER A 1 440 ? 21.804 27.445 -31.420 1.00 80.88 440 SER A C 1
ATOM 3512 O O . SER A 1 440 ? 20.742 28.030 -31.616 1.00 80.88 440 SER A O 1
ATOM 3514 N N . ILE A 1 441 ? 22.806 27.394 -32.308 1.00 75.44 441 ILE A N 1
ATOM 3515 C CA . ILE A 1 441 ? 22.676 27.682 -33.749 1.00 75.44 441 ILE A CA 1
ATOM 3516 C C . ILE A 1 441 ? 22.004 26.487 -34.418 1.00 75.44 441 ILE A C 1
ATOM 3518 O O . ILE A 1 441 ? 21.080 26.693 -35.228 1.00 75.44 441 ILE A O 1
#

pLDDT: mean 81.32, std 18.82, range [26.84, 98.88]

Foldseek 3Di:
DDDDDDDDDDDDDDDDDDDPDPPPPDPPPPQDDWDFDADPVRPGDRDTDSDDPDDDDPDDPDDDDDDDPVDDDDDDQFDDEEDAQLNQVVLVPDDPVVSLVVLCQDCADDVNRDNGAEYEYEQFHFLSHPDGDHQDADPPPDDDLPCPSGDPVVCVVTPLVSVVSNCVRPVNHAYEYAYQDDHLVQFPRSDQFEGAGDPVSLQSLLVSVVCSQVVCVVSVHHHPYYDHHDPQCDRGGGRHYHADPVNSVVSVVVSVPPPVVVVVVVVVVVVSVVSVVVVVVVVVVVVVVVVVVVVVVVVVVVVVVVVVVVVVVVVVVVVVVLVVVLVVLVVVCVVPVVCVVVSVVVSVVSVVVVPPPPPPVVVVVLCVVQVVLVVVCCVVQVPQDPVLVVLLSCLLVPDDLVRVCVVVVHDSVVNVVSVVVSCVSVVHDPPDDSNVVSPVD

Radius of gyration: 38.03 Å; chains: 1; bounding box: 113×79×95 Å